Protein AF-0000000085043572 (afdb_homodimer)

Radius of gyration: 46.17 Å; Cα contacts (8 Å, |Δi|>4): 441; chains: 2; bounding box: 76×134×154 Å

InterPro domains:
  IPR000740 GrpE nucleotide exchange factor [MF_01151] (2-198)
  IPR000740 GrpE nucleotide exchange factor [PF01025] (27-198)
  IPR000740 GrpE nucleotide exchange factor [PR00773] (58-74)
  IPR000740 GrpE nucleotide exchange factor [PR00773] (86-101)
  IPR000740 GrpE nucleotide exchange factor [PR00773] (150-165)
  IPR000740 GrpE nucleotide exchange factor [PR00773] (177-196)
  IPR000740 GrpE nucleotide exchange factor [PS01071] (153-196)
  IPR000740 GrpE nucleotide exchange factor [PTHR21237] (22-197)
  IPR000740 GrpE nucleotide exchange factor [cd00446] (51-196)
  IPR009012 GrpE nucleotide exchange factor, head [G3DSA:2.30.22.10] (141-197)
  IPR009012 GrpE nucleotide exchange factor, head [SSF51064] (146-198)
  IPR013805 GrpE nucleotide exchange factor, coiled-coil [G3DSA:3.90.20.20] (18-139)
  IPR013805 GrpE nucleotide exchange factor, coiled-coil [SSF58014] (43-141)

Foldseek 3Di:
DDDDDDDDDDPDPPPPPPPPPPPPPPPPPPPVCPVPQDPVNVVVVVVVVVVVVVVVVVVVVVVVVVVVVVVVVVVVVCVLCVCLVVVLVCVVVLVVLVVVLVVLVVPADPDPDPVNVVSVVVSVVSVVVSVVVQVVCVVSQKDKDDDDFQAADDPVQEDEPEEDADPVHDFRTFHDWPAIWMDRHPHTSHHTYTYGYD/DCPCVDDDDPPDDDDPPPPPPPPPPPPPPPPVCPVPQDPVNVVVVVVVVVVVVVVVVVVVVVVVVVVVVVVVVVVVVCVLCVCLVVVLVCVVVLVVLVVVLVVLVVVADPDPDPVNVVSVVVSVVSVVVSVVVQVVCVVSQKDKDDDDFQAADDPVQEDEPEEDADPVHDFRTFHDWPAIWMDRHPHTSHHTYTYGYD

Organism: Orientia tsutsugamushi (strain Boryong) (NCBI:txid357244)

Structure (mmCIF, N/CA/C/O backbone):
data_AF-0000000085043572-model_v1
#
loop_
_entity.id
_entity.type
_entity.pdbx_description
1 polymer 'Protein GrpE'
#
loop_
_atom_site.group_PDB
_atom_site.id
_atom_site.type_symbol
_atom_site.label_atom_id
_atom_site.label_alt_id
_atom_site.label_comp_id
_atom_site.label_asym_id
_atom_site.label_entity_id
_atom_site.label_seq_id
_atom_site.pdbx_PDB_ins_code
_atom_site.Cartn_x
_atom_site.Cartn_y
_atom_site.Cartn_z
_atom_site.occupancy
_atom_site.B_iso_or_equiv
_atom_site.auth_seq_id
_atom_site.auth_comp_id
_atom_site.auth_asym_id
_atom_site.auth_atom_id
_atom_site.pdbx_PDB_model_num
ATOM 1 N N . MET A 1 1 ? -24.141 67.188 -63.281 1 19.94 1 MET A N 1
ATOM 2 C CA . MET A 1 1 ? -24.969 68.375 -63.125 1 19.94 1 MET A CA 1
ATOM 3 C C . MET A 1 1 ? -25.172 68.688 -61.656 1 19.94 1 MET A C 1
ATOM 5 O O . MET A 1 1 ? -25.391 69.875 -61.312 1 19.94 1 MET A O 1
ATOM 9 N N . GLN A 1 2 ? -25.672 67.688 -60.906 1 18.69 2 GLN A N 1
ATOM 10 C CA . GLN A 1 2 ? -26.688 68.25 -60.031 1 18.69 2 GLN A CA 1
ATOM 11 C C . GLN A 1 2 ? -26.094 69.25 -59.062 1 18.69 2 GLN A C 1
ATOM 13 O O . GLN A 1 2 ? -24.906 69.125 -58.719 1 18.69 2 GLN A O 1
ATOM 18 N N . ASP A 1 3 ? -26.984 69.938 -58.344 1 20.17 3 ASP A N 1
ATOM 19 C CA . ASP A 1 3 ? -27.438 71.188 -57.781 1 20.17 3 ASP A CA 1
ATOM 20 C C . ASP A 1 3 ? -27.031 71.312 -56.312 1 20.17 3 ASP A C 1
ATOM 22 O O . ASP A 1 3 ? -27.047 72.438 -55.75 1 20.17 3 ASP A O 1
ATOM 26 N N . ASN A 1 4 ? -27.078 70.188 -55.5 1 21.59 4 ASN A N 1
ATOM 27 C CA . ASN A 1 4 ? -27.875 70.5 -54.312 1 21.59 4 ASN A CA 1
ATOM 28 C C . ASN A 1 4 ? -27.234 71.625 -53.469 1 21.59 4 ASN A C 1
ATOM 30 O O . ASN A 1 4 ? -26 71.75 -53.438 1 21.59 4 ASN A O 1
ATOM 34 N N . HIS A 1 5 ? -28.031 72.312 -52.625 1 23.47 5 HIS A N 1
ATOM 35 C CA . HIS A 1 5 ? -28.453 73.562 -52.031 1 23.47 5 HIS A CA 1
ATOM 36 C C . HIS A 1 5 ? -27.781 73.812 -50.688 1 23.47 5 HIS A C 1
ATOM 38 O O . HIS A 1 5 ? -27.922 74.875 -50.062 1 23.47 5 HIS A O 1
ATOM 44 N N . THR A 1 6 ? -27.328 72.75 -49.938 1 24.61 6 THR A N 1
ATOM 45 C CA . THR A 1 6 ? -27.828 72.938 -48.562 1 24.61 6 THR A CA 1
ATOM 46 C C . THR A 1 6 ? -27.344 74.25 -48 1 24.61 6 THR A C 1
ATOM 48 O O . THR A 1 6 ? -26.219 74.688 -48.281 1 24.61 6 THR A O 1
ATOM 51 N N . ASN A 1 7 ? -28.156 74.812 -47.062 1 21.75 7 ASN A N 1
ATOM 52 C CA . ASN A 1 7 ? -28.672 76 -46.438 1 21.75 7 ASN A CA 1
ATOM 53 C C . ASN A 1 7 ? -27.641 76.625 -45.531 1 21.75 7 ASN A C 1
ATOM 55 O O . ASN A 1 7 ? -26.609 76.062 -45.219 1 21.75 7 ASN A O 1
ATOM 59 N N . GLN A 1 8 ? -28.109 77 -44.219 1 22.44 8 GLN A N 1
ATOM 60 C CA . GLN A 1 8 ? -28.484 78.25 -43.594 1 22.44 8 GLN A CA 1
ATOM 61 C C . GLN A 1 8 ? -27.406 78.75 -42.656 1 22.44 8 GLN A C 1
ATOM 63 O O . GLN A 1 8 ? -26.969 79.938 -42.719 1 22.44 8 GLN A O 1
ATOM 68 N N . HIS A 1 9 ? -27.344 78.25 -41.312 1 24.7 9 HIS A N 1
ATOM 69 C CA . HIS A 1 9 ? -27.703 79.125 -40.188 1 24.7 9 HIS A CA 1
ATOM 70 C C . HIS A 1 9 ? -26.5 79.938 -39.719 1 24.7 9 HIS A C 1
ATOM 72 O O . HIS A 1 9 ? -25.359 79.5 -39.812 1 24.7 9 HIS A O 1
ATOM 78 N N . ASN A 1 10 ? -26.734 81.188 -39.188 1 23.55 10 ASN A N 1
ATOM 79 C CA . ASN A 1 10 ? -26.188 82.562 -38.875 1 23.55 10 ASN A CA 1
ATOM 80 C C . ASN A 1 10 ? -25.5 82.562 -37.531 1 23.55 10 ASN A C 1
ATOM 82 O O . ASN A 1 10 ? -25.125 83.625 -37.031 1 23.55 10 ASN A O 1
ATOM 86 N N . LYS A 1 11 ? -25.375 81.5 -36.75 1 25.28 11 LYS A N 1
ATOM 87 C CA . LYS A 1 11 ? -25.438 81.875 -35.344 1 25.28 11 LYS A CA 1
ATOM 88 C C . LYS A 1 11 ? -24.297 82.812 -35 1 25.28 11 LYS A C 1
ATOM 90 O O . LYS A 1 11 ? -23.156 82.625 -35.375 1 25.28 11 LYS A O 1
ATOM 95 N N . ASP A 1 12 ? -24.688 84.125 -34.531 1 23.81 12 ASP A N 1
ATOM 96 C CA . ASP A 1 12 ? -24.031 85.312 -34.094 1 23.81 12 ASP A CA 1
ATOM 97 C C . ASP A 1 12 ? -23.219 85.062 -32.812 1 23.81 12 ASP A C 1
ATOM 99 O O . ASP A 1 12 ? -23.766 84.688 -31.797 1 23.81 12 ASP A O 1
ATOM 103 N N . ALA A 1 13 ? -22.047 84.625 -32.844 1 26.31 13 ALA A N 1
ATOM 104 C CA . ALA A 1 13 ? -21.188 84.312 -31.703 1 26.31 13 ALA A CA 1
ATOM 105 C C . ALA A 1 13 ? -20.859 85.562 -30.891 1 26.31 13 ALA A C 1
ATOM 107 O O . ALA A 1 13 ? -20.094 86.375 -31.344 1 26.31 13 ALA A O 1
ATOM 108 N N . SER A 1 14 ? -21.984 86.125 -30.172 1 26.09 14 SER A N 1
ATOM 109 C CA . SER A 1 14 ? -21.734 87.25 -29.344 1 26.09 14 SER A CA 1
ATOM 110 C C . SER A 1 14 ? -20.609 87.062 -28.359 1 26.09 14 SER A C 1
ATOM 112 O O . SER A 1 14 ? -20.516 86 -27.75 1 26.09 14 SER A O 1
ATOM 114 N N . GLY A 1 15 ? -19.453 87.625 -28.547 1 24.88 15 GLY A N 1
ATOM 115 C CA . GLY A 1 15 ? -18.219 87.625 -27.781 1 24.88 15 GLY A CA 1
ATOM 116 C C . GLY A 1 15 ? -18.406 88.125 -26.344 1 24.88 15 GLY A C 1
ATOM 117 O O . GLY A 1 15 ? -18.844 89.25 -26.094 1 24.88 15 GLY A O 1
ATOM 118 N N . TYR A 1 16 ? -18.953 87.25 -25.391 1 27.16 16 TYR A N 1
ATOM 119 C CA . TYR A 1 16 ? -19.125 87.5 -23.969 1 27.16 16 TYR A CA 1
ATOM 120 C C . TYR A 1 16 ? -17.859 88.062 -23.359 1 27.16 16 TYR A C 1
ATOM 122 O O . TYR A 1 16 ? -16.766 87.562 -23.578 1 27.16 16 TYR A O 1
ATOM 130 N N . VAL A 1 17 ? -17.859 89.438 -23.141 1 30.59 17 VAL A N 1
ATOM 131 C CA . VAL A 1 17 ? -16.875 90.25 -22.438 1 30.59 17 VAL A CA 1
ATOM 132 C C . VAL A 1 17 ? -16.734 89.75 -21 1 30.59 17 VAL A C 1
ATOM 134 O O . VAL A 1 17 ? -17.688 89.75 -20.234 1 30.59 17 VAL A O 1
ATOM 137 N N . VAL A 1 18 ? -15.977 88.75 -20.734 1 31 18 VAL A N 1
ATOM 138 C CA . VAL A 1 18 ? -15.75 88.25 -19.375 1 31 18 VAL A CA 1
ATOM 139 C C . VAL A 1 18 ? -15.133 89.312 -18.516 1 31 18 VAL A C 1
ATOM 141 O O . VAL A 1 18 ? -14.102 89.875 -18.875 1 31 18 VAL A O 1
ATOM 144 N N . ASN A 1 19 ? -16.062 90.125 -17.844 1 29.97 19 ASN A N 1
ATOM 145 C CA . ASN A 1 19 ? -15.688 91.125 -16.812 1 29.97 19 ASN A CA 1
ATOM 146 C C . ASN A 1 19 ? -14.82 90.438 -15.734 1 29.97 19 ASN A C 1
ATOM 148 O O . ASN A 1 19 ? -15.172 89.375 -15.188 1 29.97 19 ASN A O 1
ATOM 152 N N . GLN A 1 20 ? -13.508 90.688 -15.75 1 29.55 20 GLN A N 1
ATOM 153 C CA . GLN A 1 20 ? -12.477 90.188 -14.836 1 29.55 20 GLN A CA 1
ATOM 154 C C . GLN A 1 20 ? -12.727 90.688 -13.414 1 29.55 20 GLN A C 1
ATOM 156 O O . GLN A 1 20 ? -12.539 91.875 -13.133 1 29.55 20 GLN A O 1
ATOM 161 N N . ASP A 1 21 ? -13.898 90.375 -12.789 1 32.16 21 ASP A N 1
ATOM 162 C CA . ASP A 1 21 ? -14.078 90.75 -11.398 1 32.16 21 ASP A CA 1
ATOM 163 C C . ASP A 1 21 ? -12.867 90.375 -10.555 1 32.16 21 ASP A C 1
ATOM 165 O O . ASP A 1 21 ? -12.266 89.312 -10.742 1 32.16 21 ASP A O 1
ATOM 169 N N . ASN A 1 22 ? -12.18 91.438 -9.93 1 33.66 22 ASN A N 1
ATOM 170 C CA . ASN A 1 22 ? -11.102 91.438 -8.953 1 33.66 22 ASN A CA 1
ATOM 171 C C . ASN A 1 22 ? -11.453 90.625 -7.719 1 33.66 22 ASN A C 1
ATOM 173 O O . ASN A 1 22 ? -12.367 91 -6.973 1 33.66 22 ASN A O 1
ATOM 177 N N . ALA A 1 23 ? -11.352 89.312 -7.809 1 35.88 23 ALA A N 1
ATOM 178 C CA . ALA A 1 23 ? -11.547 88.438 -6.637 1 35.88 23 ALA A CA 1
ATOM 179 C C . ALA A 1 23 ? -10.656 88.938 -5.48 1 35.88 23 ALA A C 1
ATOM 181 O O . ALA A 1 23 ? -9.445 89.062 -5.648 1 35.88 23 ALA A O 1
ATOM 182 N N . ASP A 1 24 ? -11.219 89.688 -4.555 1 37.09 24 ASP A N 1
ATOM 183 C CA . ASP A 1 24 ? -10.664 90 -3.23 1 37.09 24 ASP A CA 1
ATOM 184 C C . ASP A 1 24 ? -10.211 88.688 -2.562 1 37.09 24 ASP A C 1
ATOM 186 O O . ASP A 1 24 ? -10.953 87.688 -2.561 1 37.09 24 ASP A O 1
ATOM 190 N N . SER A 1 25 ? -8.93 88.375 -2.465 1 38.62 25 SER A N 1
ATOM 191 C CA . SER A 1 25 ? -8.227 87.312 -1.777 1 38.62 25 SER A CA 1
ATOM 192 C C . SER A 1 25 ? -8.625 87.25 -0.308 1 38.62 25 SER A C 1
ATOM 194 O O . SER A 1 25 ? -8.242 88.125 0.491 1 38.62 25 SER A O 1
ATOM 196 N N . GLN A 1 26 ? -9.891 86.938 0.046 1 37.69 26 GLN A N 1
ATOM 197 C CA . GLN A 1 26 ? -10.141 86.688 1.452 1 37.69 26 GLN A CA 1
ATOM 198 C C . GLN A 1 26 ? -9.188 85.562 1.965 1 37.69 26 GLN A C 1
ATOM 200 O O . GLN A 1 26 ? -9.086 84.5 1.373 1 37.69 26 GLN A O 1
ATOM 205 N N . GLN A 1 27 ? -8.055 86 2.58 1 36.69 27 GLN A N 1
ATOM 206 C CA . GLN A 1 27 ? -7.191 85.062 3.346 1 36.69 27 GLN A CA 1
ATOM 207 C C . GLN A 1 27 ? -7.996 84.312 4.375 1 36.69 27 GLN A C 1
ATOM 209 O O . GLN A 1 27 ? -8.586 84.875 5.289 1 36.69 27 GLN A O 1
ATOM 214 N N . VAL A 1 28 ? -8.734 83.25 3.914 1 43.69 28 VAL A N 1
ATOM 215 C CA . VAL A 1 28 ? -9.281 82.312 4.883 1 43.69 28 VAL A CA 1
ATOM 216 C C . VAL A 1 28 ? -8.195 81.875 5.871 1 43.69 28 VAL A C 1
ATOM 218 O O . VAL A 1 28 ? -7.129 81.375 5.469 1 43.69 28 VAL A O 1
ATOM 221 N N . ASP A 1 29 ? -8.062 82.625 6.941 1 43.06 29 ASP A N 1
ATOM 222 C CA . ASP A 1 29 ? -7.32 82.125 8.086 1 43.06 29 ASP A CA 1
ATOM 223 C C . ASP A 1 29 ? -7.723 80.688 8.406 1 43.06 29 ASP A C 1
ATOM 225 O O . ASP A 1 29 ? -8.859 80.438 8.82 1 43.06 29 ASP A O 1
ATOM 229 N N . LYS A 1 30 ? -7.246 79.75 7.594 1 44.88 30 LYS A N 1
ATOM 230 C CA . LYS A 1 30 ? -7.312 78.375 8.016 1 44.88 30 LYS A CA 1
ATOM 231 C C . LYS A 1 30 ? -6.809 78.188 9.453 1 44.88 30 LYS A C 1
ATOM 233 O O . LYS A 1 30 ? -5.602 78.125 9.68 1 44.88 30 LYS A O 1
ATOM 238 N N . LYS A 1 31 ? -7.516 78.875 10.352 1 44.69 31 LYS A N 1
ATOM 239 C CA . LYS A 1 31 ? -7.277 78.312 11.672 1 44.69 31 LYS A CA 1
ATOM 240 C C . LYS A 1 31 ? -7.352 76.812 11.625 1 44.69 31 LYS A C 1
ATOM 242 O O . LYS A 1 31 ? -8.383 76.25 11.25 1 44.69 31 LYS A O 1
ATOM 247 N N . SER A 1 32 ? -6.23 76.188 11.328 1 46 32 SER A N 1
ATOM 248 C CA . SER A 1 32 ? -6.066 74.75 11.562 1 46 32 SER A CA 1
ATOM 249 C C . SER A 1 32 ? -6.637 74.312 12.914 1 46 32 SER A C 1
ATOM 251 O O . SER A 1 32 ? -6.113 74.75 13.961 1 46 32 SER A O 1
ATOM 253 N N . SER A 1 33 ? -7.902 74.375 13.086 1 46.28 33 SER A N 1
ATOM 254 C CA . SER A 1 33 ? -8.391 73.625 14.273 1 46.28 33 SER A CA 1
ATOM 255 C C . SER A 1 33 ? -7.641 72.312 14.492 1 46.28 33 SER A C 1
ATOM 257 O O . SER A 1 33 ? -7.883 71.375 13.797 1 46.28 33 SER A O 1
ATOM 259 N N . ASN A 1 34 ? -6.344 72.375 14.766 1 49.88 34 ASN A N 1
ATOM 260 C CA . ASN A 1 34 ? -5.703 71.188 15.367 1 49.88 34 ASN A CA 1
ATOM 261 C C . ASN A 1 34 ? -6.57 70.562 16.469 1 49.88 34 ASN A C 1
ATOM 263 O O . ASN A 1 34 ? -6.645 71.125 17.578 1 49.88 34 ASN A O 1
ATOM 267 N N . GLN A 1 35 ? -7.688 70.188 16.266 1 54.44 35 GLN A N 1
ATOM 268 C CA . GLN A 1 35 ? -8.445 69.438 17.25 1 54.44 35 GLN A CA 1
ATOM 269 C C . GLN A 1 35 ? -7.527 68.5 18.062 1 54.44 35 GLN A C 1
ATOM 271 O O . GLN A 1 35 ? -7.004 67.5 17.531 1 54.44 35 GLN A O 1
ATOM 276 N N . GLU A 1 36 ? -6.828 68.938 18.938 1 66.25 36 GLU A N 1
ATOM 277 C CA . GLU A 1 36 ? -6.023 68.25 19.922 1 66.25 36 GLU A CA 1
ATOM 278 C C . GLU A 1 36 ? -6.781 67 20.469 1 66.25 36 GLU A C 1
ATOM 280 O O . GLU A 1 36 ? -7.875 67.188 21.031 1 66.25 36 GLU A O 1
ATOM 285 N N . VAL A 1 37 ? -6.652 65.938 20.016 1 76.75 37 VAL A N 1
ATOM 286 C CA . VAL A 1 37 ? -7.23 64.75 20.547 1 76.75 37 VAL A CA 1
ATOM 287 C C . VAL A 1 37 ? -6.938 64.625 22.047 1 76.75 37 VAL A C 1
ATOM 289 O O . VAL A 1 37 ? -5.781 64.75 22.469 1 76.75 37 VAL A O 1
ATOM 292 N N . SER A 1 38 ? -8.062 64.75 22.781 1 88.5 38 SER A N 1
ATOM 293 C CA . SER A 1 38 ? -7.918 64.688 24.234 1 88.5 38 SER A CA 1
ATOM 294 C C . SER A 1 38 ? -7.266 63.375 24.672 1 88.5 38 SER A C 1
ATOM 296 O O . SER A 1 38 ? -7.301 62.406 23.938 1 88.5 38 SER A O 1
ATOM 298 N N . ASN A 1 39 ? -6.535 63.438 25.719 1 90.44 39 ASN A N 1
ATOM 299 C CA . ASN A 1 39 ? -5.953 62.25 26.312 1 90.44 39 ASN A CA 1
ATOM 300 C C . ASN A 1 39 ? -6.996 61.156 26.516 1 90.44 39 ASN A C 1
ATOM 302 O O . ASN A 1 39 ? -6.695 59.969 26.344 1 90.44 39 ASN A O 1
ATOM 306 N N . ASP A 1 40 ? -8.203 61.594 26.703 1 91.5 40 ASP A N 1
ATOM 307 C CA . ASP A 1 40 ? -9.281 60.625 26.875 1 91.5 40 ASP A CA 1
ATOM 308 C C . ASP A 1 40 ? -9.602 59.938 25.562 1 91.5 40 ASP A C 1
ATOM 310 O O . ASP A 1 40 ? -9.867 58.719 25.562 1 91.5 40 ASP A O 1
ATOM 314 N N . ASP A 1 41 ? -9.531 60.625 24.516 1 93.38 41 ASP A N 1
ATOM 315 C CA . ASP A 1 41 ? -9.781 60.062 23.188 1 93.38 41 ASP A CA 1
ATOM 316 C C . ASP A 1 41 ? -8.672 59.062 22.797 1 93.38 41 ASP A C 1
ATOM 318 O O . ASP A 1 41 ? -8.945 58 22.234 1 93.38 41 ASP A O 1
ATOM 322 N N . ILE A 1 42 ? -7.508 59.375 23.078 1 94.69 42 ILE A N 1
ATOM 323 C CA . ILE A 1 42 ? -6.359 58.531 22.781 1 94.69 42 ILE A CA 1
ATOM 324 C C . ILE A 1 42 ? -6.461 57.219 23.562 1 94.69 42 ILE A C 1
ATOM 326 O O . ILE A 1 42 ? -6.266 56.156 23 1 94.69 42 ILE A O 1
ATOM 330 N N . ILE A 1 43 ? -6.816 57.312 24.766 1 95.06 43 ILE A N 1
ATOM 331 C CA . ILE A 1 43 ? -6.93 56.156 25.656 1 95.06 43 ILE A CA 1
ATOM 332 C C . ILE A 1 43 ? -8.031 55.219 25.141 1 95.06 43 ILE A C 1
ATOM 334 O O . ILE A 1 43 ? -7.848 54 25.062 1 95.06 43 ILE A O 1
ATOM 338 N N . ASN A 1 44 ? -9.125 55.875 24.75 1 95.31 44 ASN A N 1
ATOM 339 C CA . ASN A 1 44 ? -10.242 55.094 24.234 1 95.31 44 ASN A CA 1
ATOM 340 C C . ASN A 1 44 ? -9.867 54.375 22.938 1 95.31 44 ASN A C 1
ATOM 342 O O . ASN A 1 44 ? -10.227 53.219 22.75 1 95.31 44 ASN A O 1
ATOM 346 N N . ASN A 1 45 ? -9.211 55 22.078 1 96.44 45 ASN A N 1
ATOM 347 C CA . ASN A 1 45 ? -8.766 54.375 20.828 1 96.44 45 ASN A CA 1
ATOM 348 C C . ASN A 1 45 ? -7.805 53.219 21.078 1 96.44 45 ASN A C 1
ATOM 350 O O . ASN A 1 45 ? -7.898 52.188 20.422 1 96.44 45 ASN A O 1
ATOM 354 N N . LYS A 1 46 ? -6.938 53.344 22 1 96.62 46 LYS A N 1
ATOM 355 C CA . LYS A 1 46 ? -5.969 52.312 22.312 1 96.62 46 LYS A CA 1
ATOM 356 C C . LYS A 1 46 ? -6.648 51.094 22.969 1 96.62 46 LYS A C 1
ATOM 358 O O . LYS A 1 46 ? -6.273 49.969 22.719 1 96.62 46 LYS A O 1
ATOM 363 N N . ASP A 1 47 ? -7.68 51.406 23.75 1 96.94 47 ASP A N 1
ATOM 364 C CA . ASP A 1 47 ? -8.477 50.344 24.328 1 96.94 47 ASP A CA 1
ATOM 365 C C . ASP A 1 47 ? -9.148 49.5 23.234 1 96.94 47 ASP A C 1
ATOM 367 O O . ASP A 1 47 ? -9.172 48.281 23.312 1 96.94 47 ASP A O 1
ATOM 371 N N . ASN A 1 48 ? -9.648 50.219 22.281 1 97.69 48 ASN A N 1
ATOM 372 C CA . ASN A 1 48 ? -10.289 49.531 21.156 1 97.69 48 ASN A CA 1
ATOM 373 C C . ASN A 1 48 ? -9.281 48.719 20.359 1 97.69 48 ASN A C 1
ATOM 375 O O . ASN A 1 48 ? -9.586 47.594 19.953 1 97.69 48 ASN A O 1
ATOM 379 N N . GLU A 1 49 ? -8.156 49.25 20.125 1 97.75 49 GLU A N 1
ATOM 380 C CA . GLU A 1 49 ? -7.098 48.531 19.422 1 97.75 49 GLU A CA 1
ATOM 381 C C . GLU A 1 49 ? -6.656 47.281 20.188 1 97.75 49 GLU A C 1
ATOM 383 O O . GLU A 1 49 ? -6.465 46.219 19.594 1 97.75 49 GLU A O 1
ATOM 388 N N . ILE A 1 50 ? -6.516 47.375 21.453 1 97.81 50 ILE A N 1
ATOM 389 C CA . ILE A 1 50 ? -6.129 46.25 22.312 1 97.81 50 ILE A CA 1
ATOM 390 C C . ILE A 1 50 ? -7.191 45.156 22.25 1 97.81 50 ILE A C 1
ATOM 392 O O . ILE A 1 50 ? -6.867 43.969 22.109 1 97.81 50 ILE A O 1
ATOM 396 N N . ALA A 1 51 ? -8.445 45.625 22.281 1 97.75 51 ALA A N 1
ATOM 397 C CA . ALA A 1 51 ? -9.547 44.656 22.203 1 97.75 51 ALA A CA 1
ATOM 398 C C . ALA A 1 51 ? -9.531 43.906 20.875 1 97.75 51 ALA A C 1
ATOM 400 O O . ALA A 1 51 ? -9.703 42.688 20.844 1 97.75 51 ALA A O 1
ATOM 401 N N . GLN A 1 52 ? -9.328 44.594 19.844 1 98.19 52 GLN A N 1
ATOM 402 C CA . GLN A 1 52 ? -9.289 44 18.516 1 98.19 52 GLN A CA 1
ATOM 403 C C . GLN A 1 52 ? -8.109 43.031 18.375 1 98.19 52 GLN A C 1
ATOM 405 O O . GLN A 1 52 ? -8.266 41.938 17.859 1 98.19 52 GLN A O 1
ATOM 410 N N . LEU A 1 53 ? -6.961 43.469 18.859 1 97.94 53 LEU A N 1
ATOM 411 C CA . LEU A 1 53 ? -5.762 42.656 18.781 1 97.94 53 LEU A CA 1
ATOM 412 C C . LEU A 1 53 ? -5.918 41.375 19.609 1 97.94 53 LEU A C 1
ATOM 414 O O . LEU A 1 53 ? -5.488 40.312 19.188 1 97.94 53 LEU A O 1
ATOM 418 N N . ASN A 1 54 ? -6.535 41.531 20.75 1 97.75 54 ASN A N 1
ATOM 419 C CA . ASN A 1 54 ? -6.793 40.375 21.594 1 97.75 54 ASN A CA 1
ATOM 420 C C . ASN A 1 54 ? -7.715 39.375 20.906 1 97.75 54 ASN A C 1
ATOM 422 O O . ASN A 1 54 ? -7.461 38.156 20.922 1 97.75 54 ASN A O 1
ATOM 426 N N . ASN A 1 55 ? -8.711 39.875 20.266 1 98.19 55 ASN A N 1
ATOM 427 C CA . ASN A 1 55 ? -9.633 39.031 19.516 1 98.19 55 ASN A CA 1
ATOM 428 C C . ASN A 1 55 ? -8.93 38.344 18.344 1 98.19 55 ASN A C 1
ATOM 430 O O . ASN A 1 55 ? -9.133 37.156 18.109 1 98.19 55 ASN A O 1
ATOM 434 N N . ASP A 1 56 ? -8.156 39.094 17.625 1 97.94 56 ASP A N 1
ATOM 435 C CA . ASP A 1 56 ? -7.426 38.531 16.484 1 97.94 56 ASP A CA 1
ATOM 436 C C . ASP A 1 56 ? -6.445 37.469 16.938 1 97.94 56 ASP A C 1
ATOM 438 O O . ASP A 1 56 ? -6.301 36.438 16.281 1 97.94 56 ASP A O 1
ATOM 442 N N . LEU A 1 57 ? -5.812 37.688 18.062 1 98 57 LEU A N 1
ATOM 443 C CA . LEU A 1 57 ? -4.867 36.719 18.625 1 98 57 LEU A CA 1
ATOM 444 C C . LEU A 1 57 ? -5.57 35.438 19.016 1 98 57 LEU A C 1
ATOM 446 O O . LEU A 1 57 ? -5.113 34.344 18.672 1 98 57 LEU A O 1
ATOM 450 N N . LEU A 1 58 ? -6.668 35.594 19.703 1 97.75 58 LEU A N 1
ATOM 451 C CA . LEU A 1 58 ? -7.434 34.438 20.125 1 97.75 58 LEU A CA 1
ATOM 452 C C . LEU A 1 58 ? -7.91 33.625 18.922 1 97.75 58 LEU A C 1
ATOM 454 O O . LEU A 1 58 ? -7.852 32.406 18.922 1 97.75 58 LEU A O 1
ATOM 458 N N . ARG A 1 59 ? -8.328 34.281 17.844 1 97.31 59 ARG A N 1
ATOM 459 C CA . ARG A 1 59 ? -8.766 33.625 16.609 1 97.31 59 ARG A CA 1
ATOM 460 C C . ARG A 1 59 ? -7.613 32.906 15.922 1 97.31 59 ARG A C 1
ATOM 462 O O . ARG A 1 59 ? -7.766 31.781 15.469 1 97.31 59 ARG A O 1
ATOM 469 N N . ALA A 1 60 ? -6.461 33.562 15.891 1 97.44 60 ALA A N 1
ATOM 470 C CA . ALA A 1 60 ? -5.281 32.969 15.281 1 97.44 60 ALA A CA 1
ATOM 471 C C . ALA A 1 60 ? -4.895 31.672 16 1 97.44 60 ALA A C 1
ATOM 473 O O . ALA A 1 60 ? -4.551 30.688 15.367 1 97.44 60 ALA A O 1
ATOM 474 N N . ILE A 1 61 ? -4.969 31.688 17.328 1 97.06 61 ILE A N 1
ATOM 475 C CA . ILE A 1 61 ? -4.629 30.516 18.141 1 97.06 61 ILE A CA 1
ATOM 476 C C . ILE A 1 61 ? -5.633 29.406 17.891 1 97.06 61 ILE A C 1
ATOM 478 O O . ILE A 1 61 ? -5.246 28.25 17.703 1 97.06 61 ILE A O 1
ATOM 482 N N . ALA A 1 62 ? -6.887 29.766 17.812 1 96.88 62 ALA A N 1
ATOM 483 C CA . ALA A 1 62 ? -7.938 28.797 17.547 1 96.88 62 ALA A CA 1
ATOM 484 C C . ALA A 1 62 ? -7.785 28.188 16.156 1 96.88 62 ALA A C 1
ATOM 486 O O . ALA A 1 62 ? -7.988 26.984 15.969 1 96.88 62 ALA A O 1
ATOM 487 N N . GLU A 1 63 ? -7.465 29.031 15.242 1 96.38 63 GLU A N 1
ATOM 488 C CA . GLU A 1 63 ? -7.262 28.562 13.875 1 96.38 63 GLU A CA 1
ATOM 489 C C . GLU A 1 63 ? -6.121 27.547 13.805 1 96.38 63 GLU A C 1
ATOM 491 O O . GLU A 1 63 ? -6.215 26.547 13.094 1 96.38 63 GLU A O 1
ATOM 496 N N . ASN A 1 64 ? -5.055 27.844 14.516 1 96.69 64 ASN A N 1
ATOM 497 C CA . ASN A 1 64 ? -3.941 26.891 14.547 1 96.69 64 ASN A CA 1
ATOM 498 C C . ASN A 1 64 ? -4.363 25.547 15.141 1 96.69 64 ASN A C 1
ATOM 500 O O . ASN A 1 64 ? -4.023 24.5 14.602 1 96.69 64 ASN A O 1
ATOM 504 N N . ASP A 1 65 ? -5.105 25.562 16.188 1 97 65 ASP A N 1
ATOM 505 C CA . ASP A 1 65 ? -5.594 24.344 16.812 1 97 65 ASP A CA 1
ATOM 506 C C . ASP A 1 65 ? -6.48 23.547 15.867 1 97 65 ASP A C 1
ATOM 508 O O . ASP A 1 65 ? -6.336 22.328 15.75 1 97 65 ASP A O 1
ATOM 512 N N . ASN A 1 66 ? -7.324 24.281 15.133 1 96.88 66 ASN A N 1
ATOM 513 C CA . ASN A 1 66 ? -8.203 23.641 14.156 1 96.88 66 ASN A CA 1
ATOM 514 C C . ASN A 1 66 ? -7.41 23.031 13.008 1 96.88 66 ASN A C 1
ATOM 516 O O . ASN A 1 66 ? -7.734 21.938 12.531 1 96.88 66 ASN A O 1
ATOM 520 N N . THR A 1 67 ? -6.438 23.781 12.656 1 97.31 67 THR A N 1
ATOM 521 C CA . THR A 1 67 ? -5.566 23.312 11.586 1 97.31 67 THR A CA 1
ATOM 522 C C . THR A 1 67 ? -4.867 22.016 11.992 1 97.31 67 THR A C 1
ATOM 524 O O . THR A 1 67 ? -4.836 21.047 11.211 1 97.31 67 THR A O 1
ATOM 527 N N . ILE A 1 68 ? -4.359 21.938 13.188 1 97.69 68 ILE A N 1
ATOM 528 C CA . ILE A 1 68 ? -3.662 20.766 13.695 1 97.69 68 ILE A CA 1
ATOM 529 C C . ILE A 1 68 ? -4.609 19.578 13.711 1 97.69 68 ILE A C 1
ATOM 531 O O . ILE A 1 68 ? -4.273 18.5 13.195 1 97.69 68 ILE A O 1
ATOM 535 N N . LYS A 1 69 ? -5.797 19.734 14.195 1 97.94 69 LYS A N 1
ATOM 536 C CA . LYS A 1 69 ? -6.773 18.656 14.273 1 97.94 69 LYS A CA 1
ATOM 537 C C . LYS A 1 69 ? -7.137 18.156 12.875 1 97.94 69 LYS A C 1
ATOM 539 O O . LYS A 1 69 ? -7.262 16.938 12.664 1 97.94 69 LYS A O 1
ATOM 544 N N . ARG A 1 70 ? -7.316 19.031 11.969 1 97.31 70 ARG A N 1
ATOM 545 C CA . ARG A 1 70 ? -7.664 18.672 10.594 1 97.31 70 ARG A CA 1
ATOM 546 C C . ARG A 1 70 ? -6.562 17.828 9.961 1 97.31 70 ARG A C 1
ATOM 548 O O . ARG A 1 70 ? -6.836 16.766 9.383 1 97.31 70 ARG A O 1
ATOM 555 N N . TYR A 1 71 ? -5.316 18.281 10.109 1 97.44 71 TYR A N 1
ATOM 556 C CA . TYR A 1 71 ? -4.207 17.578 9.477 1 97.44 71 TYR A CA 1
ATOM 557 C C . TYR A 1 71 ? -3.951 16.234 10.156 1 97.44 71 TYR A C 1
ATOM 559 O O . TYR A 1 71 ? -3.574 15.266 9.5 1 97.44 71 TYR A O 1
ATOM 567 N N . GLU A 1 72 ? -4.172 16.125 11.453 1 97.62 72 GLU A N 1
ATOM 568 C CA . GLU A 1 72 ? -4.035 14.859 12.164 1 97.62 72 GLU A CA 1
ATOM 569 C C . GLU A 1 72 ? -5.043 13.836 11.656 1 97.62 72 GLU A C 1
ATOM 571 O O . GLU A 1 72 ? -4.703 12.664 11.461 1 97.62 72 GLU A O 1
ATOM 576 N N . ARG A 1 73 ? -6.219 14.32 11.406 1 97.31 73 ARG A N 1
ATOM 577 C CA . ARG A 1 73 ? -7.242 13.438 10.844 1 97.31 73 ARG A CA 1
ATOM 578 C C . ARG A 1 73 ? -6.867 12.992 9.438 1 97.31 73 ARG A C 1
ATOM 580 O O . ARG A 1 73 ? -6.996 11.812 9.102 1 97.31 73 ARG A O 1
ATOM 587 N N . GLN A 1 74 ? -6.406 13.883 8.672 1 96.75 74 GLN A N 1
ATO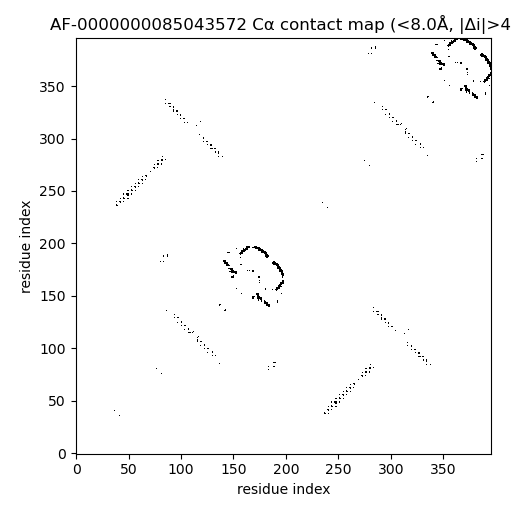M 588 C CA . GLN A 1 74 ? -5.984 13.57 7.309 1 96.75 74 GLN A CA 1
ATOM 589 C C . GLN A 1 74 ? -4.836 12.57 7.305 1 96.75 74 GLN A C 1
ATOM 591 O O . GLN A 1 74 ? -4.828 11.625 6.508 1 96.75 74 GLN A O 1
ATOM 596 N N . LEU A 1 75 ? -3.879 12.828 8.211 1 96.56 75 LEU A N 1
ATOM 597 C CA . LEU A 1 75 ? -2.736 11.93 8.32 1 96.56 75 LEU A CA 1
ATOM 598 C C . LEU A 1 75 ? -3.188 10.516 8.672 1 96.56 75 LEU A C 1
ATOM 600 O O . LEU A 1 75 ? -2.709 9.547 8.086 1 96.56 75 LEU A O 1
ATOM 604 N N . GLN A 1 76 ? -4.086 10.406 9.57 1 95.06 76 GLN A N 1
ATOM 605 C CA . GLN A 1 76 ? -4.598 9.102 9.977 1 95.06 76 GLN A CA 1
ATOM 606 C C . GLN A 1 76 ? -5.316 8.406 8.828 1 95.06 76 GLN A C 1
ATOM 608 O O . GLN A 1 76 ? -5.133 7.207 8.609 1 95.06 76 GLN A O 1
ATOM 613 N N . GLU A 1 77 ? -6.062 9.133 8.086 1 95 77 GLU A N 1
ATOM 614 C CA . GLU A 1 77 ? -6.789 8.578 6.945 1 95 77 GLU A CA 1
ATOM 615 C C . GLU A 1 77 ? -5.832 8.078 5.867 1 95 77 GLU A C 1
ATOM 617 O O . GLU A 1 77 ? -6.012 6.984 5.328 1 95 77 GLU A O 1
ATOM 622 N N . VAL A 1 78 ? -4.867 8.859 5.602 1 95 78 VAL A N 1
ATOM 623 C CA . VAL A 1 78 ? -3.9 8.492 4.574 1 95 78 VAL A CA 1
ATOM 624 C C . VAL A 1 78 ? -3.156 7.227 5 1 95 78 VAL A C 1
ATOM 626 O O . VAL A 1 78 ? -2.973 6.305 4.199 1 95 78 VAL A O 1
ATOM 629 N N . LYS A 1 79 ? -2.812 7.133 6.25 1 92.88 79 LYS A N 1
ATOM 630 C CA . LYS A 1 79 ? -2.105 5.965 6.77 1 92.88 79 LYS A CA 1
ATOM 631 C C . LYS A 1 79 ? -2.951 4.703 6.625 1 92.88 79 LYS A C 1
ATOM 633 O O . LYS A 1 79 ? -2.428 3.633 6.305 1 92.88 79 LYS A O 1
ATOM 638 N N . GLU A 1 80 ? -4.195 4.875 6.812 1 92.62 80 GLU A N 1
ATOM 639 C CA . GLU A 1 80 ? -5.09 3.721 6.82 1 92.62 80 GLU A CA 1
ATOM 640 C C . GLU A 1 80 ? -5.398 3.248 5.402 1 92.62 80 GLU A C 1
ATOM 642 O O . GLU A 1 80 ? -5.539 2.049 5.16 1 92.62 80 GLU A O 1
ATOM 647 N N . TYR A 1 81 ? -5.41 4.215 4.414 1 95.56 81 TYR A N 1
ATOM 648 C CA . TYR A 1 81 ? -5.973 3.846 3.119 1 95.56 81 TYR A CA 1
ATOM 649 C C . TYR A 1 81 ? -4.945 4.023 2.008 1 95.56 81 TYR A C 1
ATOM 651 O O . TYR A 1 81 ? -5.246 3.812 0.832 1 95.56 81 TYR A O 1
ATOM 659 N N . ALA A 1 82 ? -3.711 4.387 2.439 1 94.56 82 ALA A N 1
ATOM 660 C CA . ALA A 1 82 ? -2.686 4.645 1.433 1 94.56 82 ALA A CA 1
ATOM 661 C C . ALA A 1 82 ? -2.41 3.398 0.597 1 94.56 82 ALA A C 1
ATOM 663 O O . ALA A 1 82 ? -2.02 3.5 -0.569 1 94.56 82 ALA A O 1
ATOM 664 N N . ILE A 1 83 ? -2.729 2.205 1.121 1 96.38 83 ILE A N 1
ATOM 665 C CA . ILE A 1 83 ? -2.414 0.963 0.424 1 96.38 83 ILE A CA 1
ATOM 666 C C . ILE A 1 83 ? -3.562 0.588 -0.509 1 96.38 83 ILE A C 1
ATOM 668 O O . ILE A 1 83 ? -3.48 -0.402 -1.24 1 96.38 83 ILE A O 1
ATOM 672 N N . PHE A 1 84 ? -4.613 1.405 -0.585 1 97.44 84 PHE A N 1
ATOM 673 C CA . PHE A 1 84 ? -5.863 1.068 -1.254 1 97.44 84 PHE A CA 1
ATOM 674 C C . PHE A 1 84 ? -5.617 0.723 -2.717 1 97.44 84 PHE A C 1
ATOM 676 O O . PHE A 1 84 ? -5.934 -0.385 -3.16 1 97.44 84 PHE A O 1
ATOM 683 N N . ASN A 1 85 ? -4.973 1.583 -3.432 1 96.88 85 ASN A N 1
ATOM 684 C CA . ASN A 1 85 ? -4.789 1.382 -4.867 1 96.88 85 ASN A CA 1
ATOM 685 C C . ASN A 1 85 ? -3.789 0.265 -5.152 1 96.88 85 ASN A C 1
ATOM 687 O O . ASN A 1 85 ? -3.99 -0.537 -6.066 1 96.88 85 ASN A O 1
ATOM 691 N N . PHE A 1 86 ? -2.768 0.202 -4.355 1 97.56 86 PHE A N 1
ATOM 692 C CA . PHE A 1 86 ? -1.783 -0.866 -4.488 1 97.56 86 PHE A CA 1
ATOM 693 C C . PHE A 1 86 ? -2.428 -2.229 -4.262 1 97.56 86 PHE A C 1
ATOM 695 O O . PHE A 1 86 ? -2.24 -3.15 -5.055 1 97.56 86 PHE A O 1
ATOM 702 N N . ALA A 1 87 ? -3.225 -2.305 -3.201 1 97.94 87 ALA A N 1
ATOM 703 C CA . ALA A 1 87 ? -3.93 -3.541 -2.877 1 97.94 87 ALA A CA 1
ATOM 704 C C . ALA A 1 87 ? -4.902 -3.928 -3.986 1 97.94 87 ALA A C 1
ATOM 706 O O . ALA A 1 87 ? -4.98 -5.094 -4.375 1 97.94 87 ALA A O 1
ATOM 707 N N . LYS A 1 88 ? -5.555 -2.957 -4.453 1 97.88 88 LYS A N 1
ATOM 708 C CA . LYS A 1 88 ? -6.527 -3.189 -5.52 1 97.88 88 LYS A CA 1
ATOM 709 C C . LYS A 1 88 ? -5.855 -3.801 -6.746 1 97.88 88 LYS A C 1
ATOM 711 O O . LYS A 1 88 ? -6.344 -4.789 -7.301 1 97.88 88 LYS A O 1
ATOM 716 N N . ASP A 1 89 ? -4.762 -3.266 -7.145 1 97.62 89 ASP A N 1
ATOM 717 C CA . ASP A 1 89 ? -4.039 -3.775 -8.305 1 97.62 89 ASP A CA 1
ATOM 718 C C . ASP A 1 89 ? -3.463 -5.164 -8.023 1 97.62 89 ASP A C 1
ATOM 720 O O . ASP A 1 89 ? -3.432 -6.016 -8.914 1 97.62 89 ASP A O 1
ATOM 724 N N . MET A 1 90 ? -3.119 -5.395 -6.793 1 97.88 90 MET A N 1
ATOM 725 C CA . MET A 1 90 ? -2.533 -6.676 -6.414 1 97.88 90 MET A CA 1
ATOM 726 C C . MET A 1 90 ? -3.574 -7.789 -6.473 1 97.88 90 MET A C 1
ATOM 728 O O . MET A 1 90 ? -3.227 -8.969 -6.598 1 97.88 90 MET A O 1
ATOM 732 N N . LEU A 1 91 ? -4.82 -7.422 -6.406 1 97.69 91 LEU A N 1
ATOM 733 C CA . LEU A 1 91 ? -5.871 -8.438 -6.457 1 97.69 91 LEU A CA 1
ATOM 734 C C . LEU A 1 91 ? -5.844 -9.18 -7.789 1 97.69 91 LEU A C 1
ATOM 736 O O . LEU A 1 91 ? -6.199 -10.359 -7.852 1 97.69 91 LEU A O 1
ATOM 740 N N . SER A 1 92 ? -5.352 -8.547 -8.844 1 96.06 92 SER A N 1
ATOM 741 C CA . SER A 1 92 ? -5.25 -9.211 -10.141 1 96.06 92 SER A CA 1
ATOM 742 C C . SER A 1 92 ? -4.246 -10.359 -10.094 1 96.06 92 SER A C 1
ATOM 744 O O . SER A 1 92 ? -4.426 -11.367 -10.773 1 96.06 92 SER A O 1
ATOM 746 N N . VAL A 1 93 ? -3.26 -10.203 -9.305 1 96.94 93 VAL A N 1
ATOM 747 C CA . VAL A 1 93 ? -2.271 -11.266 -9.125 1 96.94 93 VAL A CA 1
ATOM 748 C C . VAL A 1 93 ? -2.916 -12.461 -8.422 1 96.94 93 VAL A C 1
ATOM 750 O O . VAL A 1 93 ? -2.73 -13.602 -8.836 1 96.94 93 VAL A O 1
ATOM 753 N N . LEU A 1 94 ? -3.629 -12.164 -7.426 1 96.06 94 LEU A N 1
ATOM 754 C CA . LEU A 1 94 ? -4.316 -13.211 -6.684 1 96.06 94 LEU A CA 1
ATOM 755 C C . LEU A 1 94 ? -5.305 -13.953 -7.578 1 96.06 94 LEU A C 1
ATOM 757 O O . LEU A 1 94 ? -5.391 -15.188 -7.527 1 96.06 94 LEU A O 1
ATOM 761 N N . ASP A 1 95 ? -5.969 -13.227 -8.414 1 93.94 95 ASP A N 1
ATOM 762 C CA . ASP A 1 95 ? -6.91 -13.828 -9.359 1 93.94 95 ASP A CA 1
ATOM 763 C C . ASP A 1 95 ? -6.184 -14.727 -10.359 1 93.94 95 ASP A C 1
ATOM 765 O O . ASP A 1 95 ? -6.648 -15.828 -10.664 1 93.94 95 ASP A O 1
ATOM 769 N N . ASP A 1 96 ? -5.121 -14.234 -10.805 1 94.12 96 ASP A N 1
ATOM 770 C CA . ASP A 1 96 ? -4.34 -15.016 -11.766 1 94.12 96 ASP A CA 1
ATOM 771 C C . ASP A 1 96 ? -3.824 -16.312 -11.133 1 94.12 96 ASP A C 1
ATOM 773 O O . ASP A 1 96 ? -3.807 -17.359 -11.781 1 94.12 96 ASP A O 1
ATOM 777 N N . LEU A 1 97 ? -3.449 -16.266 -9.875 1 94.38 97 LEU A N 1
ATOM 778 C CA . LEU A 1 97 ? -3.01 -17.453 -9.164 1 94.38 97 LEU A CA 1
ATOM 779 C C . LEU A 1 97 ? -4.152 -18.453 -9.023 1 94.38 97 LEU A C 1
ATOM 781 O O . LEU A 1 97 ? -3.959 -19.656 -9.219 1 94.38 97 LEU A O 1
ATOM 785 N N . SER A 1 98 ? -5.281 -17.969 -8.734 1 92.81 98 SER A N 1
ATOM 786 C CA . SER A 1 98 ? -6.453 -18.828 -8.609 1 92.81 98 SER A CA 1
ATOM 787 C C . SER A 1 98 ? -6.781 -19.516 -9.93 1 92.81 98 SER A C 1
ATOM 789 O O . SER A 1 98 ? -7.098 -20.703 -9.953 1 92.81 98 SER A O 1
ATOM 791 N N . LEU A 1 99 ? -6.676 -18.766 -10.969 1 90.5 99 LEU A N 1
ATOM 792 C CA . LEU A 1 99 ? -6.93 -19.312 -12.305 1 90.5 99 LEU A CA 1
ATOM 793 C C . LEU A 1 99 ? -5.898 -20.375 -12.656 1 90.5 99 LEU A C 1
ATOM 795 O O . LEU A 1 99 ? -6.254 -21.438 -13.172 1 90.5 99 LEU A O 1
ATOM 799 N N . ALA A 1 100 ? -4.68 -20.078 -12.352 1 90 100 ALA A N 1
ATOM 800 C CA . ALA A 1 100 ? -3.611 -21.047 -12.602 1 90 100 ALA A CA 1
ATOM 801 C C . ALA A 1 100 ? -3.854 -22.344 -11.836 1 90 100 ALA A C 1
ATOM 803 O O . ALA A 1 100 ? -3.719 -23.438 -12.398 1 90 100 ALA A O 1
ATOM 804 N N . LEU A 1 101 ? -4.254 -22.234 -10.617 1 91.31 101 LEU A N 1
ATOM 805 C CA . LEU A 1 101 ? -4.516 -23.391 -9.773 1 91.31 101 LEU A CA 1
ATOM 806 C C . LEU A 1 101 ? -5.676 -24.219 -10.328 1 91.31 101 LEU A C 1
ATOM 808 O O . LEU A 1 101 ? -5.582 -25.438 -10.422 1 91.31 101 LEU A O 1
ATOM 812 N N . SER A 1 102 ? -6.695 -23.531 -10.727 1 89.88 102 SER A N 1
ATOM 813 C CA . SER A 1 102 ? -7.859 -24.203 -11.289 1 89.88 102 SER A CA 1
ATOM 814 C C . SER A 1 102 ? -7.496 -24.969 -12.555 1 89.88 102 SER A C 1
ATOM 816 O O . SER A 1 102 ? -7.91 -26.109 -12.742 1 89.88 102 SER A O 1
ATOM 818 N N . ASN A 1 103 ? -6.688 -24.406 -13.398 1 87.12 103 ASN A N 1
ATOM 819 C CA . ASN A 1 103 ? -6.254 -25.031 -14.641 1 87.12 103 ASN A CA 1
ATOM 820 C C . ASN A 1 103 ? -5.383 -26.266 -14.375 1 87.12 103 ASN A C 1
ATOM 822 O O . ASN A 1 103 ? -5.516 -27.281 -15.055 1 87.12 103 ASN A O 1
ATOM 826 N N . MET A 1 104 ? -4.547 -26.172 -13.398 1 87.06 104 MET A N 1
ATOM 827 C CA . MET A 1 104 ? -3.666 -27.297 -13.055 1 87.06 104 MET A CA 1
ATOM 828 C C . MET A 1 104 ? -4.461 -28.453 -12.469 1 87.06 104 MET A C 1
ATOM 830 O O . MET A 1 104 ? -4.195 -29.609 -12.781 1 87.06 104 MET A O 1
ATOM 834 N N . GLU A 1 105 ? -5.398 -28.094 -11.648 1 88.19 105 GLU A N 1
ATOM 835 C CA . GLU A 1 105 ? -6.23 -29.125 -11.031 1 88.19 105 GLU A CA 1
ATOM 836 C C . GLU A 1 105 ? -7.023 -29.891 -12.078 1 88.19 105 GLU A C 1
ATOM 838 O O . GLU A 1 105 ? -7.219 -31.109 -11.945 1 88.19 105 GLU A O 1
ATOM 843 N N . GLN A 1 106 ? -7.387 -29.234 -13.086 1 85.56 106 GLN A N 1
ATOM 844 C CA . GLN A 1 106 ? -8.164 -29.859 -14.156 1 85.56 106 GLN A CA 1
ATOM 845 C C . GLN A 1 106 ? -7.309 -30.844 -14.961 1 85.56 106 GLN A C 1
ATOM 847 O O . GLN A 1 106 ? -7.84 -31.719 -15.641 1 85.56 106 GLN A O 1
ATOM 852 N N . GLN A 1 107 ? -6.016 -30.719 -14.859 1 79 107 GLN A N 1
ATOM 853 C CA . GLN A 1 107 ? -5.113 -31.562 -15.633 1 79 107 GLN A CA 1
ATOM 854 C C . GLN A 1 107 ? -4.758 -32.844 -14.867 1 79 107 GLN A C 1
ATOM 856 O O . GLN A 1 107 ? -4.172 -33.75 -15.43 1 79 107 GLN A O 1
ATOM 861 N N . LEU A 1 108 ? -5.105 -32.812 -13.633 1 80.69 108 LEU A N 1
ATOM 862 C CA . LEU A 1 108 ? -4.809 -34 -12.836 1 80.69 108 LEU A CA 1
ATOM 863 C C . LEU A 1 108 ? -5.723 -35.156 -13.219 1 80.69 108 LEU A C 1
ATOM 865 O O . LEU A 1 108 ? -6.898 -34.938 -13.523 1 80.69 108 LEU A O 1
ATOM 869 N N . ASP A 1 109 ? -5.035 -36.25 -13.453 1 73.69 109 ASP A N 1
ATOM 870 C CA . ASP A 1 109 ? -5.812 -37.469 -13.672 1 73.69 109 ASP A CA 1
ATOM 871 C C . ASP A 1 109 ? -5.684 -38.438 -12.492 1 73.69 109 ASP A C 1
ATOM 873 O O . ASP A 1 109 ? -4.965 -38.156 -11.531 1 73.69 109 ASP A O 1
ATOM 877 N N . ASN A 1 110 ? -6.566 -39.375 -12.414 1 68.88 110 ASN A N 1
ATOM 878 C CA . ASN A 1 110 ? -6.637 -40.312 -11.312 1 68.88 110 ASN A CA 1
ATOM 879 C C . ASN A 1 110 ? -5.453 -41.281 -11.328 1 68.88 110 ASN A C 1
ATOM 881 O O . ASN A 1 110 ? -5.418 -42.25 -10.547 1 68.88 110 ASN A O 1
ATOM 885 N N . SER A 1 111 ? -4.469 -41 -12.164 1 70 111 SER A N 1
ATOM 886 C CA . SER A 1 111 ? -3.354 -41.938 -12.227 1 70 111 SER A CA 1
ATOM 887 C C . SER A 1 111 ? -2.285 -41.594 -11.188 1 70 111 SER A C 1
ATOM 889 O O . SER A 1 111 ? -2.119 -40.438 -10.82 1 70 111 SER A O 1
ATOM 891 N N . ASN A 1 112 ? -1.867 -42.438 -10.391 1 69.94 112 ASN A N 1
ATOM 892 C CA . ASN A 1 112 ? -0.803 -42.281 -9.406 1 69.94 112 ASN A CA 1
ATOM 893 C C . ASN A 1 112 ? 0.575 -42.469 -10.031 1 69.94 112 ASN A C 1
ATOM 895 O O . ASN A 1 112 ? 1.315 -43.375 -9.656 1 69.94 112 ASN A O 1
ATOM 899 N N . ASN A 1 113 ? 0.763 -41.75 -11.109 1 75 113 ASN A N 1
ATOM 900 C CA . ASN A 1 113 ? 2.068 -41.844 -11.75 1 75 113 ASN A CA 1
ATOM 901 C C . ASN A 1 113 ? 2.963 -40.656 -11.375 1 75 113 ASN A C 1
ATOM 903 O O . ASN A 1 113 ? 2.533 -39.75 -10.664 1 75 113 ASN A O 1
ATOM 907 N N . GLN A 1 114 ? 4.172 -40.781 -11.555 1 72.56 114 GLN A N 1
ATOM 908 C CA . GLN A 1 114 ? 5.195 -39.812 -11.18 1 72.56 114 GLN A CA 1
ATOM 909 C C . GLN A 1 114 ? 4.852 -38.438 -11.703 1 72.56 114 GLN A C 1
ATOM 911 O O . GLN A 1 114 ? 5.094 -37.406 -11.031 1 72.56 114 GLN A O 1
ATOM 916 N N . GLU A 1 115 ? 4.215 -38.406 -12.781 1 70.69 115 GLU A N 1
ATOM 917 C CA . GLU A 1 115 ? 3.879 -37.125 -13.414 1 70.69 115 GLU A CA 1
ATOM 918 C C . GLU A 1 115 ? 2.77 -36.406 -12.648 1 70.69 115 GLU A C 1
ATOM 920 O O . GLU A 1 115 ? 2.857 -35.219 -12.398 1 70.69 115 GLU A O 1
ATOM 925 N N . ASN A 1 116 ? 1.788 -37.188 -12.281 1 77.44 116 ASN A N 1
ATOM 926 C CA . ASN A 1 116 ? 0.701 -36.625 -11.477 1 77.44 116 ASN A CA 1
ATOM 927 C C . ASN A 1 116 ? 1.196 -36.156 -10.117 1 77.44 116 ASN A C 1
ATOM 929 O O . ASN A 1 116 ? 0.748 -35.125 -9.617 1 77.44 116 ASN A O 1
ATOM 933 N N . ASN A 1 117 ? 2.166 -36.812 -9.656 1 80.06 117 ASN A N 1
ATOM 934 C CA . ASN A 1 117 ? 2.711 -36.438 -8.359 1 80.06 117 ASN A CA 1
ATOM 935 C C . ASN A 1 117 ? 3.473 -35.125 -8.43 1 80.06 117 ASN A C 1
ATOM 937 O O . ASN A 1 117 ? 3.408 -34.312 -7.508 1 80.06 117 ASN A O 1
ATOM 941 N N . LYS A 1 118 ? 4.105 -34.938 -9.508 1 76.81 118 LYS A N 1
ATOM 942 C CA . LYS A 1 118 ? 4.828 -33.688 -9.711 1 76.81 118 LYS A CA 1
ATOM 943 C C . LYS A 1 118 ? 3.869 -32.5 -9.805 1 76.81 118 LYS A C 1
ATOM 945 O O . LYS A 1 118 ? 4.105 -31.438 -9.203 1 76.81 118 LYS A O 1
ATOM 950 N N . ILE A 1 119 ? 2.768 -32.688 -10.477 1 80.44 119 ILE A N 1
ATOM 951 C CA . ILE A 1 119 ? 1.774 -31.641 -10.648 1 80.44 119 ILE A CA 1
ATOM 952 C C . ILE A 1 119 ? 1.089 -31.359 -9.312 1 80.44 119 ILE A C 1
ATOM 954 O O . ILE A 1 119 ? 0.854 -30.188 -8.961 1 80.44 119 ILE A O 1
ATOM 958 N N . LYS A 1 120 ? 0.867 -32.406 -8.633 1 85.88 120 LYS A N 1
ATOM 959 C CA . LYS A 1 120 ? 0.236 -32.25 -7.328 1 85.88 120 LYS A CA 1
ATOM 960 C C . LYS A 1 120 ? 1.119 -31.438 -6.379 1 85.88 120 LYS A C 1
ATOM 962 O O . LYS A 1 120 ? 0.622 -30.609 -5.617 1 85.88 120 LYS A O 1
ATOM 967 N N . ASN A 1 121 ? 2.373 -31.672 -6.445 1 85 121 ASN A N 1
ATOM 968 C CA . ASN A 1 121 ? 3.307 -30.922 -5.609 1 85 121 ASN A CA 1
ATOM 969 C C . ASN A 1 121 ? 3.336 -29.453 -5.984 1 85 121 ASN A C 1
ATOM 971 O O . ASN A 1 121 ? 3.381 -28.578 -5.109 1 85 121 ASN A O 1
ATOM 975 N N . ALA A 1 122 ? 3.314 -29.203 -7.242 1 84.69 122 ALA A N 1
ATOM 976 C CA . ALA A 1 122 ? 3.283 -27.812 -7.723 1 84.69 122 ALA A CA 1
ATOM 977 C C . ALA A 1 122 ? 2.004 -27.109 -7.285 1 84.69 122 ALA A C 1
ATOM 979 O O . ALA A 1 122 ? 2.041 -25.953 -6.855 1 84.69 122 ALA A O 1
ATOM 980 N N . ILE A 1 123 ? 0.932 -27.828 -7.375 1 89.94 123 ILE A N 1
ATOM 981 C CA . ILE A 1 123 ? -0.361 -27.297 -6.957 1 89.94 123 ILE A CA 1
ATOM 982 C C . ILE A 1 123 ? -0.315 -26.938 -5.477 1 89.94 123 ILE A C 1
ATOM 984 O O . ILE A 1 123 ? -0.736 -25.844 -5.086 1 89.94 123 ILE A O 1
ATOM 988 N N . THR A 1 124 ? 0.25 -27.766 -4.73 1 92.19 124 THR A N 1
ATOM 989 C CA . THR A 1 124 ? 0.352 -27.516 -3.297 1 92.19 124 THR A CA 1
ATOM 990 C C . THR A 1 124 ? 1.189 -26.281 -3.018 1 92.19 124 THR A C 1
ATOM 992 O O . THR A 1 124 ? 0.825 -25.453 -2.178 1 92.19 124 THR A O 1
ATOM 995 N N . GLY A 1 125 ? 2.293 -26.094 -3.697 1 90.5 125 GLY A N 1
ATOM 996 C CA . GLY A 1 125 ? 3.137 -24.922 -3.541 1 90.5 125 GLY A CA 1
ATOM 997 C C . GLY A 1 125 ? 2.432 -23.625 -3.898 1 90.5 125 GLY A C 1
ATOM 998 O O . GLY A 1 125 ? 2.549 -22.641 -3.182 1 90.5 125 GLY A O 1
ATOM 999 N N . ILE A 1 126 ? 1.703 -23.688 -4.961 1 92.38 126 ILE A N 1
ATOM 1000 C CA . ILE A 1 126 ? 0.998 -22.5 -5.422 1 92.38 126 ILE A CA 1
ATOM 1001 C C . ILE A 1 126 ? -0.159 -22.188 -4.477 1 92.38 126 ILE A C 1
ATOM 1003 O O . ILE A 1 126 ? -0.451 -21.016 -4.207 1 92.38 126 ILE A O 1
ATOM 1007 N N . GLU A 1 127 ? -0.792 -23.203 -4.008 1 94.81 127 GLU A N 1
ATOM 1008 C CA . GLU A 1 127 ? -1.859 -23.016 -3.031 1 94.81 127 GLU A CA 1
ATOM 1009 C C . GLU A 1 127 ? -1.333 -22.359 -1.759 1 94.81 127 GLU A C 1
ATOM 1011 O O . GLU A 1 127 ? -1.98 -21.469 -1.198 1 94.81 127 GLU A O 1
ATOM 1016 N N . MET A 1 128 ? -0.203 -22.797 -1.343 1 94.75 128 MET A N 1
ATOM 1017 C CA . MET A 1 128 ? 0.418 -22.203 -0.159 1 94.75 128 MET A CA 1
ATOM 1018 C C . MET A 1 128 ? 0.752 -20.734 -0.392 1 94.75 128 MET A C 1
ATOM 1020 O O . MET A 1 128 ? 0.582 -19.906 0.502 1 94.75 128 MET A O 1
ATOM 1024 N N . THR A 1 129 ? 1.22 -20.469 -1.572 1 96.25 129 THR A N 1
ATOM 1025 C CA . THR A 1 129 ? 1.532 -19.078 -1.936 1 96.25 129 THR A CA 1
ATOM 1026 C C . THR A 1 129 ? 0.27 -18.234 -1.948 1 96.25 129 THR A C 1
ATOM 1028 O O . THR A 1 129 ? 0.271 -17.109 -1.444 1 96.25 129 THR A O 1
ATOM 1031 N N . GLN A 1 130 ? -0.788 -18.734 -2.494 1 95.56 130 GLN A N 1
ATOM 1032 C CA . GLN A 1 130 ? -2.072 -18.031 -2.527 1 95.56 130 GLN A CA 1
ATOM 1033 C C . GLN A 1 130 ? -2.586 -17.766 -1.116 1 95.56 130 GLN A C 1
ATOM 1035 O O . GLN A 1 130 ? -3.064 -16.672 -0.825 1 95.56 130 GLN A O 1
ATOM 1040 N N . LYS A 1 131 ? -2.48 -18.719 -0.295 1 96.5 131 LYS A N 1
ATOM 1041 C CA . LYS A 1 131 ? -2.906 -18.578 1.094 1 96.5 131 LYS A CA 1
ATOM 1042 C C . LYS A 1 131 ? -2.082 -17.516 1.812 1 96.5 131 LYS A C 1
ATOM 1044 O O . LYS A 1 131 ? -2.627 -16.703 2.555 1 96.5 131 LYS A O 1
ATOM 1049 N N . LYS A 1 132 ? -0.81 -17.578 1.583 1 97.62 132 LYS A N 1
ATOM 1050 C CA . LYS A 1 132 ? 0.07 -16.562 2.156 1 97.62 132 LYS A CA 1
ATOM 1051 C C . LYS A 1 132 ? -0.319 -15.164 1.683 1 97.62 132 LYS A C 1
ATOM 1053 O O . LYS A 1 132 ? -0.39 -14.227 2.482 1 97.62 132 LYS A O 1
ATOM 1058 N N . PHE A 1 133 ? -0.559 -15.031 0.44 1 98.19 133 PHE A N 1
ATOM 1059 C CA . PHE A 1 133 ? -1.022 -13.773 -0.142 1 98.19 133 PHE A CA 1
ATOM 1060 C C . PHE A 1 133 ? -2.283 -13.289 0.561 1 98.19 133 PHE A C 1
ATOM 1062 O O . PHE A 1 133 ? -2.344 -12.141 1.012 1 98.19 133 PHE A O 1
ATOM 1069 N N . GLY A 1 134 ? -3.24 -14.141 0.652 1 97.19 134 GLY A N 1
ATOM 1070 C CA . GLY A 1 134 ? -4.48 -13.805 1.332 1 97.19 134 GLY A CA 1
ATOM 1071 C C . GL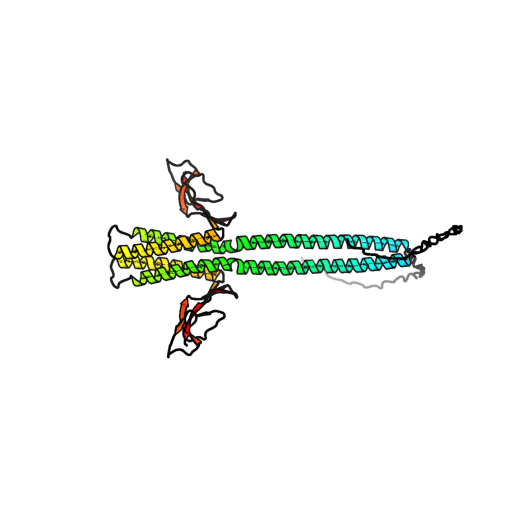Y A 1 134 ? -4.273 -13.383 2.775 1 97.19 134 GLY A C 1
ATOM 1072 O O . GLY A 1 134 ? -4.914 -12.445 3.25 1 97.19 134 GLY A O 1
ATOM 1073 N N . SER A 1 135 ? -3.393 -14.07 3.439 1 97.69 135 SER A N 1
ATOM 1074 C CA . SER A 1 135 ? -3.102 -13.758 4.836 1 97.69 135 SER A CA 1
ATOM 1075 C C . SER A 1 135 ? -2.486 -12.367 4.973 1 97.69 135 SER A C 1
ATOM 1077 O O . SER A 1 135 ? -2.797 -11.641 5.918 1 97.69 135 SER A O 1
ATOM 1079 N N . ILE A 1 136 ? -1.609 -12.016 4.055 1 98 136 ILE A N 1
ATOM 1080 C CA . ILE A 1 136 ? -0.995 -10.695 4.07 1 98 136 ILE A CA 1
ATOM 1081 C C . ILE A 1 136 ? -2.066 -9.625 3.863 1 98 136 ILE A C 1
ATOM 1083 O O . ILE A 1 136 ? -2.086 -8.609 4.566 1 98 136 ILE A O 1
ATOM 1087 N N . LEU A 1 137 ? -2.967 -9.852 2.941 1 97.88 137 LEU A N 1
ATOM 1088 C CA . LEU A 1 137 ? -4.07 -8.922 2.746 1 97.88 137 LEU A CA 1
ATOM 1089 C C . LEU A 1 137 ? -4.848 -8.719 4.043 1 97.88 137 LEU A C 1
ATOM 1091 O O . LEU A 1 137 ? -5.125 -7.582 4.434 1 97.88 137 LEU A O 1
ATOM 1095 N N . SER A 1 138 ? -5.137 -9.781 4.703 1 97.5 138 SER A N 1
ATOM 1096 C CA . SER A 1 138 ? -5.906 -9.727 5.938 1 97.5 138 SER A CA 1
ATOM 1097 C C . SER A 1 138 ? -5.156 -8.961 7.023 1 97.5 138 SER A C 1
ATOM 1099 O O . SER A 1 138 ? -5.758 -8.188 7.777 1 97.5 138 SER A O 1
ATOM 1101 N N . GLN A 1 139 ? -3.898 -9.148 7.109 1 97 139 GLN A N 1
ATOM 1102 C CA . GLN A 1 139 ? -3.055 -8.477 8.094 1 97 139 GLN A CA 1
ATOM 1103 C C . GLN A 1 139 ? -3.113 -6.961 7.918 1 97 139 GLN A C 1
ATOM 1105 O O . GLN A 1 139 ? -2.998 -6.215 8.891 1 97 139 GLN A O 1
ATOM 1110 N N . TYR A 1 140 ? -3.381 -6.531 6.73 1 96.94 140 TYR A N 1
ATOM 1111 C CA . TYR A 1 140 ? -3.395 -5.098 6.453 1 96.94 140 TYR A CA 1
ATOM 1112 C C . TYR A 1 140 ? -4.82 -4.578 6.34 1 96.94 140 TYR A C 1
ATOM 1114 O O . TYR A 1 140 ? -5.059 -3.52 5.754 1 96.94 140 TYR A O 1
ATOM 1122 N N . GLY A 1 141 ? -5.746 -5.379 6.816 1 96.56 141 GLY A N 1
ATOM 1123 C CA . GLY A 1 141 ? -7.121 -4.918 6.949 1 96.56 141 GLY A CA 1
ATOM 1124 C C . GLY A 1 141 ? -7.945 -5.133 5.695 1 96.56 141 GLY A C 1
ATOM 1125 O O . GLY A 1 141 ? -9.039 -4.586 5.566 1 96.56 141 GLY A O 1
ATOM 1126 N N . ILE A 1 142 ? -7.438 -5.836 4.75 1 98 142 ILE A N 1
ATOM 1127 C CA . ILE A 1 142 ? -8.18 -6.168 3.539 1 98 142 ILE A CA 1
ATOM 1128 C C . ILE A 1 142 ? -8.906 -7.5 3.727 1 98 142 ILE A C 1
ATOM 1130 O O . ILE A 1 142 ? -8.266 -8.531 3.963 1 98 142 ILE A O 1
ATOM 1134 N N . GLN A 1 143 ? -10.18 -7.422 3.555 1 97.44 143 GLN A N 1
ATOM 1135 C CA . GLN A 1 143 ? -10.984 -8.602 3.846 1 97.44 143 GLN A CA 1
ATOM 1136 C C . GLN A 1 143 ? -11.797 -9.031 2.625 1 97.44 143 GLN A C 1
ATOM 1138 O O . GLN A 1 143 ? -12.414 -8.203 1.962 1 97.44 143 GLN A O 1
ATOM 1143 N N . LYS A 1 144 ? -11.711 -10.312 2.42 1 97.12 144 LYS A N 1
ATOM 1144 C CA . LYS A 1 144 ? -12.523 -10.906 1.36 1 97.12 144 LYS A CA 1
ATOM 1145 C C . LYS A 1 144 ? -13.953 -11.156 1.831 1 97.12 144 LYS A C 1
ATOM 1147 O O . LYS A 1 144 ? -14.188 -11.453 3.004 1 97.12 144 LYS A O 1
ATOM 1152 N N . PHE A 1 145 ? -14.898 -10.953 0.926 1 96.81 145 PHE A N 1
ATOM 1153 C CA . PHE A 1 145 ? -16.266 -11.367 1.2 1 96.81 145 PHE A CA 1
ATOM 1154 C C . PHE A 1 145 ? -16.875 -12.07 -0.007 1 96.81 145 PHE A C 1
ATOM 1156 O O . PHE A 1 145 ? -16.594 -11.711 -1.15 1 96.81 145 PHE A O 1
ATOM 1163 N N . GLU A 1 146 ? -17.625 -13.125 0.236 1 96 146 GLU A N 1
ATOM 1164 C CA . GLU A 1 146 ? -18.266 -13.938 -0.788 1 96 146 GLU A CA 1
ATOM 1165 C C . GLU A 1 146 ? -19.766 -14.062 -0.529 1 96 146 GLU A C 1
ATOM 1167 O O . GLU A 1 146 ? -20.188 -14.688 0.45 1 96 146 GLU A O 1
ATOM 1172 N N . PRO A 1 147 ? -20.469 -13.469 -1.447 1 96.5 147 PRO A N 1
ATOM 1173 C CA . PRO A 1 147 ? -21.922 -13.602 -1.277 1 96.5 147 PRO A CA 1
ATOM 1174 C C . PRO A 1 147 ? -22.391 -15.055 -1.341 1 96.5 147 PRO A C 1
ATOM 1176 O O . PRO A 1 147 ? -21.812 -15.859 -2.07 1 96.5 147 PRO A O 1
ATOM 1179 N N . LYS A 1 148 ? -23.438 -15.367 -0.635 1 95.69 148 LYS A N 1
ATOM 1180 C CA . LYS A 1 148 ? -24.031 -16.703 -0.655 1 95.69 148 LYS A CA 1
ATOM 1181 C C . LYS A 1 148 ? -25.141 -16.812 -1.701 1 95.69 148 LYS A C 1
ATOM 1183 O O . LYS A 1 148 ? -25.859 -15.836 -1.945 1 95.69 148 LYS A O 1
ATOM 1188 N N . THR A 1 149 ? -25.172 -17.969 -2.223 1 94.81 149 THR A N 1
ATOM 1189 C CA . THR A 1 149 ? -26.297 -18.234 -3.111 1 94.81 149 THR A CA 1
ATOM 1190 C C . THR A 1 149 ? -27.625 -18 -2.387 1 94.81 149 THR A C 1
ATOM 1192 O O . THR A 1 149 ? -27.797 -18.422 -1.239 1 94.81 149 THR A O 1
ATOM 1195 N N . GLY A 1 150 ? -28.438 -17.234 -3.043 1 95 150 GLY A N 1
ATOM 1196 C CA . GLY A 1 150 ? -29.734 -16.953 -2.449 1 95 150 GLY A CA 1
ATOM 1197 C C . GLY A 1 150 ? -29.781 -15.641 -1.702 1 95 150 GLY A C 1
ATOM 1198 O O . GLY A 1 150 ? -30.859 -15.156 -1.35 1 95 150 GLY A O 1
ATOM 1199 N N . GLU A 1 151 ? -28.703 -15.094 -1.492 1 95.94 151 GLU A N 1
ATOM 1200 C CA . GLU A 1 151 ? -28.641 -13.797 -0.822 1 95.94 151 GLU A CA 1
ATOM 1201 C C . GLU A 1 151 ? -29.125 -12.68 -1.738 1 95.94 151 GLU A C 1
ATOM 1203 O O . GLU A 1 151 ? -28.891 -12.719 -2.949 1 95.94 151 GLU A O 1
ATOM 1208 N N . PRO A 1 152 ? -29.781 -11.648 -1.084 1 97.25 152 PRO A N 1
ATOM 1209 C CA . PRO A 1 152 ? -30.219 -10.531 -1.92 1 97.25 152 PRO A CA 1
ATOM 1210 C C . PRO A 1 152 ? -29.047 -9.773 -2.551 1 97.25 152 PRO A C 1
ATOM 1212 O O . PRO A 1 152 ? -28.031 -9.555 -1.901 1 97.25 152 PRO A O 1
ATOM 1215 N N . PHE A 1 153 ? -29.344 -9.391 -3.809 1 97.5 153 PHE A N 1
ATOM 1216 C CA . PHE A 1 153 ? -28.375 -8.562 -4.523 1 97.5 153 PHE A CA 1
ATOM 1217 C C . PHE A 1 153 ? -28.219 -7.203 -3.85 1 97.5 153 PHE A C 1
ATOM 1219 O O . PHE A 1 153 ? -29.219 -6.59 -3.451 1 97.5 153 PHE A O 1
ATOM 1226 N N . ASP A 1 154 ? -26.969 -6.855 -3.641 1 97.69 154 ASP A N 1
ATOM 1227 C CA . ASP A 1 154 ? -26.656 -5.543 -3.084 1 97.69 154 ASP A CA 1
ATOM 1228 C C . ASP A 1 154 ? -25.797 -4.73 -4.051 1 97.69 154 ASP A C 1
ATOM 1230 O O . ASP A 1 154 ? -24.594 -4.98 -4.184 1 97.69 154 ASP A O 1
ATOM 1234 N N . SER A 1 155 ? -26.328 -3.719 -4.66 1 96.5 155 SER A N 1
ATOM 1235 C CA . SER A 1 155 ? -25.656 -2.941 -5.699 1 96.5 155 SER A CA 1
ATOM 1236 C C . SER A 1 155 ? -24.453 -2.184 -5.137 1 96.5 155 SER A C 1
ATOM 1238 O O . SER A 1 155 ? -23.609 -1.716 -5.891 1 96.5 155 SER A O 1
ATOM 1240 N N . ASN A 1 156 ? -24.406 -2.051 -3.855 1 96.75 156 ASN A N 1
ATOM 1241 C CA . ASN A 1 156 ? -23.297 -1.329 -3.236 1 96.75 156 ASN A CA 1
ATOM 1242 C C . ASN A 1 156 ? -22.016 -2.172 -3.215 1 96.75 156 ASN A C 1
ATOM 1244 O O . ASN A 1 156 ? -20.922 -1.631 -3.152 1 96.75 156 ASN A O 1
ATOM 1248 N N . ILE A 1 157 ? -22.219 -3.482 -3.182 1 97.62 157 ILE A N 1
ATOM 1249 C CA . ILE A 1 157 ? -21.016 -4.309 -2.998 1 97.62 157 ILE A CA 1
ATOM 1250 C C . ILE A 1 157 ? -21.016 -5.43 -4.031 1 97.62 157 ILE A C 1
ATOM 1252 O O . ILE A 1 157 ? -20.094 -6.254 -4.051 1 97.62 157 ILE A O 1
ATOM 1256 N N . HIS A 1 158 ? -21.984 -5.449 -4.883 1 98.31 158 HIS A N 1
ATOM 1257 C CA . HIS A 1 158 ? -22.047 -6.453 -5.941 1 98.31 158 HIS A CA 1
ATOM 1258 C C . HIS A 1 158 ? -22.078 -5.801 -7.32 1 98.31 158 HIS A C 1
ATOM 1260 O O . HIS A 1 158 ? -22.594 -4.691 -7.477 1 98.31 158 HIS A O 1
ATOM 1266 N N . HIS A 1 159 ? -21.5 -6.41 -8.281 1 97.94 159 HIS A N 1
ATOM 1267 C CA . HIS A 1 159 ? -21.609 -6.086 -9.703 1 97.94 159 HIS A CA 1
ATOM 1268 C C . HIS A 1 159 ? -22.219 -7.242 -10.484 1 97.94 159 HIS A C 1
ATOM 1270 O O . HIS A 1 159 ? -21.719 -8.375 -10.422 1 97.94 159 HIS A O 1
ATOM 1276 N N . VAL A 1 160 ? -23.234 -6.949 -11.266 1 97.44 160 VAL A N 1
ATOM 1277 C CA . VAL A 1 160 ? -23.953 -7.996 -11.984 1 97.44 160 VAL A CA 1
ATOM 1278 C C . VAL A 1 160 ? -23.328 -8.203 -13.359 1 97.44 160 VAL A C 1
ATOM 1280 O O . VAL A 1 160 ? -23.203 -7.258 -14.141 1 97.44 160 VAL A O 1
ATOM 1283 N N . ILE A 1 161 ? -23.016 -9.414 -13.641 1 96.56 161 ILE A N 1
ATOM 1284 C CA . ILE A 1 161 ? -22.422 -9.68 -14.945 1 96.56 161 ILE A CA 1
ATOM 1285 C C . ILE A 1 161 ? -23.453 -10.32 -15.859 1 96.56 161 ILE A C 1
ATOM 1287 O O . ILE A 1 161 ? -23.344 -10.242 -17.094 1 96.56 161 ILE A O 1
ATOM 1291 N N . SER A 1 162 ? -24.469 -11.055 -15.211 1 96.25 162 SER A N 1
ATOM 1292 C CA . SER A 1 162 ? -25.516 -11.68 -16.016 1 96.25 162 SER A CA 1
ATOM 1293 C C . SER A 1 162 ? -26.781 -11.93 -15.211 1 96.25 162 SER A C 1
ATOM 1295 O O . SER A 1 162 ? -26.719 -12.047 -13.984 1 96.25 162 SER A O 1
ATOM 1297 N N . LEU A 1 163 ? -27.875 -12.031 -16 1 96.31 163 LEU A N 1
ATOM 1298 C CA . LEU A 1 163 ? -29.141 -12.477 -15.438 1 96.31 163 LEU A CA 1
ATOM 1299 C C . LEU A 1 163 ? -29.438 -13.922 -15.828 1 96.31 163 LEU A C 1
ATOM 1301 O O . LEU A 1 163 ? -29.266 -14.305 -16.984 1 96.31 163 LEU A O 1
ATOM 1305 N N . VAL A 1 164 ? -29.797 -14.703 -14.805 1 95.69 164 VAL A N 1
ATOM 1306 C CA . VAL A 1 164 ? -29.984 -16.125 -15.047 1 95.69 164 VAL A CA 1
ATOM 1307 C C . VAL A 1 164 ? -31.391 -16.547 -14.617 1 95.69 164 VAL A C 1
ATOM 1309 O O . VAL A 1 164 ? -31.891 -16.094 -13.586 1 95.69 164 VAL A O 1
ATOM 1312 N N . LYS A 1 165 ? -31.984 -17.422 -15.492 1 93.31 165 LYS A N 1
ATOM 1313 C CA . LYS A 1 165 ? -33.25 -18.031 -15.086 1 93.31 165 LYS A CA 1
ATOM 1314 C C . LYS A 1 165 ? -33 -19.219 -14.156 1 93.31 165 LYS A C 1
ATOM 1316 O O . LYS A 1 165 ? -32.344 -20.188 -14.539 1 93.31 165 LYS A O 1
ATOM 1321 N N . ASP A 1 166 ? -33.312 -18.969 -12.883 1 86.25 166 ASP A N 1
ATOM 1322 C CA . ASP A 1 166 ? -33.125 -20.031 -11.898 1 86.25 166 ASP A CA 1
ATOM 1323 C C . ASP A 1 166 ? -34.375 -20.219 -11.055 1 86.25 166 ASP A C 1
ATOM 1325 O O . ASP A 1 166 ? -34.844 -19.297 -10.383 1 86.25 166 ASP A O 1
ATOM 1329 N N . THR A 1 167 ? -35 -21.422 -11.07 1 87.69 167 THR A N 1
ATOM 1330 C CA . THR A 1 167 ? -36.25 -21.688 -10.375 1 87.69 167 THR A CA 1
ATOM 1331 C C . THR A 1 167 ? -36 -21.875 -8.875 1 87.69 167 THR A C 1
ATOM 1333 O O . THR A 1 167 ? -36.938 -21.781 -8.07 1 87.69 167 THR A O 1
ATOM 1336 N N . LYS A 1 168 ? -34.719 -22.094 -8.508 1 92.06 168 LYS A N 1
ATOM 1337 C CA . LYS A 1 168 ? -34.406 -22.359 -7.109 1 92.06 168 LYS A CA 1
ATOM 1338 C C . LYS A 1 168 ? -34.125 -21.062 -6.355 1 92.06 168 LYS A C 1
ATOM 1340 O O . LYS A 1 168 ? -34.125 -21.031 -5.125 1 92.06 168 LYS A O 1
ATOM 1345 N N . CYS A 1 169 ? -33.875 -20 -7.102 1 90.69 169 CYS A N 1
ATOM 1346 C CA . CYS A 1 169 ? -33.531 -18.719 -6.48 1 90.69 169 CYS A CA 1
ATOM 1347 C C . CYS A 1 169 ? -34.594 -17.672 -6.758 1 90.69 169 CYS A C 1
ATOM 1349 O O . CYS A 1 169 ? -35.094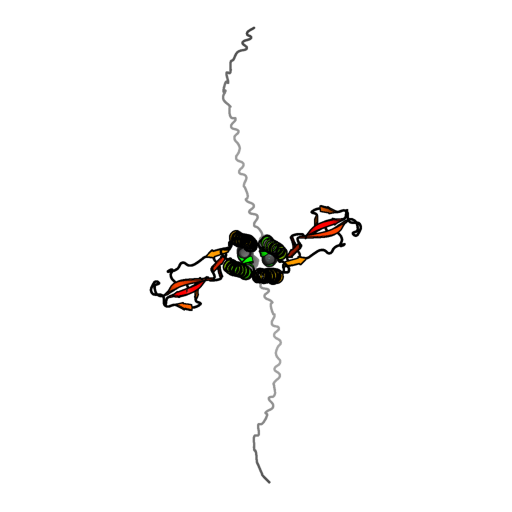 -17.578 -7.879 1 90.69 169 CYS A O 1
ATOM 1351 N N . ALA A 1 170 ? -34.875 -16.938 -5.695 1 93.94 170 ALA A N 1
ATOM 1352 C CA . ALA A 1 170 ? -35.844 -15.852 -5.855 1 93.94 170 ALA A CA 1
ATOM 1353 C C . ALA A 1 170 ? -35.281 -14.766 -6.77 1 93.94 170 ALA A C 1
ATOM 1355 O O . ALA A 1 170 ? -34.062 -14.578 -6.848 1 93.94 170 ALA A O 1
ATOM 1356 N N . LYS A 1 171 ? -36.156 -14.07 -7.426 1 94.56 171 LYS A N 1
ATOM 1357 C CA . LYS A 1 171 ? -35.75 -12.945 -8.266 1 94.56 171 LYS A CA 1
ATOM 1358 C C . LYS A 1 171 ? -34.938 -11.922 -7.477 1 94.56 171 LYS A C 1
ATOM 1360 O O . LYS A 1 171 ? -35.281 -11.594 -6.344 1 94.56 171 LYS A O 1
ATOM 1365 N N . GLY A 1 172 ? -33.812 -11.484 -8.078 1 96.06 172 GLY A N 1
ATOM 1366 C CA . GLY A 1 172 ? -33 -10.453 -7.453 1 96.06 172 GLY A CA 1
ATOM 1367 C C . GLY A 1 172 ? -32 -10.992 -6.457 1 96.06 172 GLY A C 1
ATOM 1368 O O . GLY A 1 172 ? -31.422 -10.234 -5.676 1 96.06 172 GLY A O 1
ATOM 1369 N N . THR A 1 173 ? -31.797 -12.312 -6.496 1 97.19 173 THR A N 1
ATOM 1370 C CA . THR A 1 173 ? -30.844 -12.906 -5.566 1 97.19 173 THR A CA 1
ATOM 1371 C C . THR A 1 173 ? -29.625 -13.43 -6.309 1 97.19 173 THR A C 1
ATOM 1373 O O . THR A 1 173 ? -29.672 -13.625 -7.523 1 97.19 173 THR A O 1
ATOM 1376 N N . VAL A 1 174 ? -28.625 -13.625 -5.598 1 97.81 174 VAL A N 1
ATOM 1377 C CA . VAL A 1 174 ? -27.359 -14.109 -6.152 1 97.81 174 VAL A CA 1
ATOM 1378 C C . VAL A 1 174 ? -27.5 -15.594 -6.504 1 97.81 174 VAL A C 1
ATOM 1380 O O . VAL A 1 174 ? -27.922 -16.391 -5.676 1 97.81 174 VAL A O 1
ATOM 1383 N N . VAL A 1 175 ? -27.141 -15.938 -7.727 1 97.31 175 VAL A N 1
ATOM 1384 C CA . VAL A 1 175 ? -27.203 -17.328 -8.188 1 97.31 175 VAL A CA 1
ATOM 1385 C C . VAL A 1 175 ? -25.812 -17.953 -8.102 1 97.31 175 VAL A C 1
ATOM 1387 O O . VAL A 1 175 ? -25.656 -19.094 -7.66 1 97.31 175 VAL A O 1
ATOM 1390 N N . SER A 1 176 ? -24.812 -17.172 -8.508 1 96.19 176 SER A N 1
ATOM 1391 C CA . SER A 1 176 ? -23.438 -17.641 -8.461 1 96.19 176 SER A CA 1
ATOM 1392 C C . SER A 1 176 ? -22.469 -16.469 -8.312 1 96.19 176 SER A C 1
ATOM 1394 O O . SER A 1 176 ? -22.797 -15.336 -8.664 1 96.19 176 SER A O 1
ATOM 1396 N N . VAL A 1 177 ? -21.375 -16.844 -7.742 1 96.5 177 VAL A N 1
ATOM 1397 C CA . VAL A 1 177 ? -20.297 -15.859 -7.57 1 96.5 177 VAL A CA 1
ATOM 1398 C C . VAL A 1 177 ? -19.188 -16.141 -8.57 1 96.5 177 VAL A C 1
ATOM 1400 O O . VAL A 1 177 ? -18.578 -17.219 -8.555 1 96.5 177 VAL A O 1
ATOM 1403 N N . ILE A 1 178 ? -18.859 -15.148 -9.445 1 94 178 ILE A N 1
ATOM 1404 C CA . ILE A 1 178 ? -17.828 -15.289 -10.461 1 94 178 ILE A CA 1
ATOM 1405 C C . ILE A 1 178 ? -16.484 -14.812 -9.906 1 94 178 ILE A C 1
ATOM 1407 O O . ILE A 1 178 ? -15.445 -15.391 -10.195 1 94 178 ILE A O 1
ATOM 1411 N N . GLN A 1 179 ? -16.578 -13.734 -9.164 1 95.06 179 GLN A N 1
ATOM 1412 C CA . GLN A 1 179 ? -15.398 -13.156 -8.539 1 95.06 179 GLN A CA 1
ATOM 1413 C C . GLN A 1 179 ? -15.727 -12.625 -7.141 1 95.06 179 GLN A C 1
ATOM 1415 O O . GLN A 1 179 ? -16.703 -11.906 -6.957 1 95.06 179 GLN A O 1
ATOM 1420 N N . VAL A 1 180 ? -14.883 -13 -6.156 1 96.06 180 VAL A N 1
ATOM 1421 C CA . VAL A 1 180 ? -15.102 -12.578 -4.773 1 96.06 180 VAL A CA 1
ATOM 1422 C C . VAL A 1 180 ? -14.781 -11.094 -4.633 1 96.06 180 VAL A C 1
ATOM 1424 O O . VAL A 1 180 ? -14 -10.547 -5.41 1 96.06 180 VAL A O 1
ATOM 1427 N N . GLY A 1 181 ? -15.453 -10.438 -3.639 1 97.94 181 GLY A N 1
ATOM 1428 C CA . GLY A 1 181 ? -15.211 -9.031 -3.354 1 97.94 181 GLY A CA 1
ATOM 1429 C C . GLY A 1 181 ? -14.227 -8.82 -2.221 1 97.94 181 GLY A C 1
ATOM 1430 O O . GLY A 1 181 ? -13.922 -9.75 -1.471 1 97.94 181 GLY A O 1
ATOM 1431 N N . TYR A 1 182 ? -13.711 -7.574 -2.17 1 98.62 182 TYR A N 1
ATOM 1432 C CA . TYR A 1 182 ? -12.766 -7.203 -1.121 1 98.62 182 TYR A CA 1
ATOM 1433 C C . TYR A 1 182 ? -13.078 -5.816 -0.575 1 98.62 182 TYR A C 1
ATOM 1435 O O . TYR A 1 182 ? -13.531 -4.938 -1.313 1 98.62 182 TYR A O 1
ATOM 1443 N N . LYS A 1 183 ? -12.82 -5.695 0.69 1 98.12 183 LYS A N 1
ATOM 1444 C CA . LYS A 1 183 ? -12.938 -4.402 1.354 1 98.12 183 LYS A CA 1
ATOM 1445 C C . LYS A 1 183 ? -11.672 -4.078 2.146 1 98.12 183 LYS A C 1
ATOM 1447 O O . LYS A 1 183 ? -11 -4.98 2.654 1 98.12 183 LYS A O 1
ATOM 1452 N N . LEU A 1 184 ? -11.344 -2.805 2.16 1 97.94 184 LEU A N 1
ATOM 1453 C CA . LEU A 1 184 ? -10.359 -2.285 3.107 1 97.94 184 LEU A CA 1
ATOM 1454 C C . LEU A 1 184 ? -11.047 -1.503 4.223 1 97.94 184 LEU A C 1
ATOM 1456 O O . LEU A 1 184 ? -11.5 -0.376 4.008 1 97.94 184 LEU A O 1
ATOM 1460 N N . LYS A 1 185 ? -11.117 -2.143 5.312 1 93.94 185 LYS A N 1
ATOM 1461 C CA . LYS A 1 185 ? -11.891 -1.57 6.41 1 93.94 185 LYS A CA 1
ATOM 1462 C C . LYS A 1 185 ? -13.32 -1.25 5.969 1 93.94 185 LYS A C 1
ATOM 1464 O O . LYS A 1 185 ? -14.07 -2.146 5.594 1 93.94 185 LYS A O 1
ATOM 1469 N N . ASP A 1 186 ? -13.625 0.002 5.828 1 93.44 186 ASP A N 1
ATOM 1470 C CA . ASP A 1 186 ? -15.008 0.358 5.512 1 93.44 186 ASP A CA 1
ATOM 1471 C C . ASP A 1 186 ? -15.156 0.748 4.043 1 93.44 186 ASP A C 1
ATOM 1473 O O . ASP A 1 186 ? -16.25 1.099 3.594 1 93.44 186 ASP A O 1
ATOM 1477 N N . ARG A 1 187 ? -14.117 0.572 3.291 1 96.75 187 ARG A N 1
ATOM 1478 C CA . ARG A 1 187 ? -14.156 0.986 1.892 1 96.75 187 ARG A CA 1
ATOM 1479 C C . ARG A 1 187 ? -14.109 -0.221 0.962 1 96.75 187 ARG A C 1
ATOM 1481 O O . ARG A 1 187 ? -13.344 -1.162 1.199 1 96.75 187 ARG A O 1
ATOM 1488 N N . LEU A 1 188 ? -14.992 -0.114 -0.022 1 98.12 188 LEU A N 1
ATOM 1489 C CA . LEU A 1 188 ? -15.039 -1.18 -1.018 1 98.12 188 LEU A CA 1
ATOM 1490 C C . LEU A 1 188 ? -13.82 -1.121 -1.935 1 98.12 188 LEU A C 1
ATOM 1492 O O . LEU A 1 188 ? -13.586 -0.109 -2.6 1 98.12 188 LEU A O 1
ATOM 1496 N N . LEU A 1 189 ? -13.102 -2.162 -1.876 1 98 189 LEU A N 1
ATOM 1497 C CA . LEU A 1 189 ? -11.922 -2.264 -2.729 1 98 189 LEU A CA 1
ATOM 1498 C C . LEU A 1 189 ? -12.297 -2.797 -4.109 1 98 189 LEU A C 1
ATOM 1500 O O . LEU A 1 189 ? -11.82 -2.287 -5.125 1 98 189 LEU A O 1
ATOM 1504 N N . ARG A 1 190 ? -13.086 -3.818 -4.145 1 97.88 190 ARG A N 1
ATOM 1505 C CA . ARG A 1 190 ? -13.594 -4.457 -5.352 1 97.88 190 ARG A CA 1
ATOM 1506 C C . ARG A 1 190 ? -14.922 -5.156 -5.082 1 97.88 190 ARG A C 1
ATOM 1508 O O . ARG A 1 190 ? -15.031 -5.945 -4.145 1 97.88 190 ARG A O 1
ATOM 1515 N N . PRO A 1 191 ? -15.898 -4.848 -5.914 1 98.06 191 PRO A N 1
ATOM 1516 C CA . PRO A 1 191 ? -17.156 -5.562 -5.711 1 98.06 191 PRO A CA 1
ATOM 1517 C C . PRO A 1 191 ? -17.078 -7.031 -6.117 1 98.06 191 PRO A C 1
ATOM 1519 O O . PRO A 1 191 ? -16.219 -7.406 -6.922 1 98.06 191 PRO A O 1
ATOM 1522 N N . ALA A 1 192 ? -17.984 -7.824 -5.449 1 98.12 192 ALA A N 1
ATOM 1523 C CA . ALA A 1 192 ? -18.141 -9.188 -5.941 1 98.12 192 ALA A CA 1
ATOM 1524 C C . ALA A 1 192 ? -18.891 -9.211 -7.27 1 98.12 192 ALA A C 1
ATOM 1526 O O . ALA A 1 192 ? -19.859 -8.477 -7.449 1 98.12 192 ALA A O 1
ATOM 1527 N N . ILE A 1 193 ? -18.406 -9.945 -8.188 1 97.5 193 ILE A N 1
ATOM 1528 C CA . ILE A 1 193 ? -19.109 -10.117 -9.453 1 97.5 193 ILE A CA 1
ATOM 1529 C C . ILE A 1 193 ? -20.031 -11.336 -9.367 1 97.5 193 ILE A C 1
ATOM 1531 O O . ILE A 1 193 ? -19.562 -12.445 -9.086 1 97.5 193 ILE A O 1
ATOM 1535 N N . VAL A 1 194 ? -21.266 -11.07 -9.672 1 97.88 194 VAL A N 1
ATOM 1536 C CA . VAL A 1 194 ? -22.234 -12.125 -9.414 1 97.88 194 VAL A CA 1
ATOM 1537 C C . VAL A 1 194 ? -23.219 -12.227 -10.586 1 97.88 194 VAL A C 1
ATOM 1539 O O . VAL A 1 194 ? -23.328 -11.297 -11.391 1 97.88 194 VAL A O 1
ATOM 1542 N N . SER A 1 195 ? -23.828 -13.406 -10.695 1 97.69 195 SER A N 1
ATOM 1543 C CA . SER A 1 195 ? -25.031 -13.562 -11.492 1 97.69 195 SER A CA 1
ATOM 1544 C C . SER A 1 195 ? -26.281 -13.5 -10.617 1 97.69 195 SER A C 1
ATOM 1546 O O . SER A 1 195 ? -26.281 -13.969 -9.477 1 97.69 195 SER A O 1
ATOM 1548 N N . VAL A 1 196 ? -27.312 -12.977 -11.195 1 97.5 196 VAL A N 1
ATOM 1549 C CA . VAL A 1 196 ? -28.516 -12.727 -10.406 1 97.5 196 VAL A CA 1
ATOM 1550 C C . VAL A 1 196 ? -29.719 -13.391 -11.07 1 97.5 196 VAL A C 1
ATOM 1552 O O . VAL A 1 196 ? -29.828 -13.422 -12.297 1 97.5 196 VAL A O 1
ATOM 1555 N N . ALA A 1 197 ? -30.594 -13.789 -10.188 1 96.88 197 ALA A N 1
ATOM 1556 C CA . ALA A 1 197 ? -31.812 -14.43 -10.688 1 96.88 197 ALA A CA 1
ATOM 1557 C C . ALA A 1 197 ? -32.781 -13.398 -11.266 1 96.88 197 ALA A C 1
ATOM 1559 O O . ALA A 1 197 ? -33 -12.344 -10.672 1 96.88 197 ALA A O 1
ATOM 1560 N N . GLU A 1 198 ? -33.312 -13.734 -12.352 1 93.81 198 GLU A N 1
ATOM 1561 C CA . GLU A 1 198 ? -34.312 -12.867 -12.969 1 93.81 198 GLU A CA 1
ATOM 1562 C C . GLU A 1 198 ? -35.719 -13.414 -12.75 1 93.81 198 GLU A C 1
ATOM 1564 O O . GLU A 1 198 ? -35.906 -14.609 -12.523 1 93.81 198 GLU A O 1
ATOM 1569 N N . MET B 1 1 ? 22.766 -4.844 89.875 1 25.39 1 MET B N 1
ATOM 1570 C CA . MET B 1 1 ? 22.953 -3.58 90.562 1 25.39 1 MET B CA 1
ATOM 1571 C C . MET B 1 1 ? 22.141 -2.469 89.875 1 25.39 1 MET B C 1
ATOM 1573 O O . MET B 1 1 ? 22.312 -2.178 88.688 1 25.39 1 MET B O 1
ATOM 1577 N N . GLN B 1 2 ? 20.938 -2.281 90.438 1 24.05 2 GLN B N 1
ATOM 1578 C CA . GLN B 1 2 ? 19.531 -2.039 90.062 1 24.05 2 GLN B CA 1
ATOM 1579 C C . GLN B 1 2 ? 19.234 -0.543 90 1 24.05 2 GLN B C 1
ATOM 1581 O O . GLN B 1 2 ? 18.719 0.043 90.938 1 24.05 2 GLN B O 1
ATOM 1586 N N . ASP B 1 3 ? 20.375 0.191 89.562 1 27.03 3 ASP B N 1
ATOM 1587 C CA . ASP B 1 3 ? 20.344 1.627 89.812 1 27.03 3 ASP B CA 1
ATOM 1588 C C . ASP B 1 3 ? 19.094 2.266 89.188 1 27.03 3 ASP B C 1
ATOM 1590 O O . ASP B 1 3 ? 18.938 2.264 87.938 1 27.03 3 ASP B O 1
ATOM 1594 N N . ASN B 1 4 ? 18.016 2.338 90 1 23.94 4 ASN B N 1
ATOM 1595 C CA . ASN B 1 4 ? 16.594 2.646 89.75 1 23.94 4 ASN B CA 1
ATOM 1596 C C . ASN B 1 4 ? 16.375 4.141 89.562 1 23.94 4 ASN B C 1
ATOM 1598 O O . ASN B 1 4 ? 16.172 4.891 90.5 1 23.94 4 ASN B O 1
ATOM 1602 N N . HIS B 1 5 ? 17.375 4.812 88.875 1 33.75 5 HIS B N 1
ATOM 1603 C CA . HIS B 1 5 ? 17.328 6.27 88.812 1 33.75 5 HIS B CA 1
ATOM 1604 C C . HIS B 1 5 ? 15.992 6.773 88.312 1 33.75 5 HIS B C 1
ATOM 1606 O O . HIS B 1 5 ? 15.695 6.637 87.125 1 33.75 5 HIS B O 1
ATOM 1612 N N . THR B 1 6 ? 15.031 6.785 89.312 1 24.25 6 THR B N 1
ATOM 1613 C CA . THR B 1 6 ? 13.609 6.992 89.062 1 24.25 6 THR B CA 1
ATOM 1614 C C . THR B 1 6 ? 13.375 8.352 88.375 1 24.25 6 THR B C 1
ATOM 1616 O O . THR B 1 6 ? 14.25 9.227 88.438 1 24.25 6 THR B O 1
ATOM 1619 N N . ASN B 1 7 ? 12.055 8.953 88.5 1 22.3 7 ASN B N 1
ATOM 1620 C CA . ASN B 1 7 ? 10.859 9.18 87.688 1 22.3 7 ASN B CA 1
ATOM 1621 C C . ASN B 1 7 ? 10.602 10.672 87.5 1 22.3 7 ASN B C 1
ATOM 1623 O O . ASN B 1 7 ? 10.305 11.117 86.375 1 22.3 7 ASN B O 1
ATOM 1627 N N . GLN B 1 8 ? 10.547 11.594 88.625 1 24.22 8 GLN B N 1
ATOM 1628 C CA . GLN B 1 8 ? 9.266 12.273 88.75 1 24.22 8 GLN B CA 1
ATOM 1629 C C . GLN B 1 8 ? 9.266 13.586 87.938 1 24.22 8 GLN B C 1
ATOM 1631 O O . GLN B 1 8 ? 10.227 14.359 88.062 1 24.22 8 GLN B O 1
ATOM 1636 N N . HIS B 1 9 ? 8.234 13.906 87.062 1 25.75 9 HIS B N 1
ATOM 1637 C CA . HIS B 1 9 ? 7.844 14.703 85.875 1 25.75 9 HIS B CA 1
ATOM 1638 C C . HIS B 1 9 ? 7.371 16.094 86.312 1 25.75 9 HIS B C 1
ATOM 1640 O O . HIS B 1 9 ? 7.043 16.922 85.438 1 25.75 9 HIS B O 1
ATOM 1646 N N . ASN B 1 10 ? 7.34 16.656 87.562 1 23.41 10 ASN B N 1
ATOM 1647 C CA . ASN B 1 10 ? 6.152 17.469 87.812 1 23.41 10 ASN B CA 1
ATOM 1648 C C . ASN B 1 10 ? 6.277 18.828 87.125 1 23.41 10 ASN B C 1
ATOM 1650 O O . ASN B 1 10 ? 7.195 19.594 87.438 1 23.41 10 ASN B O 1
ATOM 1654 N N . LYS B 1 11 ? 5.59 19.062 86.062 1 26.25 11 LYS B N 1
ATOM 1655 C CA . LYS B 1 11 ? 5.535 20.141 85.062 1 26.25 11 LYS B CA 1
ATOM 1656 C C . LYS B 1 11 ? 4.844 21.375 85.562 1 26.25 11 LYS B C 1
ATOM 1658 O O . LYS B 1 11 ? 3.615 21.406 85.688 1 26.25 11 LYS B O 1
ATOM 1663 N N . ASP B 1 12 ? 5.316 21.969 86.688 1 24.11 12 ASP B N 1
ATOM 1664 C CA . ASP B 1 12 ? 4.43 23 87.25 1 24.11 12 ASP B CA 1
ATOM 1665 C C . ASP B 1 12 ? 4.27 24.156 86.25 1 24.11 12 ASP B C 1
ATOM 1667 O O . ASP B 1 12 ? 5.234 24.547 85.625 1 24.11 12 ASP B O 1
ATOM 1671 N N . ALA B 1 13 ? 3.012 24.672 86 1 25.97 13 ALA B N 1
ATOM 1672 C CA . ALA B 1 13 ? 2.271 25.484 85 1 25.97 13 ALA B CA 1
ATOM 1673 C C . ALA B 1 13 ? 2.41 26.969 85.312 1 25.97 13 ALA B C 1
ATOM 1675 O O . ALA B 1 13 ? 1.755 27.812 84.688 1 25.97 13 ALA B O 1
ATOM 1676 N N . SER B 1 14 ? 3.318 27.391 86.188 1 26.33 14 SER B N 1
ATOM 1677 C CA . SER B 1 14 ? 2.785 28.641 86.75 1 26.33 14 SER B CA 1
ATOM 1678 C C . SER B 1 14 ? 2.543 29.641 85.625 1 26.33 14 SER B C 1
ATOM 1680 O O . SER B 1 14 ? 3.117 29.531 84.5 1 26.33 14 SER B O 1
ATOM 1682 N N . GLY B 1 15 ? 1.673 30.75 85.875 1 25.25 15 GLY B N 1
ATOM 1683 C CA . GLY B 1 15 ? 0.783 31.797 85.438 1 25.25 15 GLY B CA 1
ATOM 1684 C C . GLY B 1 15 ? 1.517 32.969 84.812 1 25.25 15 GLY B C 1
ATOM 1685 O O . GLY B 1 15 ? 2.412 33.562 85.375 1 25.25 15 GLY B O 1
ATOM 1686 N N . TYR B 1 16 ? 1.671 33 83.438 1 26.84 16 TYR B N 1
ATOM 1687 C CA . TYR B 1 16 ? 2.316 34 82.562 1 26.84 16 TYR B CA 1
ATOM 1688 C C . TYR B 1 16 ? 1.68 35.375 82.75 1 26.84 16 TYR B C 1
ATOM 1690 O O . TYR B 1 16 ? 0.459 35.5 82.625 1 26.84 16 TYR B O 1
ATOM 1698 N N . VAL B 1 17 ? 2.195 36.188 83.688 1 31.27 17 VAL B N 1
ATOM 1699 C CA . VAL B 1 17 ? 1.842 37.594 83.938 1 31.27 17 VAL B CA 1
ATOM 1700 C C . VAL B 1 17 ? 1.966 38.375 82.625 1 31.27 17 VAL B C 1
ATOM 1702 O O . VAL B 1 17 ? 3.059 38.469 82.062 1 31.27 17 VAL B O 1
ATOM 1705 N N . VAL B 1 18 ? 0.956 38.281 81.688 1 30.97 18 VAL B N 1
ATOM 1706 C CA . VAL B 1 18 ? 1.03 39 80.438 1 30.97 18 VAL B CA 1
ATOM 1707 C C . VAL B 1 18 ? 1.023 40.5 80.688 1 30.97 18 VAL B C 1
ATOM 1709 O O . VAL B 1 18 ? 0.188 41 81.438 1 30.97 18 VAL B O 1
ATOM 1712 N N . ASN B 1 19 ? 2.234 41.156 80.75 1 29.45 19 ASN B N 1
ATOM 1713 C CA . ASN B 1 19 ? 2.523 42.562 80.688 1 29.45 19 ASN B CA 1
ATOM 1714 C C . ASN B 1 19 ? 1.752 43.312 79.625 1 29.45 19 ASN B C 1
ATOM 1716 O O . ASN B 1 19 ? 1.94 43.031 78.438 1 29.45 19 ASN B O 1
ATOM 1720 N N . GLN B 1 20 ? 0.456 43.562 79.812 1 29.48 20 GLN B N 1
ATOM 1721 C CA . GLN B 1 20 ? -0.362 44.25 78.812 1 29.48 20 GLN B CA 1
ATOM 1722 C C . GLN B 1 20 ? 0.186 45.625 78.5 1 29.48 20 GLN B C 1
ATOM 1724 O O . GLN B 1 20 ? 0.1 46.531 79.312 1 29.48 20 GLN B O 1
ATOM 1729 N N . ASP B 1 21 ? 1.394 45.75 77.938 1 32.06 21 ASP B N 1
ATOM 1730 C CA . ASP B 1 21 ? 1.866 47.062 77.438 1 32.06 21 ASP B CA 1
ATOM 1731 C C . ASP B 1 21 ? 0.818 47.75 76.562 1 32.06 21 ASP B C 1
ATOM 1733 O O . ASP B 1 21 ? 0.187 47.125 75.75 1 32.06 21 ASP B O 1
ATOM 1737 N N . ASN B 1 22 ? 0.176 48.875 77.062 1 33.12 22 ASN B N 1
ATOM 1738 C CA . ASN B 1 22 ? -0.748 49.812 76.438 1 33.12 22 ASN B CA 1
ATOM 1739 C C . ASN B 1 22 ? -0.182 50.312 75.125 1 33.12 22 ASN B C 1
ATOM 1741 O O . ASN B 1 22 ? 0.812 51.062 75.125 1 33.12 22 ASN B O 1
ATOM 1745 N N . ALA B 1 23 ? -0.188 49.531 74.062 1 36.69 23 ALA B N 1
ATOM 1746 C CA . ALA B 1 23 ? 0.181 50.031 72.75 1 36.69 23 ALA B CA 1
ATOM 1747 C C . ALA B 1 23 ? -0.646 51.25 72.375 1 36.69 23 ALA B C 1
ATOM 1749 O O . ALA B 1 23 ? -1.877 51.219 72.438 1 36.69 23 ALA B O 1
ATOM 1750 N N . ASP B 1 24 ? -0.115 52.469 72.562 1 36.72 24 ASP B N 1
ATOM 1751 C CA . ASP B 1 24 ? -0.611 53.719 72 1 36.72 24 ASP B CA 1
ATOM 1752 C C . ASP B 1 24 ? -0.868 53.531 70.5 1 36.72 24 ASP B C 1
ATOM 1754 O O . ASP B 1 24 ? -0.02 53 69.75 1 36.72 24 ASP B O 1
ATOM 1758 N N . SER B 1 25 ? -2.117 53.406 70.062 1 38.56 25 SER B N 1
ATOM 1759 C CA . SER B 1 25 ? -2.648 53.312 68.688 1 38.56 25 SER B CA 1
ATOM 1760 C C . SER B 1 25 ? -2.186 54.531 67.875 1 38.56 25 SER B C 1
ATOM 1762 O O . SER B 1 25 ? -2.615 55.656 68.062 1 38.56 25 SER B O 1
ATOM 1764 N N . GLN B 1 26 ? -0.876 54.719 67.5 1 37.34 26 GLN B N 1
ATOM 1765 C CA . GLN B 1 26 ? -0.542 55.688 66.5 1 37.34 26 GLN B CA 1
ATOM 1766 C C . GLN B 1 26 ? -1.365 55.469 65.25 1 37.34 26 GLN B C 1
ATOM 1768 O O . GLN B 1 26 ? -1.386 54.344 64.688 1 37.34 26 GLN B O 1
ATOM 1773 N N . GLN B 1 27 ? -2.527 56.156 65.062 1 36.62 27 GLN B N 1
ATOM 1774 C CA . GLN B 1 27 ? -3.277 56.219 63.844 1 36.62 27 GLN B CA 1
ATOM 1775 C C . GLN B 1 27 ? -2.371 56.625 62.688 1 36.62 27 GLN B C 1
ATOM 1777 O O . GLN B 1 27 ? -1.815 57.719 62.656 1 36.62 27 GLN B O 1
ATOM 1782 N N . VAL B 1 28 ? -1.566 55.688 62.156 1 43.75 28 VAL B N 1
ATOM 1783 C CA . VAL B 1 28 ? -0.923 55.938 60.875 1 43.75 28 VAL B CA 1
ATOM 1784 C C . VAL B 1 28 ? -1.959 56.406 59.844 1 43.75 28 VAL B C 1
ATOM 1786 O O . VAL B 1 28 ? -2.973 55.75 59.625 1 43.75 28 VAL B O 1
ATOM 1789 N N . ASP B 1 29 ? -2.18 57.75 59.781 1 43.25 29 ASP B N 1
ATOM 1790 C CA . ASP B 1 29 ? -2.873 58.312 58.625 1 43.25 29 ASP B CA 1
ATOM 1791 C C . ASP B 1 29 ? -2.336 57.719 57.312 1 43.25 29 ASP B C 1
ATOM 1793 O O . ASP B 1 29 ? -1.187 57.969 56.969 1 43.25 29 ASP B O 1
ATOM 1797 N N . LYS B 1 30 ? -2.717 56.5 57.031 1 45.81 30 LYS B N 1
ATOM 1798 C CA . LYS B 1 30 ? -2.529 56 55.656 1 45.81 30 LYS B CA 1
ATOM 1799 C C . LYS B 1 30 ? -3.057 57 54.625 1 45.81 30 LYS B C 1
ATOM 1801 O O . LYS B 1 30 ? -4.254 57.031 54.344 1 45.81 30 LYS B O 1
ATOM 1806 N N . LYS B 1 31 ? -2.457 58.219 54.625 1 45.12 31 LYS B N 1
ATOM 1807 C CA . LYS B 1 31 ? -2.666 58.906 53.344 1 45.12 31 LYS B CA 1
ATOM 1808 C C . LYS B 1 31 ? -2.436 57.938 52.188 1 45.12 31 LYS B C 1
ATOM 1810 O O . LYS B 1 31 ? -1.341 57.406 52.031 1 45.12 31 LYS B O 1
ATOM 1815 N N . SER B 1 32 ? -3.486 57.25 51.781 1 46.78 32 SER B N 1
ATOM 1816 C CA . SER B 1 32 ? -3.514 56.562 50.5 1 46.78 32 SER B CA 1
ATOM 1817 C C . SER B 1 32 ? -2.963 57.438 49.406 1 46.78 32 SER B C 1
ATOM 1819 O O . SER B 1 32 ? -3.584 58.406 49 1 46.78 32 SER B O 1
ATOM 1821 N N . SER B 1 33 ? -1.705 57.688 49.344 1 47.06 33 SER B N 1
ATOM 1822 C CA . SER B 1 33 ? -1.199 58.25 48.094 1 47.06 33 SER B CA 1
ATOM 1823 C C . SER B 1 33 ? -1.814 57.531 46.906 1 47.06 33 SER B C 1
ATOM 1825 O O . SER B 1 33 ? -1.431 56.406 46.562 1 47.06 33 SER B O 1
ATOM 1827 N N . ASN B 1 34 ? -3.129 57.625 46.688 1 50.44 34 ASN B N 1
ATOM 1828 C CA . ASN B 1 34 ? -3.664 57.312 45.344 1 50.44 34 ASN B CA 1
ATOM 1829 C C . ASN B 1 34 ? -2.797 57.906 44.25 1 50.44 34 ASN B C 1
ATOM 1831 O O . ASN B 1 34 ? -2.826 59.094 44 1 50.44 34 ASN B O 1
ATOM 1835 N N . GLN B 1 35 ? -1.646 57.625 44.125 1 54.97 35 GLN B N 1
ATOM 1836 C CA . GLN B 1 35 ? -0.874 58 42.938 1 54.97 35 GLN B CA 1
ATOM 1837 C C . GLN B 1 35 ? -1.732 57.938 41.688 1 54.97 35 GLN B C 1
ATOM 1839 O O . GLN B 1 35 ? -2.102 56.844 41.219 1 54.97 35 GLN B O 1
ATOM 1844 N N . GLU B 1 36 ? -2.518 58.812 41.438 1 66.5 36 GLU B N 1
ATOM 1845 C CA . GLU B 1 36 ? -3.285 59 40.219 1 66.5 36 GLU B CA 1
ATOM 1846 C C . GLU B 1 36 ? -2.424 58.781 38.969 1 66.5 36 GLU B C 1
ATOM 1848 O O . GLU B 1 36 ? -1.391 59.406 38.781 1 66.5 36 GLU B O 1
ATOM 1853 N N . VAL B 1 37 ? -2.436 57.719 38.438 1 76.62 37 VAL B N 1
ATOM 1854 C CA . VAL B 1 37 ? -1.746 57.438 37.188 1 76.62 37 VAL B CA 1
ATOM 1855 C C . VAL B 1 37 ? -2.127 58.469 36.125 1 76.62 37 VAL B C 1
ATOM 1857 O O . VAL B 1 37 ? -3.311 58.688 35.875 1 76.62 37 VAL B O 1
ATOM 1860 N N . SER B 1 38 ? -1.081 59.25 35.781 1 88.5 38 SER B N 1
ATOM 1861 C CA . SER B 1 38 ? -1.314 60.312 34.812 1 88.5 38 SER B CA 1
ATOM 1862 C C . SER B 1 38 ? -1.817 59.719 33.469 1 88.5 38 SER B C 1
ATOM 1864 O O . SER B 1 38 ? -1.612 58.531 33.188 1 88.5 38 SER B O 1
ATOM 1866 N N . ASN B 1 39 ? -2.609 60.469 32.812 1 90.5 39 ASN B N 1
ATOM 1867 C CA . ASN B 1 39 ? -3.07 60.094 31.484 1 90.5 39 ASN B CA 1
ATOM 1868 C C . ASN B 1 39 ? -1.908 59.656 30.578 1 90.5 39 ASN B C 1
ATOM 1870 O O . ASN B 1 39 ? -2.043 58.75 29.766 1 90.5 39 ASN B O 1
ATOM 1874 N N . ASP B 1 40 ? -0.775 60.25 30.859 1 91.44 40 ASP B N 1
ATOM 1875 C CA . ASP B 1 40 ? 0.409 59.906 30.078 1 91.44 40 ASP B CA 1
ATOM 1876 C C . ASP B 1 40 ? 0.893 58.5 30.391 1 91.44 40 ASP B C 1
ATOM 1878 O O . ASP B 1 40 ? 1.312 57.781 29.5 1 91.44 40 ASP B O 1
ATOM 1882 N N . ASP B 1 41 ? 0.792 58.125 31.609 1 93.31 41 ASP B N 1
ATOM 1883 C CA . ASP B 1 41 ? 1.191 56.781 32.031 1 93.31 41 ASP B CA 1
ATOM 1884 C C . ASP B 1 41 ? 0.246 55.75 31.469 1 93.31 41 ASP B C 1
ATOM 1886 O O . ASP B 1 41 ? 0.687 54.656 31.047 1 93.31 41 ASP B O 1
ATOM 1890 N N . ILE B 1 42 ? -0.962 56 31.469 1 94.62 42 ILE B N 1
ATOM 1891 C CA . ILE B 1 42 ? -1.976 55.094 30.953 1 94.62 42 ILE B CA 1
ATOM 1892 C C . ILE B 1 42 ? -1.754 54.875 29.469 1 94.62 42 ILE B C 1
ATOM 1894 O O . ILE B 1 42 ? -1.776 53.719 28.984 1 94.62 42 ILE B O 1
ATOM 1898 N N . ILE B 1 43 ? -1.48 55.875 28.766 1 95.06 43 ILE B N 1
ATOM 1899 C CA . ILE B 1 43 ? -1.272 55.844 27.312 1 95.06 43 ILE B CA 1
ATOM 1900 C C . ILE B 1 43 ? -0.029 55 27 1 95.06 43 ILE B C 1
ATOM 1902 O O . ILE B 1 43 ? -0.055 54.156 26.109 1 95.06 43 ILE B O 1
ATOM 1906 N N . ASN B 1 44 ? 0.997 55.25 27.812 1 95.25 44 ASN B N 1
ATOM 1907 C CA . ASN B 1 44 ? 2.232 54.5 27.609 1 95.25 44 ASN B CA 1
ATOM 1908 C C . ASN B 1 44 ? 2.029 53 27.875 1 95.25 44 ASN B C 1
ATOM 1910 O O . ASN B 1 44 ? 2.549 52.188 27.141 1 95.25 44 ASN B O 1
ATOM 1914 N N . ASN B 1 45 ? 1.355 52.656 28.875 1 96.38 45 ASN B N 1
ATOM 1915 C CA . ASN B 1 45 ? 1.061 51.281 29.188 1 96.38 45 ASN B CA 1
ATOM 1916 C C . ASN B 1 45 ? 0.244 50.594 28.094 1 96.38 45 ASN B C 1
ATOM 1918 O O . ASN B 1 45 ? 0.512 49.469 27.719 1 96.38 45 ASN B O 1
ATOM 1922 N N . LYS B 1 46 ? -0.69 51.281 27.531 1 96.69 46 LYS B N 1
ATOM 1923 C CA . LYS B 1 46 ? -1.535 50.719 26.484 1 96.69 46 LYS B CA 1
ATOM 1924 C C . LYS B 1 46 ? -0.751 50.562 25.188 1 96.69 46 LYS B C 1
ATOM 1926 O O . LYS B 1 46 ? -0.96 49.594 24.438 1 96.69 46 LYS B O 1
ATOM 1931 N N . ASP B 1 47 ? 0.186 51.469 24.969 1 96.94 47 ASP B N 1
ATOM 1932 C CA . ASP B 1 47 ? 1.077 51.344 23.828 1 96.94 47 ASP B CA 1
ATOM 1933 C C . ASP B 1 47 ? 1.917 50.062 23.938 1 96.94 47 ASP B C 1
ATOM 1935 O O . ASP B 1 47 ? 2.092 49.344 22.953 1 96.94 47 ASP B O 1
ATOM 1939 N N . ASN B 1 48 ? 2.379 49.844 25.125 1 97.69 48 ASN B N 1
ATOM 1940 C CA . ASN B 1 48 ? 3.162 48.656 25.359 1 97.69 48 ASN B CA 1
ATOM 1941 C C . ASN B 1 48 ? 2.322 47.375 25.188 1 97.69 48 ASN B C 1
ATOM 1943 O O . ASN B 1 48 ? 2.789 46.406 24.609 1 97.69 48 ASN B O 1
ATOM 1947 N N . GLU B 1 49 ? 1.149 47.406 25.672 1 97.75 49 GLU B N 1
ATOM 1948 C CA . GLU B 1 49 ? 0.239 46.281 25.516 1 97.75 49 GLU B CA 1
ATOM 1949 C C . GLU B 1 49 ? -0.083 46 24.047 1 97.75 49 GLU B C 1
ATOM 1951 O O . GLU B 1 49 ? -0.104 44.844 23.609 1 97.75 49 GLU B O 1
ATOM 1956 N N . ILE B 1 50 ? -0.311 47 23.281 1 97.81 50 ILE B N 1
ATOM 1957 C CA . ILE B 1 50 ? -0.601 46.906 21.859 1 97.81 50 ILE B CA 1
ATOM 1958 C C . ILE B 1 50 ? 0.594 46.281 21.141 1 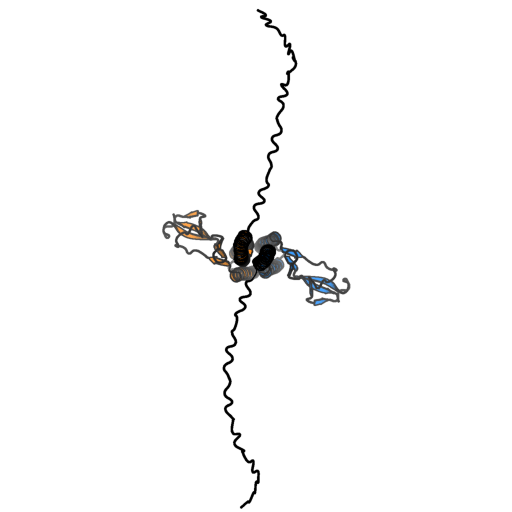97.81 50 ILE B C 1
ATOM 1960 O O . ILE B 1 50 ? 0.43 45.375 20.297 1 97.81 50 ILE B O 1
ATOM 1964 N N . ALA B 1 51 ? 1.772 46.75 21.531 1 97.75 51 ALA B N 1
ATOM 1965 C CA . ALA B 1 51 ? 2.988 46.25 20.906 1 97.75 51 ALA B CA 1
ATOM 1966 C C . ALA B 1 51 ? 3.152 44.75 21.203 1 97.75 51 ALA B C 1
ATOM 1968 O O . ALA B 1 51 ? 3.48 43.969 20.297 1 97.75 51 ALA B O 1
ATOM 1969 N N . GLN B 1 52 ? 2.918 44.375 22.375 1 98.19 52 GLN B N 1
ATOM 1970 C CA . GLN B 1 52 ? 3.029 42.969 22.781 1 98.19 52 GLN B CA 1
ATOM 1971 C C . GLN B 1 52 ? 1.996 42.125 22.062 1 98.19 52 GLN B C 1
ATOM 1973 O O . GLN B 1 52 ? 2.32 41.031 21.562 1 98.19 52 GLN B O 1
ATOM 1978 N N . LEU B 1 53 ? 0.772 42.625 22.016 1 97.94 53 LEU B N 1
ATOM 1979 C CA . LEU B 1 53 ? -0.303 41.875 21.375 1 97.94 53 LEU B CA 1
ATOM 1980 C C . LEU B 1 53 ? -0.035 41.719 19.875 1 97.94 53 LEU B C 1
ATOM 1982 O O . LEU B 1 53 ? -0.302 40.656 19.297 1 97.94 53 LEU B O 1
ATOM 1986 N N . ASN B 1 54 ? 0.488 42.781 19.297 1 97.81 54 ASN B N 1
ATOM 1987 C CA . ASN B 1 54 ? 0.841 42.719 17.875 1 97.81 54 ASN B CA 1
ATOM 1988 C C . ASN B 1 54 ? 1.923 41.656 17.609 1 97.81 54 ASN B C 1
ATOM 1990 O O . ASN B 1 54 ? 1.823 40.875 16.672 1 97.81 54 ASN B O 1
ATOM 1994 N N . ASN B 1 55 ? 2.893 41.625 18.484 1 98.19 55 ASN B N 1
ATOM 1995 C CA . ASN B 1 55 ? 3.953 40.625 18.359 1 98.19 55 ASN B CA 1
ATOM 1996 C C . ASN B 1 55 ? 3.418 39.219 18.547 1 98.19 55 ASN B C 1
ATOM 1998 O O . ASN B 1 55 ? 3.779 38.312 17.812 1 98.19 55 ASN B O 1
ATOM 2002 N N . ASP B 1 56 ? 2.604 39.031 19.531 1 98 56 ASP B N 1
ATOM 2003 C CA . ASP B 1 56 ? 2.012 37.719 19.812 1 98 56 ASP B CA 1
ATOM 2004 C C . ASP B 1 56 ? 1.155 37.25 18.641 1 98 56 ASP B C 1
ATOM 2006 O O . ASP B 1 56 ? 1.184 36.094 18.266 1 98 56 ASP B O 1
ATOM 2010 N N . LEU B 1 57 ? 0.425 38.188 18.047 1 98 57 LEU B N 1
ATOM 2011 C CA . LEU B 1 57 ? -0.421 37.875 16.906 1 98 57 LEU B CA 1
ATOM 2012 C C . LEU B 1 57 ? 0.421 37.438 15.703 1 98 57 LEU B C 1
ATOM 2014 O O . LEU B 1 57 ? 0.128 36.438 15.062 1 98 57 LEU B O 1
ATOM 2018 N N . LEU B 1 58 ? 1.444 38.219 15.453 1 97.81 58 LEU B N 1
ATOM 2019 C CA . LEU B 1 58 ? 2.33 37.906 14.344 1 97.81 58 LEU B CA 1
ATOM 2020 C C . LEU B 1 58 ? 2.971 36.531 14.539 1 97.81 58 LEU B C 1
ATOM 2022 O O . LEU B 1 58 ? 3.07 35.75 13.594 1 97.81 58 LEU B O 1
ATOM 2026 N N . ARG B 1 59 ? 3.357 36.188 15.742 1 97.31 59 ARG B N 1
ATOM 2027 C CA . ARG B 1 59 ? 3.947 34.875 16.062 1 97.31 59 ARG B CA 1
ATOM 2028 C C . ARG B 1 59 ? 2.934 33.75 15.883 1 97.31 59 ARG B C 1
ATOM 2030 O O . ARG B 1 59 ? 3.258 32.719 15.328 1 97.31 59 ARG B O 1
ATOM 2037 N N . ALA B 1 60 ? 1.717 34 16.344 1 97.5 60 ALA B N 1
ATOM 2038 C CA . ALA B 1 60 ? 0.663 33 16.203 1 97.5 60 ALA B CA 1
ATOM 2039 C C . ALA B 1 60 ? 0.402 32.688 14.734 1 97.5 60 ALA B C 1
ATOM 2041 O O . ALA B 1 60 ? 0.23 31.516 14.359 1 97.5 60 ALA B O 1
ATOM 2042 N N . ILE B 1 61 ? 0.39 33.719 13.883 1 97.12 61 ILE B N 1
ATOM 2043 C CA . ILE B 1 61 ? 0.153 33.562 12.453 1 97.12 61 ILE B CA 1
ATOM 2044 C C . ILE B 1 61 ? 1.307 32.781 11.82 1 97.12 61 ILE B C 1
ATOM 2046 O O . ILE B 1 61 ? 1.085 31.844 11.039 1 97.12 61 ILE B O 1
ATOM 2050 N N . ALA B 1 62 ? 2.512 33.125 12.227 1 96.88 62 ALA B N 1
ATOM 2051 C CA . ALA B 1 62 ? 3.695 32.438 11.719 1 96.88 62 ALA B CA 1
ATOM 2052 C C . ALA B 1 62 ? 3.703 30.969 12.141 1 96.88 62 ALA B C 1
ATOM 2054 O O . ALA B 1 62 ? 4.07 30.078 11.352 1 96.88 62 ALA B O 1
ATOM 2055 N N . GLU B 1 63 ? 3.328 30.75 13.352 1 96.44 63 GLU B N 1
ATOM 2056 C CA . GLU B 1 63 ? 3.266 29.391 13.859 1 96.44 63 GLU B CA 1
ATOM 2057 C C . GLU B 1 63 ? 2.268 28.547 13.062 1 96.44 63 GLU B C 1
ATOM 2059 O O . GLU B 1 63 ? 2.533 27.375 12.766 1 96.44 63 GLU B O 1
ATOM 2064 N N . ASN B 1 64 ? 1.128 29.141 12.773 1 96.62 64 ASN B N 1
ATOM 2065 C CA . ASN B 1 64 ? 0.146 28.422 11.961 1 96.62 64 ASN B CA 1
ATOM 2066 C C . ASN B 1 64 ? 0.698 28.078 10.578 1 96.62 64 ASN B C 1
ATOM 2068 O O . ASN B 1 64 ? 0.529 26.969 10.094 1 96.62 64 ASN B O 1
ATOM 2072 N N . ASP B 1 65 ? 1.373 28.984 9.953 1 97.06 65 ASP B N 1
ATOM 2073 C CA . ASP B 1 65 ? 1.979 28.766 8.648 1 97.06 65 ASP B CA 1
ATOM 2074 C C . ASP B 1 65 ? 3.012 27.641 8.703 1 97.06 65 ASP B C 1
ATOM 2076 O O . ASP B 1 65 ? 3.031 26.766 7.836 1 97.06 65 ASP B O 1
ATOM 2080 N N . ASN B 1 66 ? 3.799 27.656 9.789 1 96.88 66 ASN B N 1
ATOM 2081 C CA . ASN B 1 66 ? 4.805 26.609 9.977 1 96.88 66 ASN B CA 1
ATOM 2082 C C . ASN B 1 66 ? 4.168 25.25 10.203 1 96.88 66 ASN B C 1
ATOM 2084 O O . ASN B 1 66 ? 4.652 24.234 9.695 1 96.88 66 ASN B O 1
ATOM 2088 N N . THR B 1 67 ? 3.129 25.328 10.938 1 97.25 67 THR B N 1
ATOM 2089 C CA . THR B 1 67 ? 2.389 24.109 11.219 1 97.25 67 THR B CA 1
ATOM 2090 C C . THR B 1 67 ? 1.839 23.5 9.922 1 97.25 67 THR B C 1
ATOM 2092 O O . THR B 1 67 ? 1.976 22.297 9.688 1 97.25 67 THR B O 1
ATOM 2095 N N . ILE B 1 68 ? 1.271 24.312 9.062 1 97.69 68 ILE B N 1
ATOM 2096 C CA . ILE B 1 68 ? 0.701 23.875 7.797 1 97.69 68 ILE B CA 1
ATOM 2097 C C . ILE B 1 68 ? 1.791 23.25 6.93 1 97.69 68 ILE B C 1
ATOM 2099 O O . ILE B 1 68 ? 1.625 22.141 6.418 1 97.69 68 ILE B O 1
ATOM 2103 N N . LYS B 1 69 ? 2.926 23.875 6.82 1 97.94 69 LYS B N 1
ATOM 2104 C CA . LYS B 1 69 ? 4.027 23.375 6.004 1 97.94 69 LYS B CA 1
ATOM 2105 C C . LYS B 1 69 ? 4.531 22.031 6.531 1 97.94 69 LYS B C 1
ATOM 2107 O O . LYS B 1 69 ? 4.82 21.109 5.75 1 97.94 69 LYS B O 1
ATOM 2112 N N . ARG B 1 70 ? 4.648 21.906 7.797 1 97.38 70 ARG B N 1
ATOM 2113 C CA . ARG B 1 70 ? 5.117 20.672 8.422 1 97.38 70 ARG B CA 1
ATOM 2114 C C . ARG B 1 70 ? 4.172 19.516 8.117 1 97.38 70 ARG B C 1
ATOM 2116 O O . ARG B 1 70 ? 4.613 18.453 7.699 1 97.38 70 ARG B O 1
ATOM 2123 N N . TYR B 1 71 ? 2.863 19.781 8.297 1 97.44 71 TYR B N 1
ATOM 2124 C CA . TYR B 1 71 ? 1.893 18.703 8.094 1 97.44 71 TYR B CA 1
ATOM 2125 C C . TYR B 1 71 ? 1.77 18.344 6.617 1 97.44 71 TYR B C 1
ATOM 2127 O O . TYR B 1 71 ? 1.557 17.188 6.266 1 97.44 71 TYR B O 1
ATOM 2135 N N . GLU B 1 72 ? 1.934 19.297 5.715 1 97.62 72 GLU B N 1
ATOM 2136 C CA . GLU B 1 72 ? 1.916 19.016 4.285 1 97.62 72 GLU B CA 1
ATOM 2137 C C . GLU B 1 72 ? 3.076 18.109 3.883 1 97.62 72 GLU B C 1
ATOM 2139 O O . GLU B 1 72 ? 2.898 17.188 3.094 1 97.62 72 GLU B O 1
ATOM 2144 N N . ARG B 1 73 ? 4.191 18.375 4.484 1 97.31 73 ARG B N 1
ATOM 2145 C CA . ARG B 1 73 ? 5.348 17.516 4.234 1 97.31 73 ARG B CA 1
ATOM 2146 C C . ARG B 1 73 ? 5.117 16.109 4.77 1 97.31 73 ARG B C 1
ATOM 2148 O O . ARG B 1 73 ? 5.414 15.125 4.09 1 97.31 73 ARG B O 1
ATOM 2155 N N . GLN B 1 74 ? 4.598 16.031 5.918 1 96.81 74 GLN B N 1
ATOM 2156 C CA . GLN B 1 74 ? 4.301 14.742 6.527 1 96.81 74 GLN B CA 1
ATOM 2157 C C . GLN B 1 74 ? 3.289 13.961 5.691 1 96.81 74 GLN B C 1
ATOM 2159 O O . GLN B 1 74 ? 3.453 12.758 5.477 1 96.81 74 GLN B O 1
ATOM 2164 N N . LEU B 1 75 ? 2.254 14.695 5.254 1 96.62 75 LEU B N 1
ATOM 2165 C CA . LEU B 1 75 ? 1.231 14.07 4.426 1 96.62 75 LEU B CA 1
ATOM 2166 C C . LEU B 1 75 ? 1.839 13.508 3.146 1 96.62 75 LEU B C 1
ATOM 2168 O O . LEU B 1 75 ? 1.528 12.375 2.75 1 96.62 75 LEU B O 1
ATOM 2172 N N . GLN B 1 76 ? 2.695 14.234 2.533 1 95.06 76 GLN B N 1
ATOM 2173 C CA . GLN B 1 76 ? 3.344 13.797 1.302 1 95.06 76 GLN B CA 1
ATOM 2174 C C . GLN B 1 76 ? 4.215 12.562 1.548 1 95.06 76 GLN B C 1
ATOM 2176 O O . GLN B 1 76 ? 4.199 11.617 0.757 1 95.06 76 GLN B O 1
ATOM 2181 N N . GLU B 1 77 ? 4.898 12.547 2.625 1 94.94 77 GLU B N 1
ATOM 2182 C CA . GLU B 1 77 ? 5.754 11.422 2.973 1 94.94 77 GLU B CA 1
ATOM 2183 C C . GLU B 1 77 ? 4.938 10.156 3.221 1 94.94 77 GLU B C 1
ATOM 2185 O O . GLU B 1 77 ? 5.285 9.078 2.74 1 94.94 77 GLU B O 1
ATOM 2190 N N . VAL B 1 78 ? 3.9 10.32 3.934 1 94.94 78 VAL B N 1
ATOM 2191 C CA . VAL B 1 78 ? 3.051 9.18 4.246 1 94.94 78 VAL B CA 1
ATOM 2192 C C . VAL B 1 78 ? 2.451 8.617 2.957 1 94.94 78 VAL B C 1
ATOM 2194 O O . VAL B 1 78 ? 2.432 7.398 2.754 1 94.94 78 VAL B O 1
ATOM 2197 N N . LYS B 1 79 ? 2.043 9.469 2.07 1 92.94 79 LYS B N 1
ATOM 2198 C CA . LYS B 1 79 ? 1.462 9.039 0.8 1 92.94 79 LYS B CA 1
ATOM 2199 C C . LYS B 1 79 ? 2.469 8.25 -0.027 1 92.94 79 LYS B C 1
ATOM 2201 O O . LYS B 1 79 ? 2.109 7.262 -0.677 1 92.94 79 LYS B O 1
ATOM 2206 N N . GLU B 1 80 ? 3.668 8.656 0.054 1 92.56 80 GLU B N 1
ATOM 2207 C CA . GLU B 1 80 ? 4.703 8.055 -0.782 1 92.56 80 GLU B CA 1
ATOM 2208 C C . GLU B 1 80 ? 5.156 6.707 -0.219 1 92.56 80 GLU B C 1
ATOM 2210 O O . GLU B 1 80 ? 5.465 5.785 -0.975 1 92.56 80 GLU B O 1
ATOM 2215 N N . TYR B 1 81 ? 5.105 6.559 1.159 1 95.56 81 TYR B N 1
ATOM 2216 C CA . TYR B 1 81 ? 5.785 5.406 1.737 1 95.56 81 TYR B CA 1
ATOM 2217 C C . TYR B 1 81 ? 4.812 4.539 2.525 1 95.56 81 TYR B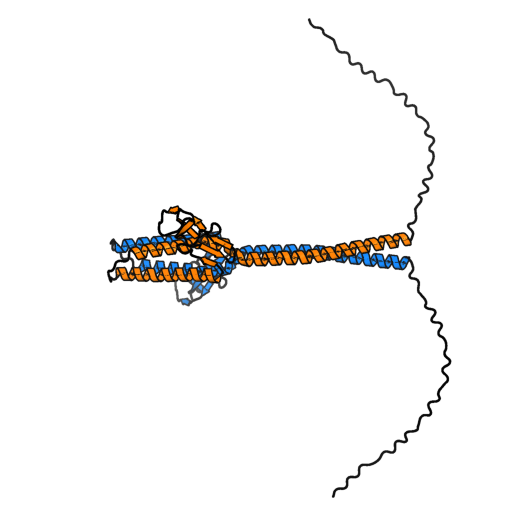 C 1
ATOM 2219 O O . TYR B 1 81 ? 5.211 3.541 3.131 1 95.56 81 TYR B O 1
ATOM 2227 N N . ALA B 1 82 ? 3.523 4.938 2.455 1 94.5 82 ALA B N 1
ATOM 2228 C CA . ALA B 1 82 ? 2.535 4.195 3.236 1 94.5 82 ALA B CA 1
ATOM 2229 C C . ALA B 1 82 ? 2.469 2.736 2.795 1 94.5 82 ALA B C 1
ATOM 2231 O O . ALA B 1 82 ? 2.139 1.856 3.594 1 94.5 82 ALA B O 1
ATOM 2232 N N . ILE B 1 83 ? 2.906 2.43 1.56 1 96.38 83 ILE B N 1
ATOM 2233 C CA . ILE B 1 83 ? 2.795 1.073 1.035 1 96.38 83 ILE B CA 1
ATOM 2234 C C . ILE B 1 83 ? 4.035 0.269 1.415 1 96.38 83 ILE B C 1
ATOM 2236 O O . ILE B 1 83 ? 4.125 -0.926 1.121 1 96.38 83 ILE B O 1
ATOM 2240 N N . PHE B 1 84 ? 4.973 0.86 2.15 1 97.44 84 PHE B N 1
ATOM 2241 C CA . PHE B 1 84 ? 6.293 0.295 2.396 1 97.44 84 PHE B CA 1
ATOM 2242 C C . PHE B 1 84 ? 6.184 -1.076 3.053 1 97.44 84 PHE B C 1
ATOM 2244 O O . PHE B 1 84 ? 6.66 -2.072 2.506 1 97.44 84 PHE B O 1
ATOM 2251 N N . ASN B 1 85 ? 5.484 -1.156 4.129 1 96.88 85 ASN B N 1
ATOM 2252 C CA . ASN B 1 85 ? 5.414 -2.406 4.879 1 96.88 85 ASN B CA 1
ATOM 2253 C C . ASN B 1 85 ? 4.586 -3.455 4.145 1 96.88 85 ASN B C 1
ATOM 2255 O O . ASN B 1 85 ? 4.945 -4.633 4.125 1 96.88 85 ASN B O 1
ATOM 2259 N N . PHE B 1 86 ? 3.535 -3.018 3.523 1 97.56 86 PHE B N 1
ATOM 2260 C CA . PHE B 1 86 ? 2.705 -3.92 2.734 1 97.56 86 PHE B CA 1
ATOM 2261 C C . PHE B 1 86 ? 3.502 -4.516 1.58 1 97.56 86 PHE B C 1
ATOM 2263 O O . PHE B 1 86 ? 3.48 -5.73 1.367 1 97.56 86 PHE B O 1
ATOM 2270 N N . ALA B 1 87 ? 4.23 -3.65 0.89 1 97.88 87 ALA B N 1
ATOM 2271 C CA . ALA B 1 87 ? 5.066 -4.09 -0.224 1 97.88 87 ALA B CA 1
ATOM 2272 C C . ALA B 1 87 ? 6.148 -5.059 0.249 1 97.88 87 ALA B C 1
ATOM 2274 O O . ALA B 1 87 ? 6.398 -6.082 -0.394 1 97.88 87 ALA B O 1
ATOM 2275 N N . LYS B 1 88 ? 6.699 -4.723 1.329 1 97.88 88 LYS B N 1
ATOM 2276 C CA . LYS B 1 88 ? 7.754 -5.562 1.891 1 97.88 88 LYS B CA 1
ATOM 2277 C C . LYS B 1 88 ? 7.242 -6.973 2.17 1 97.88 88 LYS B C 1
ATOM 2279 O O . LYS B 1 88 ? 7.883 -7.957 1.798 1 97.88 88 LYS B O 1
ATOM 2284 N N . ASP B 1 89 ? 6.121 -7.078 2.771 1 97.62 89 ASP B N 1
ATOM 2285 C CA . ASP B 1 89 ? 5.535 -8.375 3.08 1 97.62 89 A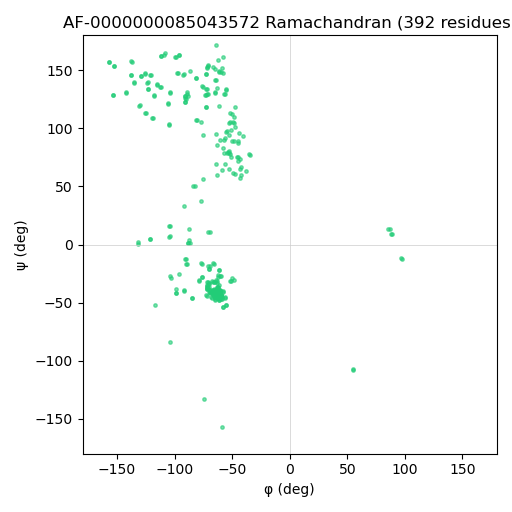SP B CA 1
ATOM 2286 C C . ASP B 1 89 ? 5.129 -9.117 1.805 1 97.62 89 ASP B C 1
ATOM 2288 O O . ASP B 1 89 ? 5.266 -10.336 1.716 1 97.62 89 ASP B O 1
ATOM 2292 N N . MET B 1 90 ? 4.734 -8.367 0.81 1 97.94 90 MET B N 1
ATOM 2293 C CA . MET B 1 90 ? 4.293 -8.961 -0.45 1 97.94 90 MET B CA 1
ATOM 2294 C C . MET B 1 90 ? 5.469 -9.57 -1.202 1 97.94 90 MET B C 1
ATOM 2296 O O . MET B 1 90 ? 5.285 -10.453 -2.043 1 97.94 90 MET B O 1
ATOM 2300 N N . LEU B 1 91 ? 6.656 -9.125 -0.891 1 97.69 91 LEU B N 1
ATOM 2301 C CA . LEU B 1 91 ? 7.828 -9.672 -1.567 1 97.69 91 LEU B CA 1
ATOM 2302 C C . LEU B 1 91 ? 7.969 -11.164 -1.292 1 97.69 91 LEU B C 1
ATOM 2304 O O . LEU B 1 91 ? 8.477 -11.914 -2.133 1 97.69 91 LEU B O 1
ATOM 2308 N N . SER B 1 92 ? 7.477 -11.633 -0.16 1 96 92 SER B N 1
ATOM 2309 C CA . SER B 1 92 ? 7.535 -13.055 0.159 1 96 92 SER B CA 1
ATOM 2310 C C . SER B 1 92 ? 6.684 -13.875 -0.805 1 96 92 SER B C 1
ATOM 2312 O O . SER B 1 92 ? 7.031 -15.008 -1.137 1 96 92 SER B O 1
ATOM 2314 N N . VAL B 1 93 ? 5.641 -13.289 -1.256 1 96.94 93 VAL B N 1
ATOM 2315 C CA . VAL B 1 93 ? 4.785 -13.953 -2.238 1 96.94 93 VAL B CA 1
ATOM 2316 C C . VAL B 1 93 ? 5.531 -14.078 -3.566 1 96.94 93 VAL B C 1
ATOM 2318 O O . VAL B 1 93 ? 5.516 -15.141 -4.191 1 96.94 93 VAL B O 1
ATOM 2321 N N . LEU B 1 94 ? 6.133 -13.039 -3.938 1 96 94 LEU B N 1
ATOM 2322 C CA . LEU B 1 94 ? 6.902 -13.039 -5.176 1 96 94 LEU B CA 1
ATOM 2323 C C . LEU B 1 94 ? 8.023 -14.07 -5.117 1 96 94 LEU B C 1
ATOM 2325 O O . LEU B 1 94 ? 8.258 -14.797 -6.086 1 96 94 LEU B O 1
ATOM 2329 N N . ASP B 1 95 ? 8.648 -14.18 -3.986 1 93.75 95 ASP B N 1
ATOM 2330 C CA . ASP B 1 95 ? 9.711 -15.156 -3.789 1 93.75 95 ASP B CA 1
ATOM 2331 C C . ASP B 1 95 ? 9.164 -16.578 -3.879 1 93.75 95 ASP B C 1
ATOM 2333 O O . ASP B 1 95 ? 9.789 -17.453 -4.496 1 93.75 95 ASP B O 1
ATOM 2337 N N . ASP B 1 96 ? 8.078 -16.734 -3.275 1 94.06 96 ASP B N 1
ATOM 2338 C CA . ASP B 1 96 ? 7.461 -18.062 -3.305 1 94.06 96 ASP B CA 1
ATOM 23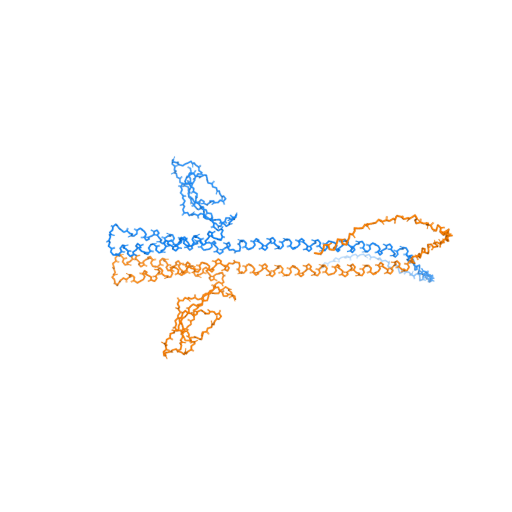39 C C . ASP B 1 96 ? 7.078 -18.453 -4.727 1 94.06 96 ASP B C 1
ATOM 2341 O O . ASP B 1 96 ? 7.234 -19.625 -5.117 1 94.06 96 ASP B O 1
ATOM 2345 N N . LEU B 1 97 ? 6.625 -17.531 -5.52 1 94.31 97 LEU B N 1
ATOM 2346 C CA . LEU B 1 97 ? 6.297 -17.781 -6.918 1 94.31 97 LEU B CA 1
ATOM 2347 C C . LEU B 1 97 ? 7.547 -18.172 -7.707 1 94.31 97 LEU B C 1
ATOM 2349 O O . LEU B 1 97 ? 7.516 -19.094 -8.516 1 94.31 97 LEU B O 1
ATOM 2353 N N . SER B 1 98 ? 8.578 -17.484 -7.457 1 92.75 98 SER B N 1
ATOM 2354 C CA . SER B 1 98 ? 9.844 -17.781 -8.125 1 92.75 98 SER B CA 1
ATOM 2355 C C . SER B 1 98 ? 10.328 -19.188 -7.785 1 92.75 98 SER B C 1
ATOM 2357 O O . SER B 1 98 ? 10.797 -19.922 -8.664 1 92.75 98 SER B O 1
ATOM 2359 N N . LEU B 1 99 ? 10.203 -19.516 -6.551 1 90.44 99 LEU B N 1
ATOM 2360 C CA . LEU B 1 99 ? 10.602 -20.844 -6.102 1 90.44 99 LEU B CA 1
ATOM 2361 C C . LEU B 1 99 ? 9.734 -21.922 -6.754 1 90.44 99 LEU B C 1
ATOM 2363 O O . LEU B 1 99 ? 10.25 -22.953 -7.211 1 90.44 99 LEU B O 1
ATOM 2367 N N . ALA B 1 100 ? 8.477 -21.672 -6.793 1 90 100 ALA B N 1
ATOM 2368 C CA . ALA B 1 100 ? 7.555 -22.609 -7.434 1 90 100 ALA B CA 1
ATOM 2369 C C . ALA B 1 100 ? 7.914 -22.812 -8.898 1 90 100 ALA B C 1
ATOM 2371 O O . ALA B 1 100 ? 7.949 -23.938 -9.391 1 90 100 ALA B O 1
ATOM 2372 N N . LEU B 1 101 ? 8.219 -21.75 -9.578 1 91.31 101 LEU B N 1
ATOM 2373 C CA . LEU B 1 101 ? 8.578 -21.812 -10.992 1 91.31 101 LEU B CA 1
ATOM 2374 C C . LEU B 1 101 ? 9.859 -22.609 -11.195 1 91.31 101 LEU B C 1
ATOM 2376 O O . LEU B 1 101 ? 9.93 -23.469 -12.078 1 91.31 101 LEU B O 1
ATOM 2380 N N . SER B 1 102 ? 10.812 -22.344 -10.344 1 89.88 102 SER B N 1
ATOM 2381 C CA . SER B 1 102 ? 12.078 -23.047 -10.438 1 89.88 102 SER B CA 1
ATOM 2382 C C . SER B 1 102 ? 11.891 -24.547 -10.234 1 89.88 102 SER B C 1
ATOM 2384 O O . SER B 1 102 ? 12.461 -25.359 -10.969 1 89.88 102 SER B O 1
ATOM 2386 N N . ASN B 1 103 ? 11.078 -24.938 -9.305 1 87.12 103 ASN B N 1
ATOM 2387 C CA . ASN B 1 103 ? 10.805 -26.344 -9.016 1 87.12 103 ASN B CA 1
ATOM 2388 C C . ASN B 1 103 ? 10.078 -27.031 -10.172 1 87.12 103 ASN B C 1
ATOM 2390 O O . ASN B 1 103 ? 10.383 -28.172 -10.516 1 87.12 103 ASN B O 1
ATOM 2394 N N . MET B 1 104 ? 9.188 -26.328 -10.781 1 87.06 104 MET B N 1
ATOM 2395 C CA . MET B 1 104 ? 8.438 -26.891 -11.906 1 87.06 104 MET B CA 1
ATOM 2396 C C . MET B 1 104 ? 9.336 -27.062 -13.125 1 87.06 104 MET B C 1
ATOM 2398 O O . MET B 1 104 ? 9.234 -28.078 -13.828 1 87.06 104 MET B O 1
ATOM 2402 N N . GLU B 1 105 ? 10.156 -26.094 -13.328 1 88.25 105 GLU B N 1
ATOM 2403 C CA . GLU B 1 105 ? 11.07 -26.156 -14.461 1 88.25 105 GLU B CA 1
ATOM 2404 C C . GLU B 1 105 ? 12.016 -27.359 -14.336 1 88.25 105 GLU B C 1
ATOM 2406 O O . GLU B 1 105 ? 12.359 -28 -15.328 1 88.25 105 GLU B O 1
ATOM 2411 N N . GLN B 1 106 ? 12.367 -27.656 -13.156 1 85.69 106 GLN B N 1
ATOM 2412 C CA . GLN B 1 106 ? 13.273 -28.781 -12.906 1 85.69 106 GLN B CA 1
ATOM 2413 C C . GLN B 1 106 ? 12.602 -30.109 -13.188 1 85.69 106 GLN B C 1
ATOM 2415 O O . GLN B 1 106 ? 13.273 -31.125 -13.398 1 85.69 106 GLN B O 1
ATOM 2420 N N . GLN B 1 107 ? 11.297 -30.125 -13.242 1 79.06 107 GLN B N 1
ATOM 2421 C CA . GLN B 1 107 ? 10.562 -31.359 -13.445 1 79.06 107 GLN B CA 1
ATOM 2422 C C . GLN B 1 107 ? 10.32 -31.625 -14.93 1 79.06 107 GLN B C 1
ATOM 2424 O O . GLN B 1 107 ? 9.898 -32.719 -15.312 1 79.06 107 GLN B O 1
ATOM 2429 N N . LEU B 1 108 ? 10.578 -30.625 -15.68 1 80.81 108 LEU B N 1
ATOM 2430 C CA . LEU B 1 108 ? 10.391 -30.781 -17.125 1 80.81 108 LEU B CA 1
ATOM 2431 C C . LEU B 1 108 ? 11.469 -31.688 -17.703 1 80.81 108 LEU B C 1
ATOM 2433 O O . LEU B 1 108 ? 12.625 -31.641 -17.281 1 80.81 108 LEU B O 1
ATOM 2437 N N . ASP B 1 109 ? 10.945 -32.656 -18.453 1 73.94 109 ASP B N 1
ATOM 2438 C CA . ASP B 1 109 ? 11.891 -33.5 -19.188 1 73.94 109 ASP B CA 1
ATOM 2439 C C . ASP B 1 109 ? 11.82 -33.188 -20.688 1 73.94 109 ASP B C 1
ATOM 2441 O O . ASP B 1 109 ? 11.016 -32.375 -21.125 1 73.94 109 ASP B O 1
ATOM 2445 N N . ASN B 1 110 ? 12.789 -33.625 -21.406 1 69.31 110 ASN B N 1
ATOM 2446 C CA . ASN B 1 110 ? 12.922 -33.375 -22.844 1 69.31 110 ASN B CA 1
ATOM 2447 C C . ASN B 1 110 ? 11.867 -34.156 -23.641 1 69.31 110 ASN B C 1
ATOM 2449 O O . ASN B 1 110 ? 11.906 -34.156 -24.875 1 69.31 110 ASN B O 1
ATOM 2453 N N . SER B 1 111 ? 10.898 -34.719 -22.938 1 70.69 111 SER B N 1
ATOM 2454 C CA . SER B 1 111 ? 9.914 -35.5 -23.688 1 70.69 111 SER B CA 1
ATOM 2455 C C . SER B 1 111 ? 8.758 -34.625 -24.141 1 70.69 111 SER B C 1
ATOM 2457 O O . SER B 1 111 ? 8.43 -33.625 -23.5 1 70.69 111 SER B O 1
ATOM 2459 N N . ASN B 1 112 ? 8.375 -34.625 -25.328 1 70.56 112 ASN B N 1
ATOM 2460 C CA . ASN B 1 112 ? 7.242 -33.906 -25.891 1 70.56 112 ASN B CA 1
ATOM 2461 C C . ASN B 1 112 ? 5.941 -34.656 -25.719 1 70.56 112 ASN B C 1
ATOM 2463 O O . ASN B 1 112 ? 5.297 -35.031 -26.688 1 70.56 112 ASN B O 1
ATOM 2467 N N . ASN B 1 113 ? 5.742 -35.062 -24.484 1 75.44 113 ASN B N 1
ATOM 2468 C CA . ASN B 1 113 ? 4.504 -35.781 -24.219 1 75.44 113 ASN B CA 1
ATOM 2469 C C . ASN B 1 113 ? 3.445 -34.875 -23.609 1 75.44 113 ASN B C 1
ATOM 2471 O O . ASN B 1 113 ? 3.711 -33.719 -23.344 1 75.44 113 ASN B O 1
ATOM 2475 N N . GLN B 1 114 ? 2.268 -35.25 -23.656 1 72.75 114 GLN B N 1
ATOM 2476 C CA . GLN B 1 114 ? 1.11 -34.469 -23.203 1 72.75 114 GLN B CA 1
ATOM 2477 C C . GLN B 1 114 ? 1.312 -33.969 -21.781 1 72.75 114 GLN B C 1
ATOM 2479 O O . GLN B 1 114 ? 0.909 -32.844 -21.453 1 72.75 114 GLN B O 1
ATOM 2484 N N . GLU B 1 115 ? 2.004 -34.719 -21.047 1 70.88 115 GLU B N 1
ATOM 2485 C CA . GLU B 1 115 ? 2.219 -34.344 -19.641 1 70.88 115 GLU B CA 1
ATOM 2486 C C . GLU B 1 115 ? 3.18 -33.156 -19.531 1 70.88 115 GLU B C 1
ATOM 2488 O O . GLU B 1 115 ? 2.924 -32.219 -18.766 1 70.88 115 GLU B O 1
ATOM 2493 N N . ASN B 1 116 ? 4.23 -33.219 -20.281 1 77.5 116 ASN B N 1
ATOM 2494 C CA . ASN B 1 116 ? 5.188 -32.125 -20.312 1 77.5 116 ASN B CA 1
ATOM 2495 C C . ASN B 1 116 ? 4.559 -30.844 -20.844 1 77.5 116 ASN B C 1
ATOM 2497 O O . ASN B 1 116 ? 4.84 -29.75 -20.344 1 77.5 116 ASN B O 1
ATOM 2501 N N . ASN B 1 117 ? 3.65 -31.047 -21.703 1 80.12 117 ASN B N 1
ATOM 2502 C CA . ASN B 1 117 ? 2.988 -29.875 -22.281 1 80.12 117 ASN B CA 1
ATOM 2503 C C . ASN B 1 117 ? 2.07 -29.203 -21.281 1 80.12 117 ASN B C 1
ATOM 2505 O O . ASN B 1 117 ? 1.976 -27.969 -21.25 1 80.12 117 ASN B O 1
ATOM 2509 N N . LYS B 1 118 ? 1.483 -29.984 -20.484 1 77 118 LYS B N 1
ATOM 2510 C CA . LYS B 1 118 ? 0.618 -29.438 -19.438 1 77 118 LYS B CA 1
ATOM 2511 C C . LYS B 1 118 ? 1.423 -28.641 -18.422 1 77 118 LYS B C 1
ATOM 2513 O O . LYS B 1 118 ? 1.017 -27.547 -18.016 1 77 118 LYS B O 1
ATOM 2518 N N . ILE B 1 119 ? 2.574 -29.141 -18.078 1 80.56 119 ILE B N 1
ATOM 2519 C CA . ILE B 1 119 ? 3.434 -28.469 -17.109 1 80.56 119 ILE B CA 1
ATOM 2520 C C . ILE B 1 119 ? 3.998 -27.188 -17.703 1 80.56 119 ILE B C 1
ATOM 2522 O O . ILE B 1 119 ? 4.062 -26.156 -17.031 1 80.56 119 ILE B O 1
ATOM 2526 N N . LYS B 1 120 ? 4.32 -27.297 -18.906 1 85.94 120 LYS B N 1
ATOM 2527 C CA . LYS B 1 120 ? 4.848 -26.125 -19.594 1 85.94 120 LYS B CA 1
ATOM 2528 C C . LYS B 1 120 ? 3.814 -25 -19.641 1 85.94 120 LYS B C 1
ATOM 2530 O O . LYS B 1 120 ? 4.156 -23.828 -19.469 1 85.94 120 LYS B O 1
ATOM 2535 N N . ASN B 1 121 ? 2.602 -25.359 -19.859 1 85.06 121 ASN B N 1
ATOM 2536 C CA . ASN B 1 121 ? 1.534 -24.375 -19.875 1 85.06 121 ASN B CA 1
ATOM 2537 C C . ASN B 1 121 ? 1.339 -23.734 -18.5 1 85.06 121 ASN B C 1
ATOM 2539 O O . ASN B 1 121 ? 1.132 -22.516 -18.406 1 85.06 121 ASN B O 1
ATOM 2543 N N . ALA B 1 122 ? 1.401 -24.531 -17.516 1 84.69 122 ALA B N 1
ATOM 2544 C CA . ALA B 1 122 ? 1.284 -24.031 -16.141 1 84.69 122 ALA B CA 1
ATOM 2545 C C . ALA B 1 122 ? 2.436 -23.078 -15.812 1 84.69 122 ALA B C 1
ATOM 2547 O O . ALA B 1 122 ? 2.227 -22.031 -15.203 1 84.69 122 ALA B O 1
ATOM 2548 N N . ILE B 1 123 ? 3.594 -23.453 -16.25 1 90 123 ILE B N 1
ATOM 2549 C CA . ILE B 1 123 ? 4.781 -22.641 -16.031 1 90 123 ILE B CA 1
ATOM 2550 C C . ILE B 1 123 ? 4.602 -21.281 -16.703 1 90 123 ILE B C 1
ATOM 2552 O O . ILE B 1 123 ? 4.859 -20.234 -16.094 1 90 123 ILE B O 1
ATOM 2556 N N . THR B 1 124 ? 4.102 -21.297 -17.844 1 92.19 124 THR B N 1
ATOM 2557 C CA . THR B 1 124 ? 3.885 -20.062 -18.578 1 92.19 124 THR B CA 1
ATOM 2558 C C . THR B 1 124 ? 2.881 -19.172 -17.859 1 92.19 124 THR B C 1
ATOM 2560 O O . THR B 1 124 ? 3.09 -17.953 -17.75 1 92.19 124 THR B O 1
ATOM 2563 N N . GLY B 1 125 ? 1.809 -19.719 -17.359 1 90.44 125 GLY B N 1
ATOM 2564 C CA . GLY B 1 125 ? 0.815 -18.969 -16.609 1 90.44 125 GLY B CA 1
ATOM 2565 C C . GLY B 1 125 ? 1.372 -18.328 -15.352 1 90.44 125 GLY B C 1
ATOM 2566 O O . GLY B 1 125 ? 1.088 -17.172 -15.055 1 90.44 125 GLY B O 1
ATOM 2567 N N . ILE B 1 126 ? 2.156 -19.094 -14.664 1 92.44 126 ILE B N 1
ATOM 2568 C CA . ILE B 1 126 ? 2.73 -18.609 -13.414 1 92.44 126 ILE B CA 1
ATOM 2569 C C . ILE B 1 126 ? 3.781 -17.531 -13.711 1 92.44 126 ILE B C 1
ATOM 2571 O O . ILE B 1 126 ? 3.906 -16.562 -12.969 1 92.44 126 ILE B O 1
ATOM 2575 N N . GLU B 1 127 ? 4.508 -17.734 -14.758 1 94.81 127 GLU B N 1
ATOM 2576 C CA . GLU B 1 127 ? 5.484 -16.734 -15.172 1 94.81 127 GLU B CA 1
ATOM 2577 C C . GLU B 1 127 ? 4.805 -15.406 -15.516 1 94.81 127 GLU B C 1
ATOM 2579 O O . GLU B 1 127 ? 5.301 -14.344 -15.156 1 94.81 127 GLU B O 1
ATOM 2584 N N . MET B 1 128 ? 3.721 -15.516 -16.188 1 94.81 128 MET B N 1
ATOM 2585 C CA . MET B 1 128 ? 2.961 -14.32 -16.531 1 94.81 128 MET B CA 1
ATOM 2586 C C . MET B 1 128 ? 2.457 -13.617 -15.281 1 94.81 128 MET B C 1
ATOM 2588 O O . MET B 1 128 ? 2.467 -12.383 -15.203 1 94.81 128 MET B O 1
ATOM 2592 N N . THR B 1 129 ? 2.029 -14.398 -14.344 1 96.25 129 THR B N 1
ATOM 2593 C CA . THR B 1 129 ? 1.568 -13.852 -13.07 1 96.25 129 THR B CA 1
ATOM 2594 C C . THR B 1 129 ? 2.711 -13.156 -12.336 1 96.25 129 THR B C 1
ATOM 2596 O O . THR B 1 129 ? 2.539 -12.062 -11.797 1 96.25 129 THR B O 1
ATOM 2599 N N . GLN B 1 130 ? 3.854 -13.766 -12.305 1 95.62 130 GLN B N 1
ATOM 2600 C CA . GLN B 1 130 ? 5.039 -13.188 -11.68 1 95.62 130 GLN B CA 1
ATOM 2601 C C . GLN B 1 130 ? 5.43 -11.875 -12.344 1 95.62 130 GLN B C 1
ATOM 2603 O O . GLN B 1 130 ? 5.746 -10.898 -11.656 1 95.62 130 GLN B O 1
ATOM 2608 N N . LYS B 1 131 ? 5.398 -11.859 -13.609 1 96.5 131 LYS B N 1
ATOM 2609 C CA . LYS B 1 131 ? 5.719 -10.648 -14.359 1 96.5 131 LYS B CA 1
ATOM 2610 C C . LYS B 1 131 ? 4.727 -9.531 -14.047 1 96.5 131 LYS B C 1
ATOM 2612 O O . LYS B 1 131 ? 5.121 -8.383 -13.867 1 96.5 131 LYS B O 1
ATOM 2617 N N . LYS B 1 132 ? 3.482 -9.898 -14.016 1 97.69 132 LYS B N 1
ATOM 2618 C CA . LYS B 1 132 ? 2.451 -8.93 -13.656 1 97.69 132 LYS B CA 1
ATOM 2619 C C . LYS B 1 132 ? 2.689 -8.367 -12.258 1 97.69 132 LYS B C 1
ATOM 2621 O O . LYS B 1 132 ? 2.594 -7.156 -12.047 1 97.69 132 LYS B O 1
ATOM 2626 N N . PHE B 1 133 ? 2.984 -9.203 -11.352 1 98.19 133 PHE B N 1
ATOM 2627 C CA . PHE B 1 133 ? 3.32 -8.805 -9.992 1 98.19 133 PHE B CA 1
ATOM 2628 C C . PHE B 1 133 ? 4.465 -7.801 -9.992 1 98.19 133 PHE B C 1
ATOM 2630 O O . PHE B 1 133 ? 4.355 -6.723 -9.398 1 98.19 133 PHE B O 1
ATOM 2637 N N . GLY B 1 134 ? 5.512 -8.141 -10.648 1 97.12 134 GLY B N 1
ATOM 2638 C CA . GLY B 1 134 ? 6.656 -7.254 -10.75 1 97.12 134 GLY B CA 1
ATOM 2639 C C . GLY B 1 134 ? 6.312 -5.906 -11.367 1 97.12 134 GLY B C 1
ATOM 2640 O O . GLY B 1 134 ? 6.801 -4.871 -10.914 1 97.12 134 GLY B O 1
ATOM 2641 N N . SER B 1 135 ? 5.488 -5.949 -12.367 1 97.69 135 SER B N 1
ATOM 2642 C CA . SER B 1 135 ? 5.078 -4.719 -13.039 1 97.69 135 SER B CA 1
ATOM 2643 C C . SER B 1 135 ? 4.285 -3.814 -12.102 1 97.69 135 SER B C 1
ATOM 2645 O O . SER B 1 135 ? 4.445 -2.592 -12.125 1 97.69 135 SER B O 1
ATOM 2647 N N . ILE B 1 136 ? 3.432 -4.406 -11.289 1 98 136 ILE B N 1
ATOM 2648 C CA . ILE B 1 136 ? 2.654 -3.641 -10.32 1 98 136 ILE B CA 1
ATOM 2649 C C . ILE B 1 136 ? 3.594 -2.992 -9.305 1 98 136 ILE B C 1
ATOM 2651 O O . ILE B 1 136 ? 3.443 -1.812 -8.984 1 98 136 ILE B O 1
ATOM 2655 N N . LEU B 1 137 ? 4.57 -3.725 -8.844 1 97.88 137 LEU B N 1
ATOM 2656 C CA . LEU B 1 137 ? 5.555 -3.148 -7.938 1 97.88 137 LEU B CA 1
ATOM 2657 C C . LEU B 1 137 ? 6.227 -1.93 -8.562 1 97.88 137 LEU B C 1
ATOM 2659 O O . LEU B 1 137 ? 6.332 -0.879 -7.93 1 97.88 137 LEU B O 1
ATOM 2663 N N . SER B 1 138 ? 6.602 -2.059 -9.781 1 97.5 138 SER B N 1
ATOM 2664 C CA . SER B 1 138 ? 7.285 -0.977 -10.484 1 97.5 138 SER B CA 1
ATOM 2665 C C . SER B 1 138 ? 6.379 0.24 -10.641 1 97.5 138 SER B C 1
ATOM 2667 O O . SER B 1 138 ? 6.832 1.379 -10.5 1 97.5 138 SER B O 1
ATOM 2669 N N . GLN B 1 139 ? 5.152 0.019 -10.914 1 97.06 139 GLN B N 1
ATOM 2670 C CA . GLN B 1 139 ? 4.168 1.087 -11.078 1 97.06 139 GLN B CA 1
ATOM 2671 C C . GLN B 1 139 ? 4.047 1.917 -9.805 1 97.06 139 GLN B C 1
ATOM 2673 O O . GLN B 1 139 ? 3.777 3.119 -9.867 1 97.06 139 GLN B O 1
ATOM 2678 N N . TYR B 1 140 ? 4.332 1.319 -8.695 1 96.94 140 TYR B N 1
ATOM 2679 C CA . TYR B 1 140 ? 4.18 2.01 -7.422 1 96.94 140 TYR B CA 1
ATOM 2680 C C . TYR B 1 140 ? 5.531 2.43 -6.859 1 96.94 140 TYR B C 1
ATOM 2682 O O . TYR B 1 140 ? 5.664 2.676 -5.66 1 96.94 140 TYR B O 1
ATOM 2690 N N . GLY B 1 141 ? 6.527 2.406 -7.719 1 96.56 141 GLY B N 1
ATOM 2691 C CA . GLY B 1 141 ? 7.816 2.973 -7.367 1 96.56 141 GLY B CA 1
ATOM 2692 C C . GLY B 1 141 ? 8.742 1.98 -6.684 1 96.56 141 GLY B C 1
ATOM 2693 O O . GLY B 1 141 ? 9.766 2.365 -6.117 1 96.56 141 GLY B O 1
ATOM 2694 N N . ILE B 1 142 ? 8.383 0.752 -6.645 1 98 142 ILE B N 1
ATOM 2695 C CA . ILE B 1 142 ? 9.227 -0.292 -6.086 1 98 142 ILE B CA 1
ATOM 2696 C C . ILE B 1 142 ? 10.102 -0.89 -7.184 1 98 142 ILE B C 1
ATOM 2698 O O . ILE B 1 142 ? 9.594 -1.433 -8.164 1 98 142 ILE B O 1
ATOM 2702 N N . GLN B 1 143 ? 11.367 -0.818 -6.934 1 97.38 143 GLN B N 1
ATOM 2703 C CA . GLN B 1 143 ? 12.297 -1.231 -7.977 1 97.38 143 GLN B CA 1
ATOM 2704 C C . GLN B 1 143 ? 13.227 -2.336 -7.48 1 97.38 143 GLN B C 1
ATOM 2706 O O . GLN B 1 143 ? 13.773 -2.244 -6.379 1 97.38 143 GLN B O 1
ATOM 2711 N N . LYS B 1 144 ? 13.32 -3.303 -8.336 1 97.06 144 LYS B N 1
ATOM 2712 C CA . LYS B 1 144 ? 14.258 -4.387 -8.062 1 97.06 144 LYS B CA 1
ATOM 2713 C C . LYS B 1 144 ? 15.68 -3.998 -8.469 1 97.06 144 LYS B C 1
ATOM 2715 O O . LYS B 1 144 ? 15.875 -3.25 -9.422 1 97.06 144 LYS B O 1
ATOM 2720 N N . PHE B 1 145 ? 16.656 -4.441 -7.68 1 96.75 145 PHE B N 1
ATOM 2721 C CA . PHE B 1 145 ? 18.047 -4.316 -8.086 1 96.75 145 PHE B CA 1
ATOM 2722 C C . PHE B 1 145 ? 18.812 -5.609 -7.82 1 96.75 145 PHE B C 1
ATOM 2724 O O . PHE B 1 145 ? 18.547 -6.297 -6.832 1 96.75 145 PHE B O 1
ATOM 2731 N N . GLU B 1 146 ? 19.656 -5.996 -8.734 1 95.94 146 GLU B N 1
ATOM 2732 C CA . GLU B 1 146 ? 20.469 -7.211 -8.664 1 95.94 146 GLU B CA 1
ATOM 2733 C C . GLU B 1 146 ? 21.953 -6.902 -8.836 1 95.94 146 GLU B C 1
ATOM 2735 O O . GLU B 1 146 ? 22.375 -6.496 -9.914 1 95.94 146 GLU B O 1
ATOM 2740 N N . PRO B 1 147 ? 22.625 -7.129 -7.75 1 96.5 147 PRO B N 1
ATOM 2741 C CA . PRO B 1 147 ? 24.062 -6.898 -7.875 1 96.5 147 PRO B CA 1
ATOM 2742 C C . PRO B 1 147 ? 24.719 -7.805 -8.914 1 96.5 147 PRO B C 1
ATOM 2744 O O . PRO B 1 147 ? 24.281 -8.945 -9.109 1 96.5 147 PRO B O 1
ATOM 2747 N N . LYS B 1 148 ? 25.75 -7.332 -9.555 1 95.62 148 LYS B N 1
ATOM 2748 C CA . LYS B 1 148 ? 26.5 -8.117 -10.531 1 95.62 148 LYS B CA 1
ATOM 2749 C C . LYS B 1 148 ? 27.672 -8.844 -9.875 1 95.62 148 LYS B C 1
ATOM 2751 O O . LYS B 1 148 ? 28.281 -8.32 -8.93 1 95.62 148 LYS B O 1
ATOM 2756 N N . THR B 1 149 ? 27.906 -9.977 -10.422 1 94.75 149 THR B N 1
ATOM 2757 C CA . THR B 1 149 ? 29.109 -10.68 -9.984 1 94.75 149 THR B CA 1
ATOM 2758 C C . THR B 1 149 ? 30.344 -9.805 -10.188 1 94.75 149 THR B C 1
ATOM 2760 O O . THR B 1 149 ? 30.5 -9.172 -11.234 1 94.75 149 THR B O 1
ATOM 2763 N N . GLY B 1 150 ? 31.078 -9.719 -9.141 1 94.94 150 GLY B N 1
ATOM 2764 C CA . GLY B 1 150 ? 32.312 -8.922 -9.234 1 94.94 150 GLY B CA 1
ATOM 2765 C C . GLY B 1 150 ? 32.125 -7.512 -8.695 1 94.94 150 GLY B C 1
ATOM 2766 O O . GLY B 1 150 ? 33.125 -6.801 -8.477 1 94.94 150 GLY B O 1
ATOM 2767 N N . GLU B 1 151 ? 30.984 -7.141 -8.477 1 95.94 151 GLU B N 1
ATOM 2768 C CA . GLU B 1 151 ? 30.719 -5.82 -7.914 1 95.94 151 GLU B CA 1
ATOM 2769 C C . GLU B 1 151 ? 31.109 -5.754 -6.441 1 95.94 151 GLU B C 1
ATOM 2771 O O . GLU B 1 151 ? 30.953 -6.738 -5.711 1 95.94 151 GLU B O 1
ATOM 2776 N N . PRO B 1 152 ? 31.578 -4.523 -6.031 1 97.25 152 PRO B N 1
ATOM 2777 C CA . PRO B 1 152 ? 31.922 -4.406 -4.609 1 97.25 152 PRO B CA 1
ATOM 2778 C C . PRO B 1 152 ? 30.703 -4.562 -3.695 1 97.25 152 PRO B C 1
ATOM 2780 O O . PRO B 1 152 ? 29.625 -4.062 -4.012 1 97.25 152 PRO B O 1
ATOM 2783 N N . PHE B 1 153 ? 31.016 -5.246 -2.588 1 97.5 153 PHE B N 1
ATOM 2784 C CA . PHE B 1 153 ? 30 -5.391 -1.556 1 97.5 153 PHE B CA 1
ATOM 2785 C C . PHE B 1 153 ? 29.641 -4.039 -0.956 1 97.5 153 PHE B C 1
ATOM 2787 O O . PHE B 1 153 ? 30.516 -3.221 -0.678 1 97.5 153 PHE B O 1
ATOM 2794 N N . ASP B 1 154 ? 28.344 -3.83 -0.906 1 97.69 154 ASP B N 1
ATOM 2795 C CA . ASP B 1 154 ? 27.828 -2.615 -0.277 1 97.69 154 ASP B CA 1
ATOM 2796 C C . ASP B 1 154 ? 26.938 -2.951 0.91 1 97.69 154 ASP B C 1
ATOM 2798 O O . ASP B 1 154 ? 25.781 -3.357 0.729 1 97.69 154 ASP B O 1
ATOM 2802 N N . SER B 1 155 ? 27.359 -2.717 2.107 1 96.44 155 SER B N 1
ATOM 2803 C CA . SER B 1 155 ? 26.656 -3.109 3.324 1 96.44 155 SER B CA 1
ATOM 2804 C C . SER B 1 155 ? 25.344 -2.35 3.475 1 96.44 155 SER B C 1
ATOM 2806 O O . SER B 1 155 ? 24.469 -2.742 4.262 1 96.44 155 SER B O 1
ATOM 2808 N N . ASN B 1 156 ? 25.188 -1.295 2.752 1 96.69 156 ASN B N 1
ATOM 2809 C CA . ASN B 1 156 ? 23.969 -0.508 2.84 1 96.69 156 ASN B CA 1
ATOM 2810 C C . ASN B 1 156 ? 22.812 -1.184 2.102 1 96.69 156 ASN B C 1
ATOM 2812 O O . ASN B 1 156 ? 21.641 -0.937 2.41 1 96.69 156 ASN B O 1
ATOM 2816 N N . ILE B 1 157 ? 23.156 -1.966 1.093 1 97.62 157 ILE B N 1
ATOM 2817 C CA . ILE B 1 157 ? 22.078 -2.496 0.271 1 97.62 157 ILE B CA 1
ATOM 2818 C C . ILE B 1 157 ? 22.266 -3.998 0.07 1 97.62 157 ILE B C 1
ATOM 2820 O O . ILE B 1 157 ? 21.469 -4.648 -0.598 1 97.62 157 ILE B O 1
ATOM 2824 N N . HIS B 1 158 ? 23.297 -4.523 0.651 1 98.31 158 HIS B N 1
ATOM 2825 C CA . HIS B 1 158 ? 23.547 -5.957 0.563 1 98.31 158 HIS B CA 1
ATOM 2826 C C . HIS B 1 158 ? 23.578 -6.602 1.946 1 98.31 158 HIS B C 1
ATOM 2828 O O . HIS B 1 158 ? 23.969 -5.957 2.926 1 98.31 158 HIS B O 1
ATOM 2834 N N . HIS B 1 159 ? 23.141 -7.793 2.062 1 97.88 159 HIS B N 1
ATOM 2835 C CA . HIS B 1 159 ? 23.281 -8.664 3.227 1 97.88 159 HIS B CA 1
ATOM 2836 C C . HIS B 1 159 ? 24.094 -9.914 2.883 1 97.88 159 HIS B C 1
ATOM 2838 O O . HIS B 1 159 ? 23.75 -10.641 1.947 1 97.88 159 HIS B O 1
ATOM 2844 N N . VAL B 1 160 ? 25.109 -10.188 3.668 1 97.44 160 VAL B N 1
ATOM 2845 C CA . VAL B 1 160 ? 26 -11.305 3.369 1 97.44 160 VAL B CA 1
ATOM 2846 C C . VAL B 1 160 ? 25.484 -12.57 4.055 1 97.44 160 VAL B C 1
ATOM 2848 O O . VAL B 1 160 ? 25.281 -12.586 5.27 1 97.44 160 VAL B O 1
ATOM 2851 N N . ILE B 1 161 ? 25.344 -13.586 3.291 1 96.56 161 ILE B N 1
ATOM 2852 C CA . ILE B 1 161 ? 24.859 -14.828 3.877 1 96.56 161 ILE B CA 1
ATOM 2853 C C . ILE B 1 161 ? 26.031 -15.797 4.051 1 96.56 161 ILE B C 1
ATOM 2855 O O . ILE B 1 161 ? 25.969 -16.703 4.898 1 96.56 161 ILE B O 1
ATOM 2859 N N . SER B 1 162 ? 27.094 -15.648 3.135 1 96.25 162 SER B N 1
ATOM 2860 C CA . SER B 1 162 ? 28.25 -16.531 3.24 1 96.25 162 SER B CA 1
ATOM 2861 C C . SER B 1 162 ? 29.484 -15.906 2.604 1 96.25 162 SER B C 1
ATOM 2863 O O . SER B 1 162 ? 29.375 -15.047 1.723 1 96.25 162 SER B O 1
ATOM 2865 N N . LEU B 1 163 ? 30.625 -16.438 3.107 1 96.31 163 LEU B N 1
ATOM 2866 C CA . LEU B 1 163 ? 31.906 -16.125 2.48 1 96.31 163 LEU B CA 1
ATOM 2867 C C . LEU B 1 163 ? 32.406 -17.297 1.638 1 96.31 163 LEU B C 1
ATOM 2869 O O . LEU B 1 163 ? 32.344 -18.438 2.074 1 96.31 163 LEU B O 1
ATOM 2873 N N . VAL B 1 164 ? 32.781 -16.953 0.408 1 95.75 164 VAL B N 1
ATOM 2874 C CA . VAL B 1 164 ? 33.188 -18.016 -0.51 1 95.75 164 VAL B CA 1
ATOM 2875 C C . VAL B 1 164 ? 34.594 -17.766 -1.021 1 95.75 164 VAL B C 1
ATOM 2877 O O . VAL B 1 164 ? 34.969 -16.625 -1.308 1 95.75 164 VAL B O 1
ATOM 2880 N N . LYS B 1 165 ? 35.344 -18.906 -1.101 1 93.31 165 LYS B N 1
ATOM 2881 C CA . LYS B 1 165 ? 36.656 -18.828 -1.763 1 93.31 165 LYS B CA 1
ATOM 2882 C C . LYS B 1 165 ? 36.5 -18.891 -3.279 1 93.31 165 LYS B C 1
ATOM 2884 O O . LYS B 1 165 ? 36 -19.875 -3.816 1 93.31 165 LYS B O 1
ATOM 2889 N N . ASP B 1 166 ? 36.719 -17.719 -3.877 1 86.44 166 ASP B N 1
ATOM 2890 C CA . ASP B 1 166 ? 36.594 -17.656 -5.332 1 86.44 166 ASP B CA 1
ATOM 2891 C C . ASP B 1 166 ? 37.812 -16.969 -5.945 1 86.44 166 ASP B C 1
ATOM 2893 O O . ASP B 1 166 ? 38.125 -15.805 -5.633 1 86.44 166 ASP B O 1
ATOM 2897 N N . THR B 1 167 ? 38.594 -17.656 -6.82 1 87.69 167 THR B N 1
ATOM 2898 C CA . THR B 1 167 ? 39.812 -17.141 -7.402 1 87.69 167 THR B CA 1
ATOM 2899 C C . THR B 1 167 ? 39.531 -16.125 -8.508 1 87.69 167 THR B C 1
ATOM 2901 O O . THR B 1 167 ? 40.375 -15.336 -8.891 1 87.69 167 THR B O 1
ATOM 2904 N N . LYS B 1 168 ? 38.25 -16.141 -8.992 1 92 168 LYS B N 1
ATOM 2905 C CA . LYS B 1 168 ? 37.875 -15.273 -10.102 1 92 168 LYS B CA 1
ATOM 2906 C C . LYS B 1 168 ? 37.375 -13.922 -9.609 1 92 168 LYS B C 1
ATOM 2908 O O . LYS B 1 168 ? 37.312 -12.961 -10.375 1 92 168 LYS B O 1
ATOM 2913 N N . CYS B 1 169 ? 37.031 -13.852 -8.328 1 90.75 169 CYS B N 1
ATOM 2914 C CA . CYS B 1 169 ? 36.5 -12.617 -7.77 1 90.75 169 CYS B CA 1
ATOM 2915 C C . CYS B 1 169 ? 37.438 -12.039 -6.719 1 90.75 169 CYS B C 1
ATOM 2917 O O . CYS B 1 169 ? 38 -12.781 -5.902 1 90.75 169 CYS B O 1
ATOM 2919 N N . ALA B 1 170 ? 37.594 -10.727 -6.82 1 93.88 170 ALA B N 1
ATOM 2920 C CA . ALA B 1 170 ? 38.406 -10.047 -5.816 1 93.88 170 ALA B CA 1
ATOM 2921 C C . ALA B 1 170 ? 37.75 -10.133 -4.438 1 93.88 170 ALA B C 1
ATOM 2923 O O . ALA B 1 170 ? 36.531 -10.227 -4.316 1 93.88 170 ALA B O 1
ATOM 2924 N N . LYS B 1 171 ? 38.594 -10.109 -3.438 1 94.56 171 LYS B N 1
ATOM 2925 C CA . LYS B 1 171 ? 38.094 -10.094 -2.061 1 94.56 171 LYS B CA 1
ATOM 2926 C C . LYS B 1 171 ? 37.125 -8.938 -1.832 1 94.56 171 LYS B C 1
ATOM 2928 O O . LYS B 1 171 ? 37.375 -7.816 -2.277 1 94.56 171 LYS B O 1
ATOM 2933 N N . GLY B 1 172 ? 35.969 -9.266 -1.188 1 96.06 172 GLY B N 1
ATOM 2934 C CA . GLY B 1 172 ? 35 -8.234 -0.842 1 96.06 172 GLY B CA 1
ATOM 2935 C C . GLY B 1 172 ? 34.031 -7.945 -1.955 1 96.06 172 GLY B C 1
ATOM 2936 O O . GLY B 1 172 ? 33.312 -6.945 -1.907 1 96.06 172 GLY B O 1
ATOM 2937 N N . THR B 1 173 ? 34 -8.828 -2.963 1 97.19 173 THR B N 1
ATOM 2938 C CA . THR B 1 173 ? 33.062 -8.609 -4.07 1 97.19 173 THR B CA 1
ATOM 2939 C C . THR B 1 173 ? 31.969 -9.664 -4.07 1 97.19 173 THR B C 1
ATOM 2941 O O . THR B 1 173 ? 32.125 -10.719 -3.441 1 97.19 173 THR B O 1
ATOM 2944 N N . VAL B 1 174 ? 30.953 -9.367 -4.73 1 97.88 174 VAL B N 1
ATOM 2945 C CA . VAL B 1 174 ? 29.812 -10.266 -4.824 1 97.88 174 VAL B CA 1
ATOM 2946 C C . VAL B 1 174 ? 30.156 -11.453 -5.727 1 97.88 174 VAL B C 1
ATOM 2948 O O . VAL B 1 174 ? 30.641 -11.266 -6.848 1 97.88 174 V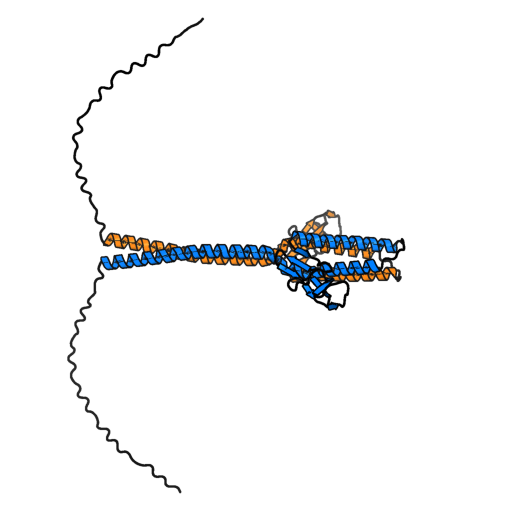AL B O 1
ATOM 2951 N N . VAL B 1 175 ? 29.922 -12.648 -5.223 1 97.31 175 VAL B N 1
ATOM 2952 C CA . VAL B 1 175 ? 30.188 -13.867 -5.984 1 97.31 175 VAL B CA 1
ATOM 2953 C C . VAL B 1 175 ? 28.875 -14.375 -6.602 1 97.31 175 VAL B C 1
ATOM 2955 O O . VAL B 1 175 ? 28.859 -14.781 -7.766 1 97.31 175 VAL B O 1
ATOM 2958 N N . SER B 1 176 ? 27.812 -14.32 -5.812 1 96.12 176 SER B N 1
ATOM 2959 C CA . SER B 1 176 ? 26.5 -14.75 -6.277 1 96.12 176 SER B CA 1
ATOM 2960 C C . SER B 1 176 ? 25.391 -14.023 -5.535 1 96.12 176 SER B C 1
ATOM 2962 O O . SER B 1 176 ? 25.594 -13.539 -4.422 1 96.12 176 SER B O 1
ATOM 2964 N N . VAL B 1 177 ? 24.328 -13.961 -6.246 1 96.5 177 VAL B N 1
ATOM 2965 C CA . VAL B 1 177 ? 23.125 -13.352 -5.668 1 96.5 177 VAL B CA 1
ATOM 2966 C C . VAL B 1 177 ? 22.109 -14.438 -5.32 1 96.5 177 VAL B C 1
ATOM 2968 O O . VAL B 1 177 ? 21.656 -15.172 -6.199 1 96.5 177 VAL B O 1
ATOM 2971 N N . ILE B 1 178 ? 21.719 -14.523 -4.027 1 93.88 178 ILE B N 1
ATOM 2972 C CA . ILE B 1 178 ? 20.781 -15.523 -3.559 1 93.88 178 ILE B CA 1
ATOM 2973 C C . ILE B 1 178 ? 19.359 -14.969 -3.625 1 93.88 178 ILE B C 1
ATOM 2975 O O . ILE B 1 178 ? 18.406 -15.688 -3.947 1 93.88 178 ILE B O 1
ATOM 2979 N N . GLN B 1 179 ? 19.266 -13.711 -3.27 1 94.88 179 GLN B N 1
ATOM 2980 C CA . GLN B 1 179 ? 17.984 -13.016 -3.291 1 94.88 179 GLN B CA 1
ATOM 2981 C C . GLN B 1 179 ? 18.156 -11.578 -3.762 1 94.88 179 GLN B C 1
ATOM 2983 O O . GLN B 1 179 ? 19.016 -10.852 -3.271 1 94.88 179 GLN B O 1
ATOM 2988 N N . VAL B 1 180 ? 17.312 -11.172 -4.738 1 95.94 180 VAL B N 1
ATOM 2989 C CA . VAL B 1 180 ? 17.391 -9.82 -5.281 1 95.94 180 VAL B CA 1
ATOM 2990 C C . VAL B 1 180 ? 16.875 -8.812 -4.254 1 95.94 180 VAL B C 1
ATOM 2992 O O . VAL B 1 180 ? 16.062 -9.164 -3.389 1 95.94 180 VAL B O 1
ATOM 2995 N N . GLY B 1 181 ? 17.406 -7.555 -4.348 1 97.94 181 GLY B N 1
ATOM 2996 C CA . GLY B 1 181 ? 16.969 -6.488 -3.467 1 97.94 181 GLY B CA 1
ATOM 2997 C C . GLY B 1 181 ? 15.898 -5.605 -4.09 1 97.94 181 GLY B C 1
ATOM 2998 O O . GLY B 1 181 ? 15.672 -5.656 -5.301 1 97.94 181 GLY B O 1
ATOM 2999 N N . TYR B 1 182 ? 15.227 -4.852 -3.193 1 98.56 182 TYR B N 1
ATOM 3000 C CA . TYR B 1 182 ? 14.18 -3.93 -3.635 1 98.56 182 TYR B CA 1
ATOM 3001 C C . TYR B 1 182 ? 14.281 -2.6 -2.898 1 98.56 182 TYR B C 1
ATOM 3003 O O . TYR B 1 182 ? 14.664 -2.559 -1.726 1 98.56 182 TYR B O 1
ATOM 3011 N N . LYS B 1 183 ? 13.938 -1.582 -3.629 1 98.12 183 LYS B N 1
ATOM 3012 C CA . LYS B 1 183 ? 13.844 -0.245 -3.053 1 98.12 183 LYS B CA 1
ATOM 3013 C C . LYS B 1 183 ? 12.508 0.405 -3.389 1 98.12 183 LYS B C 1
ATOM 3015 O O . LYS B 1 183 ? 11.93 0.141 -4.445 1 98.12 183 LYS B O 1
ATOM 3020 N N . LEU B 1 184 ? 12.008 1.179 -2.436 1 97.94 184 LEU B N 1
ATOM 3021 C CA . LEU B 1 184 ? 10.914 2.105 -2.703 1 97.94 184 LEU B CA 1
ATOM 3022 C C . LEU B 1 184 ? 11.422 3.541 -2.777 1 97.94 184 LEU B C 1
ATOM 3024 O O . LEU B 1 184 ? 11.742 4.145 -1.751 1 97.94 184 LEU B O 1
ATOM 3028 N N . LYS B 1 185 ? 11.516 3.973 -3.959 1 93.88 185 LYS B N 1
ATOM 3029 C CA . LYS B 1 185 ? 12.141 5.273 -4.18 1 93.88 185 LYS B CA 1
ATOM 3030 C C . LYS B 1 185 ? 13.539 5.32 -3.574 1 93.88 185 LYS B C 1
ATOM 3032 O O . LYS B 1 185 ? 14.43 4.574 -3.992 1 93.88 185 LYS B O 1
ATOM 3037 N N . ASP B 1 186 ? 13.703 6.02 -2.502 1 93.38 186 ASP B N 1
ATOM 3038 C CA . ASP B 1 186 ? 15.047 6.176 -1.947 1 93.38 186 ASP B CA 1
ATOM 3039 C C . ASP B 1 186 ? 15.227 5.316 -0.701 1 93.38 186 ASP B C 1
ATOM 3041 O O . ASP B 1 186 ? 16.297 5.324 -0.085 1 93.38 186 ASP B O 1
ATOM 3045 N N . ARG B 1 187 ? 14.266 4.512 -0.413 1 96.69 187 ARG B N 1
ATOM 3046 C CA . ARG B 1 187 ? 14.336 3.705 0.801 1 96.69 187 ARG B CA 1
ATOM 3047 C C . ARG B 1 187 ? 14.492 2.225 0.468 1 96.69 187 ARG B C 1
ATOM 3049 O O . ARG B 1 187 ? 13.852 1.717 -0.45 1 96.69 187 ARG B O 1
ATOM 3056 N N . LEU B 1 188 ? 15.414 1.654 1.232 1 98.12 188 LEU B N 1
ATOM 3057 C CA . LEU B 1 188 ? 15.656 0.226 1.055 1 98.12 188 LEU B CA 1
ATOM 3058 C C . LEU B 1 188 ? 14.5 -0.593 1.614 1 98.12 188 LEU B C 1
ATOM 3060 O O . LEU B 1 188 ? 14.18 -0.494 2.801 1 98.12 188 LEU B O 1
ATOM 3064 N N . LEU B 1 189 ? 13.914 -1.297 0.733 1 97.94 189 LEU B N 1
ATOM 3065 C CA . LEU B 1 189 ? 12.812 -2.166 1.134 1 97.94 189 LEU B CA 1
ATOM 3066 C C . LEU B 1 189 ? 13.328 -3.51 1.633 1 97.94 189 LEU B C 1
ATOM 3068 O O . LEU B 1 189 ? 12.867 -4.023 2.65 1 97.94 189 LEU B O 1
ATOM 3072 N N . ARG B 1 190 ? 14.234 -4.078 0.917 1 97.81 190 ARG B N 1
ATOM 3073 C CA . ARG B 1 190 ? 14.891 -5.344 1.233 1 97.81 190 ARG B CA 1
ATOM 3074 C C . ARG B 1 190 ? 16.281 -5.41 0.603 1 97.81 190 ARG B C 1
ATOM 3076 O O . ARG B 1 190 ? 16.438 -5.172 -0.597 1 97.81 190 ARG B O 1
ATOM 3083 N N . PRO B 1 191 ? 17.25 -5.723 1.426 1 98.06 191 PRO B N 1
ATOM 3084 C CA . PRO B 1 191 ? 18.578 -5.855 0.825 1 98.06 191 PRO B CA 1
ATOM 3085 C C . PRO B 1 191 ? 18.719 -7.105 -0.046 1 98.06 191 PRO B C 1
ATOM 3087 O O . PRO B 1 191 ? 17.969 -8.062 0.127 1 98.06 191 PRO B O 1
ATOM 3090 N N . ALA B 1 192 ? 19.672 -6.973 -1.029 1 98.06 192 ALA B N 1
ATOM 3091 C CA . ALA B 1 192 ? 20.031 -8.188 -1.751 1 98.06 192 ALA B CA 1
ATOM 3092 C C . ALA B 1 192 ? 20.859 -9.125 -0.871 1 98.06 192 ALA B C 1
ATOM 3094 O O . ALA B 1 192 ? 21.734 -8.672 -0.138 1 98.06 192 ALA B O 1
ATOM 3095 N N . ILE B 1 193 ? 20.516 -10.352 -0.871 1 97.5 193 ILE B N 1
ATOM 3096 C CA . ILE B 1 193 ? 21.312 -11.344 -0.155 1 97.5 193 ILE B CA 1
ATOM 3097 C C . ILE B 1 193 ? 22.375 -11.922 -1.086 1 97.5 193 ILE B C 1
ATOM 3099 O O . ILE B 1 193 ? 22.047 -12.461 -2.146 1 97.5 193 ILE B O 1
ATOM 3103 N N . VAL B 1 194 ? 23.594 -11.82 -0.623 1 97.88 194 VAL B N 1
ATOM 3104 C CA . VAL B 1 194 ? 24.672 -12.164 -1.536 1 97.88 194 VAL B CA 1
ATOM 3105 C C . VAL B 1 194 ? 25.734 -13 -0.805 1 97.88 194 VAL B C 1
ATOM 3107 O O . VAL B 1 194 ? 25.766 -13.016 0.427 1 97.88 194 VAL B O 1
ATOM 3110 N N . SER B 1 195 ? 26.484 -13.75 -1.592 1 97.69 195 SER B N 1
ATOM 3111 C CA . SER B 1 195 ? 27.75 -14.305 -1.128 1 97.69 195 SER B CA 1
ATOM 3112 C C . SER B 1 195 ? 28.922 -13.438 -1.56 1 97.69 195 SER B C 1
ATOM 3114 O O . SER B 1 195 ? 28.906 -12.859 -2.648 1 97.69 195 SER B O 1
ATOM 3116 N N . VAL B 1 196 ? 29.922 -13.422 -0.721 1 97.56 196 VAL B N 1
ATOM 3117 C CA . VAL B 1 196 ? 31.031 -12.508 -0.96 1 97.56 196 VAL B CA 1
ATOM 3118 C C . VAL B 1 196 ? 32.344 -13.273 -0.977 1 97.56 196 VAL B C 1
ATOM 3120 O O . VAL B 1 196 ? 32.531 -14.219 -0.203 1 97.56 196 VAL B O 1
ATOM 3123 N N . ALA B 1 197 ? 33.188 -12.742 -1.802 1 96.88 197 ALA B N 1
ATOM 3124 C CA . ALA B 1 197 ? 34.5 -13.375 -1.9 1 96.88 197 ALA B CA 1
ATOM 3125 C C . ALA B 1 197 ? 35.375 -13.047 -0.68 1 96.88 197 ALA B C 1
ATOM 3127 O O . ALA B 1 197 ? 35.438 -11.898 -0.243 1 96.88 197 ALA B O 1
ATOM 3128 N N . GLU B 1 198 ? 36 -14.016 -0.195 1 93.81 198 GLU B N 1
ATOM 3129 C CA . GLU B 1 198 ? 36.938 -13.82 0.923 1 93.81 198 GLU B CA 1
ATOM 3130 C C . GLU B 1 198 ? 38.375 -13.805 0.451 1 93.81 198 GLU B C 1
ATOM 3132 O O . GLU B 1 198 ? 38.688 -14.352 -0.605 1 93.81 198 GLU B O 1
#

Secondary structure (DSSP, 8-state):
--------------------------------------HHHHHHHHHHHHHHHHHHHHHHHHHHHHHHHHHHHHHHHHHHHTTHHHHHHHHHHHHHHHHHHHHHHHH--S--SHHHHHHHHHHHHHHHHHHHHHHHHHHTTEEEE-PPTTPBP-TTTEEEEEEE--TTS-TTBEEEEEE-EEEETTEEEEPEEEEEE-/--------------------------------------HHHHHHHHHHHHHHHHHHHHHHHHHHHHHHHHHHHHHHHHHHHTTHHHHHHHHHHHHHHHHHHHHHHHH--S--SHHHHHHHHHHHHHHHHHHHHHHHHHHTTEEEE-PPTTPBP-TTTEEEEEEE--SSS-TTBEEEEEE-EEEETTEEEEPEEEEEE-

Sequence (396 aa):
MQDNHTNQHNKDASGYVVNQDNADSQQVDKKSSNQEVSNDDIINNKDNEIAQLNNDLLRAIAENDNTIKRYERQLQEVKEYAIFNFAKDMLSVLDDLSLALSNMEQQLDNSNNQENNKIKNAITGIEMTQKKFGSILSQYGIQKFEPKTGEPFDSNIHHVISLVKDTKCAKGTVVSVIQVGYKLKDRLLRPAIVSVAEMQDNHTNQHNKDASGYVVNQDNADSQQVDKKSSNQEVSNDDIINNKDNEIAQLNNDLLRAIAENDNTIKRYERQLQEVKEYAIFNFAKDMLSVLDDLSLALSNMEQQLDNSNNQENNKIKNAITGIEMTQKKFGSILSQYGIQKFEPKTGEPFDSNIHHVISLVKDTKCAKGTVVSVIQVGYKLKDRLLRPAIVSVAE

Nearest PDB structures (foldseek):
  1dkg-assembly1_A  TM=8.108E-01  e=2.349E-11  Escherichia coli
  1dkg-assembly1_B  TM=6.565E-01  e=1.789E-10  Escherichia coli
  4ani-assembly1_B  TM=7.100E-01  e=1.770E-09  Geobacillus kaustophilus HTA426
  4ovv-assembly1_B  TM=4.839E-01  e=2.386E+00  Homo sapiens
  6nct-assembly1_B  TM=4.729E-01  e=6.372E+00  Homo sapiens

pLDDT: mean 82.77, std 24.4, range [18.69, 98.62]

Solvent-accessible surface area (backbone atoms only — not comparable to full-atom values): 22934 Å² total; per-residue (Å²): 128,89,74,88,71,86,85,83,89,74,85,76,78,75,79,76,77,78,77,78,74,81,76,78,79,73,76,73,76,71,70,71,74,71,75,70,74,47,69,66,54,53,46,51,52,48,51,52,51,40,51,51,39,52,51,50,31,54,48,37,50,49,48,34,54,50,49,50,54,52,48,53,51,51,45,53,50,43,63,72,49,44,41,48,66,59,51,48,60,47,47,56,42,56,50,46,51,51,52,49,49,54,58,54,58,68,67,56,60,96,56,91,43,74,66,43,51,53,51,50,52,51,47,50,52,51,51,52,36,52,52,49,48,53,51,53,39,43,75,73,45,33,42,78,48,73,83,51,71,58,36,73,65,46,79,90,51,38,40,79,78,44,78,38,89,42,95,89,38,58,68,51,11,27,65,44,74,80,38,71,15,34,25,46,74,93,40,81,60,39,56,20,30,27,29,28,17,88,137,80,81,71,81,78,81,91,75,86,76,78,76,82,82,82,80,78,78,78,74,81,74,78,80,74,78,72,77,73,72,71,77,70,73,71,75,48,68,66,54,55,45,53,51,46,49,51,50,40,52,49,40,51,51,52,32,54,49,37,49,51,50,35,54,51,49,52,55,52,48,52,51,50,45,54,50,43,63,72,48,44,40,49,65,60,51,48,59,48,46,56,42,56,50,46,50,51,51,50,47,53,57,53,57,68,68,55,59,96,56,92,42,75,67,43,50,53,52,52,52,51,47,51,52,51,49,52,38,51,50,50,46,53,49,54,39,44,75,72,44,33,42,78,48,71,82,52,71,58,35,73,64,44,80,88,52,38,40,77,80,45,77,38,89,40,96,90,37,58,66,52,10,27,65,45,74,81,37,70,14,33,25,47,74,92,40,79,61,39,54,20,30,26,29,28,17,88